Protein AF-A0ABD1W149-F1 (afdb_monomer)

Solvent-accessible surface area (backbone atoms only — not comparable to full-atom values): 20584 Å² total; per-residue (Å²): 137,85,84,83,83,85,82,85,87,79,89,82,89,81,89,80,88,86,81,89,80,86,78,52,54,67,55,51,51,50,52,57,47,63,75,65,53,74,55,58,73,36,35,80,49,79,45,78,56,88,96,35,47,39,40,39,40,28,32,43,38,94,82,26,41,36,40,40,38,36,30,55,62,90,52,72,43,33,40,42,33,14,33,7,72,48,94,78,34,68,34,43,60,54,81,88,36,56,48,92,85,45,47,83,50,93,42,24,32,37,37,69,46,43,67,70,84,63,96,63,92,84,51,87,41,33,33,41,72,36,50,40,69,64,83,71,44,44,25,43,21,31,36,37,37,38,82,91,40,82,47,54,56,93,85,37,72,38,72,47,57,59,52,60,63,83,78,60,77,75,81,62,87,64,68,98,40,81,97,56,40,49,73,59,47,53,50,50,60,68,44,41,78,57,25,23,27,27,62,33,44,33,29,42,53,51,41,70,44,45,63,60,19,57,76,60,36,72,51,19,47,48,46,53,31,54,52,42,45,34,45,63,69,67,74,44,64,58,61,50,98,56,78,48,48,51,55,53,34,23,52,20,38,40,55,30,49,52,52,47,51,51,46,39,70,77,37,68,92,46,36,69,61,43,52,57,36,51,70,45,71,56,90,50,53,73,74,58,49,67,56,49,53,54,49,51,52,51,51,52,30,62,78,64,70,54,74,49,69,73,57,38,55,52,53,59,43,48,59,34,61,66,51,80,63,55,59,51,53,50,50,16,53,52,49,14,60,76,49,81,63,34,65,68,51,25,55,46,48,29,46,78,70,73,48,51,92,92,58,78,128

Sequence (361 aa):
MQLLNKFSSTPIEESISTESRKLSSIELFARAKEDEVDGPILNKKKYKLSDKELLVLVAKSSNKTKVYLATDLPEPVILHWALSKSPGQWEAPPPSALPLGSVSLDKAAETDFSTSSSDNPTYKVQSLEIVVEDDNFVGITFVLLSGGNWVKDRGSDFYVEFGSQSKQVQKKDSGDGKGTAKALLDKIAEKESEAQKSFMHRFNIAADLMEEATKTGELGLAGILVWMRFMATRQLIWNKNYNVKPREISKAQERLTDLLQNVYRSHPQYREILRMIMSTVGRGGEGDVGQRIRDEILVIQRNNECKGGMMEEWHQKLHNNTSPDDVVICQALIDYIKNDFDVGVYWKTLKDNGITKERPS

Secondary structure (DSSP, 8-state):
-------PPPPPP---PPPPPPPPHHHHHHHHHHHH--S-EEEEEEEEETTEEEEEEEEEETTEEEEEEEE--SS-EEEEEEEESSTT--BPPPGGGPPTT-EE-SS-EEEEPEE---S-TT---EEEEEEE--TT--EEEEEEEETTEEE-BTTB-EEEE-S--TT--------S-TTSSHHHHHHHHHHHHHHTT-HHHHHHHHHHHHHHHHHH-HHHHHHHHHHHHHHHTT-S-S-SS----HHHHHHHHHHHHHHHHHHHHH-GGGHHHHHHHHHHH-----TTHHHHHHHHHHHHHHHTT--SHHHHHHHHHHHHH--THHHHHHHHHHHHHHTTT-HHHHHHHHHHTT--TT---

pLDDT: mean 81.19, std 18.08, range [28.55, 97.88]

Foldseek 3Di:
DDDDDPDDDDDDDDDDDDDDDDDALVRVVVVVVVVVDDADWQDWDWADQPPKIKIWIWGDDPLKIKIKIKIPAPFWKKKWKAFALDWQAQAWDDPQFDDPPWATDRRTIIDTFQFDPPPPPRHGMTMDMTIGNDPSTQWMWIWMQGPNDTHDRVPHIDIDTNGRPPDPPPPPPPPPQPLALVVLLVVLVVCLVVQLAALLRVLQVLLVQLVVLVVSPPRSLVSLLVSLVCVLVVVGHHHDPFWDFLQSSLVSLVSSLVSLVVCVVVPVVCVVSSVSNDVSSDDGDPDCVLVVVLVVLVVVCVVVVVDDDPSPVLSVCSGTGDDPLSVLLVVLVVQCVVVVNPVVSSQVSCVVVPHDPVDDD

Nearest PDB structures (foldseek):
  8iq0-assembly2_D  TM=4.768E-01  e=1.067E-01  Bos taurus
  8iq0-assembly6_K  TM=4.784E-01  e=2.264E-01  Bos taurus
  1sda-assembly2_G  TM=4.835E-01  e=2.521E-01  Bos taurus
  8iq1-assembly4_G  TM=4.376E-01  e=3.479E-01  Bos taurus
  1e9q-assembly1_A  TM=4.490E-01  e=4.551E-01  Bos taurus

Organism: NCBI:txid126358

Radius of gyration: 27.42 Å; Cα contacts (8 Å, |Δi|>4): 521; chains: 1; bounding box: 65×52×80 Å

Mean predicted aligned error: 17.88 Å

InterPro domains:
  IPR056301 Alpha-glucan water dikinase-like, N-terminal Ig-like domain [PF23166] (43-162)

Structure (mmCIF, N/CA/C/O backbone):
data_AF-A0ABD1W149-F1
#
_entry.id   AF-A0ABD1W149-F1
#
loop_
_atom_site.group_PDB
_atom_site.id
_atom_site.type_symbol
_atom_site.label_atom_id
_atom_site.label_alt_id
_atom_site.label_comp_id
_atom_site.label_asym_id
_atom_site.label_entity_id
_atom_site.label_seq_id
_atom_site.pdbx_PDB_ins_code
_atom_site.Cartn_x
_atom_site.Cartn_y
_atom_site.Cartn_z
_atom_site.occupancy
_atom_site.B_iso_or_equiv
_atom_site.auth_seq_id
_atom_site.auth_comp_id
_atom_site.auth_asym_id
_atom_site.auth_atom_id
_atom_site.pdbx_PDB_model_num
ATOM 1 N N . MET A 1 1 ? -34.158 -4.271 -26.686 1.00 38.03 1 MET A N 1
ATOM 2 C CA . MET A 1 1 ? -33.759 -5.395 -25.813 1.00 38.03 1 MET A CA 1
ATOM 3 C C . MET A 1 1 ? -34.207 -5.082 -24.395 1.00 38.03 1 MET A C 1
ATOM 5 O O . MET A 1 1 ? -33.703 -4.130 -23.818 1.00 38.03 1 MET A O 1
ATOM 9 N N . GLN A 1 2 ? -35.201 -5.808 -23.878 1.00 30.72 2 GLN A N 1
ATOM 10 C CA . GLN A 1 2 ? -35.642 -5.723 -22.481 1.00 30.72 2 GLN A CA 1
ATOM 11 C C . GLN A 1 2 ? -34.747 -6.623 -21.622 1.00 30.72 2 GLN A C 1
ATOM 13 O O . GLN A 1 2 ? -34.652 -7.820 -21.885 1.00 30.72 2 GLN A O 1
ATOM 18 N N . LEU A 1 3 ? -34.099 -6.054 -20.607 1.00 35.06 3 LEU A N 1
ATOM 19 C CA . LEU A 1 3 ? -33.416 -6.816 -19.563 1.00 35.06 3 LEU A CA 1
ATOM 20 C C . LEU A 1 3 ? -34.458 -7.244 -18.519 1.00 35.06 3 LEU A C 1
ATOM 22 O O . LEU A 1 3 ? -35.060 -6.410 -17.847 1.00 35.06 3 LEU A O 1
ATOM 26 N N . LEU A 1 4 ? -34.698 -8.552 -18.421 1.00 33.66 4 LEU A N 1
ATOM 27 C CA . LEU A 1 4 ? -35.563 -9.173 -17.419 1.00 33.66 4 LEU A CA 1
ATOM 28 C C . LEU A 1 4 ? -34.817 -9.270 -16.079 1.00 33.66 4 LEU A C 1
ATOM 30 O O . LEU A 1 4 ? -34.034 -10.194 -15.878 1.00 33.66 4 LEU A O 1
ATOM 34 N N . ASN A 1 5 ? -35.098 -8.358 -15.146 1.00 33.56 5 ASN A N 1
ATOM 35 C CA . ASN A 1 5 ? -34.788 -8.549 -13.727 1.00 33.56 5 ASN A CA 1
ATOM 36 C C . ASN A 1 5 ? -35.927 -9.356 -13.083 1.00 33.56 5 ASN A C 1
ATOM 38 O O . ASN A 1 5 ? -36.971 -8.810 -12.733 1.00 33.56 5 ASN A O 1
ATOM 42 N N . LYS A 1 6 ? -35.747 -10.671 -12.942 1.00 41.12 6 LYS A N 1
ATOM 43 C CA . LYS A 1 6 ? -36.554 -11.501 -12.037 1.00 41.12 6 LYS A CA 1
ATOM 44 C C . LYS A 1 6 ? -35.739 -11.674 -10.768 1.00 41.12 6 LYS A C 1
ATOM 46 O O . LYS A 1 6 ? -34.805 -12.442 -10.854 1.00 41.12 6 LYS A O 1
ATOM 51 N N . PHE A 1 7 ? -36.050 -10.955 -9.689 1.00 37.62 7 PHE A N 1
ATOM 52 C CA . PHE A 1 7 ? -35.998 -11.364 -8.268 1.00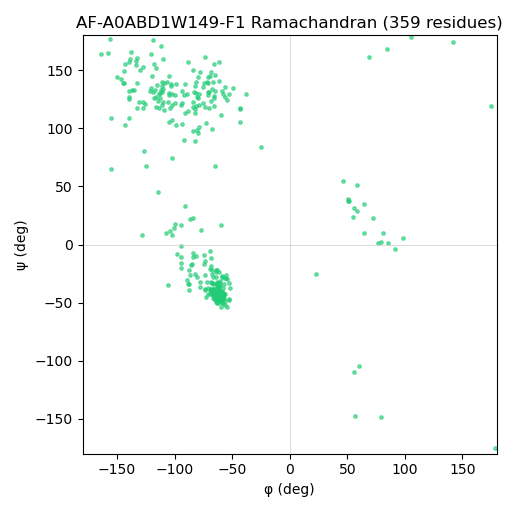 37.62 7 PHE A CA 1
ATOM 53 C C . PHE A 1 7 ? -36.340 -10.124 -7.417 1.00 37.62 7 PHE A C 1
ATOM 55 O O . PHE A 1 7 ? -35.669 -9.100 -7.514 1.00 37.62 7 PHE A O 1
ATOM 62 N N . SER A 1 8 ? -37.417 -10.192 -6.630 1.00 35.28 8 SER A N 1
ATOM 63 C CA . SER A 1 8 ? -37.853 -9.124 -5.719 1.00 35.28 8 SER A CA 1
ATOM 64 C C . SER A 1 8 ? -37.195 -9.286 -4.347 1.00 35.28 8 SER A C 1
ATOM 66 O O . SER A 1 8 ? -37.274 -10.367 -3.765 1.00 35.28 8 SER A O 1
ATOM 68 N N . SER A 1 9 ? -36.586 -8.227 -3.816 1.00 32.66 9 SER A N 1
ATOM 69 C CA . SER A 1 9 ? -36.040 -8.176 -2.457 1.00 32.66 9 SER A CA 1
ATOM 70 C C . SER A 1 9 ? -37.141 -7.903 -1.424 1.00 32.66 9 SER A C 1
ATOM 72 O O . SER A 1 9 ? -37.879 -6.927 -1.539 1.00 32.66 9 SER A O 1
ATOM 74 N N . THR A 1 10 ? -37.236 -8.742 -0.393 1.00 30.62 10 THR A N 1
ATOM 75 C CA . THR A 1 10 ? -38.025 -8.477 0.825 1.00 30.62 10 THR A CA 1
ATOM 76 C C . THR A 1 10 ? -37.113 -7.969 1.947 1.00 30.62 10 THR A C 1
ATOM 78 O O . THR A 1 10 ? -36.022 -8.519 2.112 1.00 30.62 10 THR A O 1
ATOM 81 N N . PRO A 1 11 ? -37.524 -6.950 2.725 1.00 31.86 11 PRO A N 1
ATOM 82 C CA . PRO A 1 11 ? -36.728 -6.415 3.825 1.00 31.86 11 PRO A CA 1
ATOM 83 C C . PRO A 1 11 ? -36.886 -7.270 5.092 1.00 31.86 11 PRO A C 1
ATOM 85 O O . PRO A 1 11 ? -37.984 -7.722 5.410 1.00 31.86 11 PRO A O 1
ATOM 88 N N . ILE A 1 12 ? -35.782 -7.481 5.810 1.00 31.08 12 ILE A N 1
ATOM 89 C CA . ILE A 1 12 ? -35.745 -8.110 7.136 1.00 31.08 12 ILE A CA 1
ATOM 90 C C . ILE A 1 12 ? -35.574 -6.982 8.161 1.00 31.08 12 ILE A C 1
ATOM 92 O O . ILE A 1 12 ? -34.599 -6.236 8.091 1.00 31.08 12 ILE A O 1
ATOM 96 N N . GLU A 1 13 ? -36.523 -6.843 9.087 1.00 31.53 13 GLU A N 1
ATOM 97 C CA . GLU A 1 13 ? -36.400 -5.977 10.265 1.00 31.53 13 GLU A CA 1
ATOM 98 C C . GLU A 1 13 ? -35.601 -6.708 11.355 1.00 31.53 13 GLU A C 1
ATOM 100 O O . GLU A 1 13 ? -36.028 -7.751 11.847 1.00 31.53 13 GLU A O 1
ATOM 105 N N . GLU A 1 14 ? -34.453 -6.160 11.758 1.00 29.19 14 GLU A N 1
ATOM 106 C CA . GLU A 1 14 ? -33.733 -6.586 12.965 1.00 29.19 14 GLU A CA 1
ATOM 107 C C . GLU A 1 14 ? -33.825 -5.498 14.041 1.00 29.19 14 GLU A C 1
ATOM 109 O O . GLU A 1 14 ? -33.299 -4.393 13.893 1.00 29.19 14 GLU A O 1
ATOM 114 N N . SER A 1 15 ? -34.479 -5.827 15.156 1.00 28.84 15 SER A N 1
ATOM 115 C CA . SER A 1 15 ? -34.492 -5.038 16.389 1.00 28.84 15 SER A CA 1
ATOM 116 C C . SER A 1 15 ? -33.201 -5.260 17.181 1.00 28.84 15 SER A C 1
ATOM 118 O O . SER A 1 15 ? -32.859 -6.407 17.471 1.00 28.84 15 SER A O 1
ATOM 120 N N . ILE A 1 16 ? -32.511 -4.193 17.597 1.00 28.55 16 ILE A N 1
ATOM 121 C CA . ILE A 1 16 ? -31.305 -4.294 18.435 1.00 28.55 16 ILE A CA 1
ATOM 122 C C . ILE A 1 16 ? -31.467 -3.437 19.686 1.00 28.55 16 ILE A C 1
ATOM 124 O O . ILE A 1 16 ? -31.651 -2.225 19.603 1.00 28.55 16 ILE A O 1
ATOM 128 N N . SER A 1 17 ? -31.371 -4.089 20.845 1.00 29.81 17 SER A N 1
ATOM 129 C CA . SER A 1 17 ? -31.313 -3.485 22.174 1.00 29.81 17 SER A CA 1
ATOM 130 C C . SER A 1 17 ? -29.896 -3.002 22.505 1.00 29.81 17 SER A C 1
ATOM 132 O O . SER A 1 17 ? -28.933 -3.758 22.379 1.00 29.81 17 SER A O 1
ATOM 134 N N . THR A 1 18 ? -29.771 -1.761 22.968 1.00 30.62 18 THR A N 1
ATOM 135 C CA . THR A 1 18 ? -28.531 -1.122 23.431 1.00 30.62 18 THR A CA 1
ATOM 136 C C . THR A 1 18 ? -28.368 -1.259 24.949 1.00 30.62 18 THR A C 1
ATOM 138 O O . THR A 1 18 ? -29.168 -0.718 25.705 1.00 30.62 18 THR A O 1
ATOM 141 N N . GLU A 1 19 ? -27.293 -1.904 25.411 1.00 31.48 19 GLU A N 1
ATOM 142 C CA . GLU A 1 19 ? -26.819 -1.794 26.801 1.00 31.48 19 GLU A CA 1
ATOM 143 C C . GLU A 1 19 ? -25.583 -0.876 26.889 1.00 31.48 19 GLU A C 1
ATOM 145 O O . GLU A 1 19 ? -24.692 -0.900 26.038 1.00 31.48 19 GLU A O 1
ATOM 150 N N . SER A 1 20 ? -25.557 -0.029 27.922 1.00 36.72 20 SER A N 1
ATOM 151 C CA . SER A 1 20 ? -24.582 1.044 28.170 1.00 36.72 20 SER A CA 1
ATOM 152 C C . SER A 1 20 ? -23.266 0.520 28.772 1.00 36.72 20 SER A C 1
ATOM 154 O O . SER A 1 20 ? -23.273 -0.142 29.809 1.00 36.72 20 SER A O 1
ATOM 156 N N . ARG A 1 21 ? -22.116 0.837 28.153 1.00 40.69 21 ARG A N 1
ATOM 157 C CA . ARG A 1 21 ? -20.764 0.447 28.611 1.00 40.69 21 ARG A CA 1
ATOM 158 C C . ARG A 1 21 ? -20.130 1.538 29.492 1.00 40.69 21 ARG A C 1
ATOM 160 O O . ARG A 1 21 ? -20.102 2.704 29.110 1.00 40.69 21 ARG A O 1
ATOM 167 N N . LYS A 1 22 ? -19.566 1.152 30.646 1.00 59.91 22 LYS A N 1
ATOM 168 C CA . LYS A 1 22 ? -18.818 2.029 31.577 1.00 59.91 22 LYS A CA 1
ATOM 169 C C . LYS A 1 22 ? -17.466 2.452 30.965 1.00 59.91 22 LYS A C 1
ATOM 171 O O . LYS A 1 22 ? -16.743 1.591 30.471 1.00 59.91 22 LYS A O 1
ATOM 176 N N . LEU A 1 23 ? -17.149 3.751 30.993 1.00 67.81 23 LEU A N 1
ATOM 177 C CA . LEU A 1 23 ? -15.948 4.349 30.376 1.00 67.81 23 LEU A CA 1
ATOM 178 C C . LEU A 1 23 ? -14.671 4.116 31.209 1.00 67.81 23 LEU A C 1
ATOM 180 O O . LEU A 1 23 ? -14.747 4.071 32.439 1.00 67.81 23 LEU A O 1
ATOM 184 N N . SER A 1 24 ? -13.510 3.995 30.552 1.00 79.50 24 SER A N 1
ATOM 185 C CA . SER A 1 24 ? -12.189 3.887 31.205 1.00 79.50 24 SER A CA 1
ATOM 186 C C . SER A 1 24 ? -11.708 5.228 31.791 1.00 79.50 24 SER A C 1
ATOM 188 O O . SER A 1 24 ? -12.169 6.299 31.391 1.00 79.50 24 SER A O 1
ATOM 190 N N . SER A 1 25 ? -10.746 5.204 32.724 1.00 81.12 25 SER A N 1
ATOM 191 C CA . SER A 1 25 ? -10.150 6.427 33.302 1.00 81.12 25 SER A CA 1
ATOM 192 C C . SER A 1 25 ? -9.526 7.335 32.235 1.00 81.12 25 SER A C 1
ATOM 194 O O . SER A 1 25 ? -9.647 8.556 32.304 1.00 81.12 25 SER A O 1
ATOM 196 N N . ILE A 1 26 ? -8.908 6.735 31.214 1.00 84.75 26 ILE A N 1
ATOM 197 C CA . ILE A 1 26 ? -8.321 7.445 30.073 1.00 84.75 26 ILE A CA 1
ATOM 198 C C . ILE A 1 26 ? -9.402 8.021 29.153 1.00 84.75 26 ILE A C 1
ATOM 200 O O . ILE A 1 26 ? -9.216 9.090 28.577 1.00 84.75 26 ILE A O 1
ATOM 204 N N . GLU A 1 27 ? -10.558 7.366 29.030 1.00 81.94 27 GLU A N 1
ATOM 205 C CA . GLU A 1 27 ? -11.712 7.910 28.304 1.00 81.94 27 GLU A CA 1
ATOM 206 C C . GLU A 1 27 ? -12.335 9.119 28.998 1.00 81.94 27 GLU A C 1
ATOM 208 O O . GLU A 1 27 ? -12.722 10.070 28.318 1.00 81.94 27 GLU A O 1
ATOM 213 N N . LEU A 1 28 ? -12.403 9.099 30.330 1.00 80.75 28 LEU A N 1
ATOM 214 C CA . LEU A 1 28 ? -12.867 10.239 31.119 1.00 80.75 28 LEU A CA 1
ATOM 215 C C . LEU A 1 28 ? -11.895 11.418 31.016 1.00 80.75 28 LEU A C 1
ATOM 217 O O . LEU A 1 28 ? -12.334 12.530 30.733 1.00 80.75 28 LEU A O 1
ATOM 221 N N . PHE A 1 29 ? -10.586 11.168 31.152 1.00 83.12 29 PHE A N 1
ATOM 222 C CA . PHE A 1 29 ? -9.563 12.200 30.960 1.00 83.12 29 PHE A CA 1
ATOM 223 C C . PHE A 1 29 ? -9.600 12.782 29.544 1.00 83.12 29 PHE A C 1
ATOM 225 O O . PHE A 1 29 ? -9.530 13.997 29.383 1.00 83.12 29 PHE A O 1
ATOM 232 N N . ALA A 1 30 ? -9.750 11.928 28.523 1.00 84.19 30 ALA A N 1
ATOM 233 C CA . ALA A 1 30 ? -9.863 12.378 27.142 1.00 84.19 30 ALA A CA 1
ATOM 234 C C . ALA A 1 30 ? -11.023 13.364 26.987 1.00 84.19 30 ALA A C 1
ATOM 236 O O . ALA A 1 30 ? -10.796 14.461 26.506 1.00 84.19 30 ALA A O 1
ATOM 237 N N . ARG A 1 31 ? -12.232 13.008 27.444 1.00 83.00 31 ARG A N 1
ATOM 238 C CA . ARG A 1 31 ? -13.404 13.893 27.336 1.00 83.00 31 ARG A CA 1
ATOM 239 C C . ARG A 1 31 ? -13.199 15.214 28.072 1.00 83.00 31 ARG A C 1
ATOM 241 O O . ARG A 1 31 ? -13.401 16.261 27.478 1.00 83.00 31 ARG A O 1
ATOM 248 N N . ALA A 1 32 ? -12.725 15.159 29.317 1.00 83.69 32 ALA A N 1
ATOM 249 C CA . ALA A 1 32 ? -12.465 16.361 30.104 1.00 83.69 32 ALA A CA 1
ATOM 250 C C . ALA A 1 32 ? -11.460 17.296 29.411 1.00 83.69 32 ALA A C 1
ATOM 252 O O . ALA A 1 32 ? -11.675 18.501 29.359 1.00 83.69 32 ALA A O 1
ATOM 253 N N . LYS A 1 33 ? -10.385 16.750 28.823 1.00 83.56 33 LYS A N 1
ATOM 254 C CA . LYS A 1 33 ? -9.416 17.562 28.079 1.00 83.56 33 LYS A CA 1
ATOM 255 C C . LYS A 1 33 ? -9.956 18.081 26.758 1.00 83.56 33 LYS A C 1
ATOM 257 O O . LYS A 1 33 ? -9.651 19.209 26.404 1.00 83.56 33 LYS A O 1
ATOM 262 N N . GLU A 1 34 ? -10.749 17.299 26.039 1.00 83.44 34 GLU A N 1
ATOM 263 C CA . GLU A 1 34 ? -11.393 17.755 24.803 1.00 83.44 34 GLU A CA 1
ATOM 264 C C . GLU A 1 34 ? -12.345 18.932 25.049 1.00 83.44 34 GLU A C 1
ATOM 266 O O . GLU A 1 34 ? -12.388 19.839 24.223 1.00 83.44 34 GLU A O 1
ATOM 271 N N . ASP A 1 35 ? -13.028 18.956 26.197 1.00 79.94 35 ASP A N 1
ATOM 272 C CA . ASP A 1 35 ? -13.885 20.073 26.613 1.00 79.94 35 ASP A CA 1
ATOM 273 C C . ASP A 1 35 ? -13.076 21.311 27.073 1.00 79.94 35 ASP A C 1
ATOM 275 O O . ASP A 1 35 ? -13.563 22.437 26.980 1.00 79.94 35 ASP A O 1
ATOM 279 N N . GLU A 1 36 ? -11.842 21.125 27.564 1.00 81.31 36 GLU A N 1
ATOM 280 C CA . GLU A 1 36 ? -10.947 22.205 28.023 1.00 81.31 36 GLU A CA 1
ATOM 281 C C . GLU A 1 36 ? -10.084 22.828 26.909 1.00 81.31 36 GLU A C 1
ATOM 283 O O . GLU A 1 36 ? -9.628 23.966 27.046 1.00 81.31 36 GLU A O 1
ATOM 288 N N . VAL A 1 37 ? -9.786 22.087 25.836 1.00 83.50 37 VAL A N 1
ATOM 289 C CA . VAL A 1 37 ? -8.882 22.548 24.773 1.00 83.50 37 VAL A CA 1
ATOM 290 C C . VAL A 1 37 ? -9.524 23.673 23.959 1.00 83.50 37 VAL A C 1
ATOM 292 O O . VAL A 1 37 ? -10.494 23.478 23.231 1.00 83.50 37 VAL A O 1
ATOM 295 N N . ASP A 1 38 ? -8.897 24.846 24.003 1.00 72.69 38 ASP A N 1
ATOM 296 C CA . ASP A 1 38 ? -9.233 25.979 23.143 1.00 72.69 38 ASP A CA 1
ATOM 297 C C . ASP A 1 38 ? -8.558 25.837 21.763 1.00 72.69 38 ASP A C 1
ATOM 299 O O . ASP A 1 38 ? -7.411 26.256 21.556 1.00 72.69 38 ASP A O 1
ATOM 303 N N . GLY A 1 39 ? -9.248 25.168 20.832 1.00 77.38 39 GLY A N 1
ATOM 304 C CA . GLY A 1 39 ? -8.834 25.015 19.432 1.00 77.38 39 GLY A CA 1
ATOM 305 C C . GLY A 1 39 ? -9.138 23.639 18.818 1.00 77.38 39 GLY A C 1
ATOM 306 O O . GLY A 1 39 ? -9.596 22.727 19.505 1.00 77.38 39 GLY A O 1
ATOM 307 N N . PRO A 1 40 ? -8.907 23.448 17.503 1.00 82.94 40 PRO A N 1
ATOM 308 C CA . PRO A 1 40 ? -9.130 22.160 16.857 1.00 82.94 40 PRO A CA 1
ATOM 309 C C . PRO A 1 40 ? -8.140 21.098 17.348 1.00 82.94 40 PRO A C 1
ATOM 311 O O . PRO A 1 40 ? -6.922 21.305 17.357 1.00 82.94 40 PRO A O 1
ATOM 314 N N . ILE A 1 41 ? -8.668 19.917 17.662 1.00 85.81 41 ILE A N 1
ATOM 315 C CA . ILE A 1 41 ? -7.874 18.705 17.864 1.00 85.81 41 ILE A CA 1
ATOM 316 C C . ILE A 1 41 ? -7.402 18.223 16.492 1.00 85.81 41 ILE A C 1
ATOM 318 O O . ILE A 1 41 ? -8.205 17.906 15.614 1.00 85.81 41 ILE A O 1
ATOM 322 N N . LEU A 1 42 ? -6.088 18.183 16.303 1.00 85.38 42 LEU A N 1
ATOM 323 C CA . LEU A 1 42 ? -5.441 17.744 15.071 1.00 85.38 42 LEU A CA 1
ATOM 324 C C . LEU A 1 42 ? -5.219 16.232 15.043 1.00 85.38 42 LEU A C 1
ATOM 326 O O . LEU A 1 42 ? -5.302 15.624 13.977 1.00 85.38 42 LEU A O 1
ATOM 330 N N . ASN A 1 43 ? -4.950 15.625 16.203 1.00 84.31 43 ASN A N 1
ATOM 331 C CA . ASN A 1 43 ? -4.685 14.194 16.314 1.00 84.31 43 ASN A CA 1
ATOM 332 C C . ASN A 1 43 ? -5.134 13.640 17.672 1.00 84.31 43 ASN A C 1
ATOM 334 O O . ASN A 1 43 ? -4.980 14.296 18.700 1.00 84.31 43 ASN A O 1
ATOM 338 N N . LYS A 1 44 ? -5.645 12.409 17.680 1.00 89.50 44 LYS A N 1
ATOM 339 C CA . LYS A 1 44 ? -5.982 11.651 18.889 1.00 89.50 44 LYS A CA 1
ATOM 340 C C . LYS A 1 44 ? -5.563 10.206 18.688 1.00 89.50 44 LYS A C 1
ATOM 342 O O . LYS A 1 44 ? -6.198 9.472 17.932 1.00 89.50 44 LYS A O 1
ATOM 347 N N . LYS A 1 45 ? -4.517 9.781 19.394 1.00 88.31 45 LYS A N 1
ATOM 348 C CA . LYS A 1 45 ? -4.058 8.390 19.384 1.00 88.31 45 LYS A CA 1
ATOM 349 C C . LYS A 1 45 ? -4.217 7.760 20.754 1.00 88.31 45 LYS A C 1
ATOM 351 O O . LYS A 1 45 ? -3.899 8.367 21.771 1.00 88.31 45 LYS A O 1
ATOM 356 N N . LYS A 1 46 ? -4.701 6.522 20.756 1.00 90.94 46 LYS A N 1
ATOM 357 C CA . LYS A 1 46 ? -4.720 5.649 21.927 1.00 90.94 46 LYS A CA 1
ATOM 358 C C . LYS A 1 46 ? -3.861 4.430 21.636 1.00 90.94 46 LYS A C 1
ATOM 360 O O . LYS A 1 46 ? -4.093 3.742 20.643 1.00 90.94 46 LYS A O 1
ATOM 365 N N . TYR A 1 47 ? -2.906 4.160 22.509 1.00 87.75 47 TYR A N 1
ATOM 366 C CA . TYR A 1 47 ? -2.032 3.001 22.446 1.00 87.75 47 TYR A CA 1
ATOM 367 C C . TYR A 1 47 ? -2.366 2.051 23.589 1.00 87.75 47 TYR A C 1
ATOM 369 O O . TYR A 1 47 ? -2.556 2.479 24.727 1.00 87.75 47 TYR A O 1
ATOM 377 N N . LYS A 1 48 ? -2.428 0.754 23.286 1.00 89.06 48 LYS A N 1
ATOM 378 C CA . LYS A 1 48 ? -2.652 -0.289 24.287 1.00 89.06 48 LYS A CA 1
ATOM 379 C C . LYS A 1 48 ? -1.308 -0.745 24.857 1.00 89.06 48 LYS A C 1
ATOM 381 O O . LYS A 1 48 ? -0.505 -1.331 24.135 1.00 89.06 48 LYS A O 1
ATOM 386 N N . LEU A 1 49 ? -1.093 -0.497 26.144 1.00 85.88 49 LEU A N 1
ATOM 387 C CA . LEU A 1 49 ? 0.086 -0.883 26.915 1.00 85.88 49 LEU A CA 1
ATOM 388 C C . LEU A 1 49 ? -0.253 -2.118 27.765 1.00 85.88 49 LEU A C 1
ATOM 390 O O . LEU A 1 49 ? -0.481 -2.017 28.964 1.00 85.88 49 LEU A O 1
ATOM 394 N N . SER A 1 50 ? -0.352 -3.292 27.137 1.00 81.19 50 SER A N 1
ATOM 395 C CA . SER A 1 50 ? -0.846 -4.524 27.784 1.00 81.19 50 SER A CA 1
ATOM 396 C C . SER A 1 50 ? -2.286 -4.385 28.313 1.00 81.19 50 SER A C 1
ATOM 398 O O . SER A 1 50 ? -3.225 -4.431 27.514 1.00 81.19 50 SER A O 1
ATOM 400 N N . ASP A 1 51 ? -2.483 -4.241 29.625 1.00 83.00 51 ASP A N 1
ATOM 401 C CA . ASP A 1 51 ? -3.769 -3.995 30.294 1.00 83.00 51 ASP A CA 1
ATOM 402 C C . ASP A 1 51 ? -4.047 -2.500 30.549 1.00 83.00 51 ASP A C 1
ATOM 404 O O . ASP A 1 51 ? -5.108 -2.157 31.069 1.00 83.00 51 ASP A O 1
ATOM 408 N N . LYS A 1 52 ? -3.107 -1.630 30.164 1.00 89.44 52 LYS A N 1
ATOM 409 C CA . LYS A 1 52 ? -3.118 -0.173 30.339 1.00 89.44 52 LYS A CA 1
ATOM 410 C C . LYS A 1 52 ? -3.248 0.559 29.009 1.00 89.44 52 LYS A C 1
ATOM 412 O O . LYS A 1 52 ? -3.162 -0.036 27.930 1.00 89.44 52 LYS A O 1
ATOM 417 N N . GLU A 1 53 ? -3.455 1.864 29.074 1.00 91.62 53 GLU A N 1
ATOM 418 C CA . GLU A 1 53 ? -3.680 2.728 27.923 1.00 91.62 53 GLU A CA 1
ATOM 419 C C . GLU A 1 53 ? -2.816 3.992 28.009 1.00 91.62 53 GLU A C 1
ATOM 421 O O . GLU A 1 53 ? -2.699 4.623 29.055 1.00 91.62 53 GLU A O 1
ATOM 426 N N . LEU A 1 54 ? -2.253 4.395 26.871 1.00 93.62 54 LEU A N 1
ATOM 427 C CA . LEU A 1 54 ? -1.644 5.707 26.671 1.00 93.62 54 LEU A CA 1
ATOM 428 C C . LEU A 1 54 ? -2.487 6.493 25.669 1.00 93.62 54 LEU A C 1
ATOM 430 O O . LEU A 1 54 ? -2.716 6.044 24.548 1.00 93.62 54 LEU A O 1
ATOM 434 N N . LEU A 1 55 ? -2.901 7.692 26.052 1.00 94.00 55 LEU A N 1
ATOM 435 C CA . LEU A 1 55 ? -3.552 8.672 25.199 1.00 94.00 55 LEU A CA 1
ATOM 436 C C . LEU A 1 55 ? -2.555 9.762 24.810 1.00 94.00 55 LEU A C 1
ATOM 438 O O . LEU A 1 55 ? -1.842 10.281 25.664 1.00 94.00 55 LEU A O 1
ATOM 442 N N . VAL A 1 56 ? -2.573 10.150 23.537 1.00 94.75 56 VAL A N 1
ATOM 443 C CA . VAL A 1 56 ? -1.929 11.370 23.049 1.00 94.75 56 VAL A CA 1
ATOM 444 C C . VAL A 1 56 ? -2.942 12.193 22.261 1.00 94.75 56 VAL A C 1
ATOM 446 O O . VAL A 1 56 ? -3.517 11.702 21.286 1.00 94.75 56 VAL A O 1
ATOM 449 N N . LEU A 1 57 ? -3.158 13.437 22.680 1.00 92.25 57 LEU A N 1
ATOM 450 C CA . LEU A 1 57 ? -3.975 14.432 21.990 1.00 92.25 57 LEU A CA 1
ATOM 451 C C . LEU A 1 57 ? -3.070 15.540 21.467 1.00 92.25 57 LEU A C 1
ATOM 453 O O . LEU A 1 57 ? -2.236 16.055 22.204 1.00 92.25 57 LEU A O 1
ATOM 457 N N . VAL A 1 58 ? -3.258 15.930 20.214 1.00 92.81 58 VAL A N 1
ATOM 458 C CA . VAL A 1 58 ? -2.592 17.086 19.617 1.00 92.81 58 VAL A CA 1
ATOM 459 C C . VAL A 1 58 ? -3.651 18.107 19.260 1.00 92.81 58 VAL A C 1
ATOM 461 O O . VAL A 1 58 ? -4.595 17.781 18.544 1.00 92.81 58 VAL A O 1
ATOM 464 N N . ALA A 1 59 ? -3.487 19.334 19.728 1.00 90.75 59 ALA A N 1
ATOM 465 C CA . ALA A 1 59 ? -4.382 20.446 19.454 1.00 90.75 59 ALA A CA 1
ATOM 466 C C . ALA A 1 59 ? -3.608 21.650 18.926 1.00 90.75 59 ALA A C 1
ATOM 468 O O . ALA A 1 59 ? -2.435 21.832 19.255 1.00 90.75 59 ALA A O 1
ATOM 469 N N . LYS A 1 60 ? -4.268 22.494 18.130 1.00 86.69 60 LYS A N 1
ATOM 470 C CA . LYS A 1 60 ? -3.695 23.768 17.680 1.00 86.69 60 LYS A CA 1
ATOM 471 C C . LYS A 1 60 ? -4.414 24.924 18.351 1.00 86.69 60 LYS A C 1
ATOM 473 O O . LYS A 1 60 ? -5.620 25.059 18.198 1.00 86.69 60 LYS A O 1
ATOM 478 N N . SER A 1 61 ? -3.667 25.770 19.051 1.00 80.62 61 SER A N 1
ATOM 479 C CA . SER A 1 61 ? -4.184 26.968 19.712 1.00 80.62 61 SER A CA 1
ATOM 480 C C . SER A 1 61 ? -3.280 28.148 19.380 1.00 80.62 61 SER A C 1
ATOM 482 O O . SER A 1 61 ? -2.095 28.120 19.697 1.00 80.62 61 SER A O 1
ATOM 484 N N . SER A 1 62 ? -3.816 29.172 18.707 1.00 73.19 62 SER A N 1
ATOM 485 C CA . SER A 1 62 ? -3.115 30.441 18.433 1.00 73.19 62 SER A CA 1
ATOM 486 C C . SER A 1 62 ? -1.668 30.281 17.919 1.00 73.19 62 SER A C 1
ATOM 488 O O . SER A 1 62 ? -0.732 30.820 18.504 1.00 73.19 62 SER A O 1
ATOM 490 N N . ASN A 1 63 ? -1.483 29.510 16.838 1.00 75.31 63 ASN A N 1
ATOM 491 C CA . ASN A 1 63 ? -0.185 29.145 16.230 1.00 75.31 63 ASN A CA 1
ATOM 492 C C . ASN A 1 63 ? 0.762 28.293 17.091 1.00 75.31 63 ASN A C 1
ATOM 494 O O . ASN A 1 63 ? 1.898 28.061 16.696 1.00 75.31 63 ASN A O 1
ATOM 498 N N . LYS A 1 64 ? 0.301 27.766 18.223 1.00 87.81 64 LYS A N 1
ATOM 499 C CA . LYS A 1 64 ? 1.036 26.780 19.015 1.00 87.81 64 LYS A CA 1
ATOM 500 C C . LYS A 1 64 ? 0.394 25.412 18.862 1.00 87.81 64 LYS A C 1
ATOM 502 O O . LYS A 1 64 ? -0.833 25.282 18.871 1.00 87.81 64 LYS A O 1
ATOM 507 N N . THR A 1 65 ? 1.227 24.390 18.752 1.00 91.81 65 THR A N 1
ATOM 508 C CA . THR A 1 65 ? 0.799 22.997 18.818 1.00 91.81 65 THR A CA 1
ATOM 509 C C . THR A 1 65 ? 0.940 22.520 20.254 1.00 91.81 65 THR A C 1
ATOM 511 O O . THR A 1 65 ? 2.026 22.566 20.825 1.00 91.81 65 THR A O 1
ATOM 514 N N . LYS A 1 66 ? -0.158 22.072 20.853 1.00 93.19 66 LYS A N 1
ATOM 515 C CA . LYS A 1 66 ? -0.181 21.502 22.197 1.00 93.19 66 LYS A CA 1
ATOM 516 C C . LYS A 1 66 ? -0.320 19.995 22.113 1.00 93.19 66 LYS A C 1
ATOM 518 O O . LYS A 1 66 ? -1.227 19.501 21.446 1.00 93.19 66 LYS A O 1
ATOM 523 N N . VAL A 1 67 ? 0.560 19.275 22.794 1.00 94.38 67 VAL A N 1
ATOM 524 C CA . VAL A 1 67 ? 0.539 17.817 22.889 1.00 94.38 67 VAL A CA 1
ATOM 525 C C . VAL A 1 67 ? 0.233 17.440 24.330 1.00 94.38 67 VAL A C 1
ATOM 527 O O . VAL A 1 67 ? 1.006 17.751 25.232 1.00 94.38 67 VAL A O 1
ATOM 530 N N . TYR A 1 68 ? -0.885 16.759 24.540 1.00 93.81 68 TYR A N 1
ATOM 531 C CA . TYR A 1 68 ? -1.294 16.232 25.834 1.00 93.81 68 TYR A CA 1
ATOM 532 C C . TYR A 1 68 ? -1.098 14.725 25.842 1.00 93.81 68 TYR A C 1
ATOM 534 O O . TYR A 1 68 ? -1.679 14.021 25.014 1.00 93.81 68 TYR A O 1
ATOM 542 N N . LEU A 1 69 ? -0.308 14.224 26.783 1.00 95.00 69 LEU A N 1
ATOM 543 C CA . LEU A 1 69 ? -0.110 12.799 27.003 1.00 95.00 69 LEU A CA 1
ATOM 544 C C . LEU A 1 69 ? -0.757 12.400 28.326 1.00 95.00 69 LEU A C 1
ATOM 546 O O . LEU A 1 69 ? -0.647 13.132 29.307 1.00 95.00 69 LEU A O 1
ATOM 550 N N . ALA A 1 70 ? -1.412 11.242 28.367 1.00 93.94 70 ALA A N 1
ATOM 551 C CA . ALA A 1 70 ? -1.944 10.680 29.604 1.00 93.94 70 ALA A CA 1
ATOM 552 C C . ALA A 1 70 ? -1.899 9.156 29.611 1.00 93.94 70 ALA A C 1
ATOM 554 O O . ALA A 1 70 ? -2.158 8.522 28.592 1.00 93.94 70 ALA A O 1
ATOM 555 N N . THR A 1 71 ? -1.597 8.567 30.763 1.00 93.19 71 THR A N 1
ATOM 556 C CA . THR A 1 71 ? -1.505 7.114 30.934 1.00 93.19 71 THR A CA 1
ATOM 557 C C . THR A 1 71 ? -2.015 6.678 32.304 1.00 93.19 71 THR A C 1
ATOM 559 O O . THR A 1 71 ? -1.921 7.422 33.282 1.00 93.19 71 THR A O 1
ATOM 562 N N . ASP A 1 72 ? -2.576 5.471 32.369 1.00 91.38 72 ASP A N 1
ATOM 563 C CA . ASP A 1 72 ? -3.017 4.811 33.603 1.00 91.38 72 ASP A CA 1
ATOM 564 C C . ASP A 1 72 ? -1.998 3.775 34.121 1.00 91.38 72 ASP A C 1
ATOM 566 O O . ASP A 1 72 ? -2.328 2.917 34.950 1.00 91.38 72 ASP A O 1
ATOM 570 N N . LEU A 1 73 ? -0.746 3.864 33.651 1.00 90.19 73 LEU A N 1
ATOM 571 C CA . LEU A 1 73 ? 0.379 3.136 34.233 1.00 90.19 73 LEU A CA 1
ATOM 572 C C . LEU A 1 73 ? 0.510 3.464 35.735 1.00 90.19 73 LEU A C 1
ATOM 574 O O . LEU A 1 73 ? 0.413 4.633 36.118 1.00 90.19 73 LEU A O 1
ATOM 578 N N . PRO A 1 74 ? 0.720 2.448 36.593 1.00 86.75 74 PRO A N 1
ATOM 579 C CA . PRO A 1 74 ? 0.753 2.637 38.042 1.00 86.75 74 PRO A CA 1
ATOM 580 C C . PRO A 1 74 ? 2.079 3.224 38.542 1.00 86.75 74 PRO A C 1
ATOM 582 O O . PRO A 1 74 ? 2.083 3.962 39.523 1.00 86.75 74 PRO A O 1
ATOM 585 N N . GLU A 1 75 ? 3.184 2.900 37.871 1.00 90.69 75 GLU A N 1
ATOM 586 C CA . GLU A 1 75 ? 4.522 3.379 38.218 1.00 90.69 75 GLU A CA 1
ATOM 587 C C . GLU A 1 75 ? 4.783 4.761 37.608 1.00 90.69 75 GLU A C 1
ATOM 589 O O . GLU A 1 75 ? 4.270 5.027 36.514 1.00 90.69 75 GLU A O 1
ATOM 594 N N . PRO A 1 76 ? 5.607 5.618 38.242 1.00 92.44 76 PRO A N 1
ATOM 595 C CA . PRO A 1 76 ? 6.024 6.895 37.668 1.00 92.44 76 PRO A CA 1
ATOM 596 C C . PRO A 1 76 ? 6.535 6.741 36.233 1.00 92.44 76 PRO A C 1
ATOM 598 O O . PRO A 1 76 ? 7.290 5.810 35.928 1.00 92.44 76 PRO A O 1
ATOM 601 N N . VAL A 1 77 ? 6.093 7.639 35.354 1.00 94.81 77 VAL A N 1
ATOM 602 C CA . VAL A 1 77 ? 6.414 7.594 33.924 1.00 94.81 77 VAL A CA 1
ATOM 603 C C . VAL A 1 77 ? 7.284 8.780 33.537 1.00 94.81 77 VAL A C 1
ATOM 605 O O . VAL A 1 77 ? 6.917 9.928 33.776 1.00 94.81 77 VAL A O 1
ATOM 608 N N . ILE A 1 78 ? 8.392 8.487 32.861 1.00 96.56 78 ILE A N 1
ATOM 609 C CA . ILE A 1 78 ? 9.232 9.481 32.191 1.00 96.56 78 ILE A CA 1
ATOM 610 C C . ILE A 1 78 ? 8.979 9.379 30.690 1.00 96.56 78 ILE A C 1
ATOM 612 O O . ILE A 1 78 ? 9.013 8.289 30.109 1.00 96.56 78 ILE A O 1
ATOM 616 N N . LEU A 1 79 ? 8.716 10.514 30.054 1.00 97.62 79 LEU A N 1
ATOM 617 C CA . LEU A 1 79 ? 8.684 10.634 28.606 1.00 97.62 79 LEU A CA 1
ATOM 618 C C . LEU A 1 79 ? 10.111 10.852 28.098 1.00 97.62 79 LEU A C 1
ATOM 620 O O . LEU A 1 79 ? 10.694 11.881 28.411 1.00 97.62 79 LEU A O 1
ATOM 624 N N . HIS A 1 80 ? 10.646 9.949 27.278 1.00 97.06 80 HIS A N 1
ATOM 625 C CA . HIS A 1 80 ? 11.880 10.182 26.521 1.00 97.06 80 HIS A CA 1
ATOM 626 C C . HIS A 1 80 ? 11.496 10.500 25.074 1.00 97.06 80 HIS A C 1
ATOM 628 O O . HIS A 1 80 ? 11.020 9.622 24.350 1.00 97.06 80 HIS A O 1
ATOM 634 N N . TRP A 1 81 ? 11.626 11.762 24.667 1.00 97.88 81 TRP A N 1
ATOM 635 C CA . TRP A 1 81 ? 10.995 12.282 23.454 1.00 97.88 81 TRP A CA 1
ATOM 636 C C . TRP A 1 81 ? 11.883 13.209 22.643 1.00 97.88 81 TRP A C 1
ATOM 638 O O . TRP A 1 81 ? 12.826 13.818 23.136 1.00 97.88 81 TRP A O 1
ATOM 648 N N . ALA A 1 82 ? 11.527 13.341 21.376 1.00 96.69 82 ALA A N 1
ATOM 649 C CA . ALA A 1 82 ? 12.150 14.226 20.421 1.00 96.69 82 ALA A CA 1
ATOM 650 C C . ALA A 1 82 ? 11.097 14.809 19.480 1.00 96.69 82 ALA A C 1
ATOM 652 O O . ALA A 1 82 ? 10.035 14.220 19.253 1.00 96.69 82 ALA A O 1
ATOM 653 N N . LEU A 1 83 ? 11.407 15.966 18.908 1.00 96.06 83 LEU A N 1
ATOM 654 C CA . LEU A 1 83 ? 10.615 16.527 17.825 1.00 96.06 83 LEU A CA 1
ATOM 655 C C . LEU A 1 83 ? 11.119 15.997 16.484 1.00 96.06 83 LEU A C 1
ATOM 657 O O . LEU A 1 83 ? 12.257 15.556 16.342 1.00 96.06 83 LEU A O 1
ATOM 661 N N . SER A 1 84 ? 10.243 16.020 15.489 1.00 92.56 84 SER A N 1
ATOM 662 C CA . SER A 1 84 ? 10.500 15.428 14.182 1.00 92.56 84 SER A CA 1
ATOM 663 C C . SER A 1 84 ? 10.228 16.451 13.085 1.00 92.56 84 SER A C 1
ATOM 665 O O . SER A 1 84 ? 9.083 16.864 12.924 1.00 92.56 84 SER A O 1
ATOM 667 N N . LYS A 1 85 ? 11.242 16.839 12.299 1.00 89.00 85 LYS A N 1
ATOM 668 C CA . LYS A 1 85 ? 11.055 17.570 11.022 1.00 89.00 85 LYS A CA 1
ATOM 669 C C . LYS A 1 85 ? 10.683 16.636 9.869 1.00 89.00 85 LYS A C 1
ATOM 671 O O . LYS A 1 85 ? 9.974 17.029 8.950 1.00 89.00 85 LYS A O 1
ATOM 676 N N . SER A 1 86 ? 11.121 15.381 9.953 1.00 85.06 86 SER A N 1
ATOM 677 C CA . SER A 1 86 ? 10.662 14.263 9.122 1.00 85.06 86 SER A CA 1
ATOM 678 C C . SER A 1 86 ? 10.060 13.166 10.009 1.00 85.06 86 SER A C 1
ATOM 680 O O . SER A 1 86 ? 10.574 12.964 11.109 1.00 85.06 86 SER A O 1
ATOM 682 N N . PRO A 1 87 ? 9.010 12.437 9.582 1.00 85.56 87 PRO A N 1
ATOM 683 C CA . PRO A 1 87 ? 8.339 11.449 10.432 1.00 85.56 87 PRO A CA 1
ATOM 684 C C . PRO A 1 87 ? 9.291 10.420 11.060 1.00 85.56 87 PRO A C 1
ATOM 686 O O . PRO A 1 87 ? 10.092 9.809 10.355 1.00 85.56 87 PRO A O 1
ATOM 689 N N . GLY A 1 88 ? 9.194 10.228 12.381 1.00 81.44 88 GLY A N 1
ATOM 690 C CA . GLY A 1 88 ? 10.023 9.282 13.144 1.00 81.44 88 GLY A CA 1
ATOM 691 C C . GLY A 1 88 ? 11.462 9.738 13.427 1.00 81.44 88 GLY A C 1
ATOM 692 O O . GLY A 1 88 ? 12.236 8.988 14.020 1.00 81.44 88 GLY A O 1
ATOM 693 N N . GLN A 1 89 ? 11.855 10.939 12.995 1.00 90.06 89 GLN A N 1
ATOM 694 C CA . GLN A 1 89 ? 13.184 11.479 13.269 1.00 90.06 89 GLN A CA 1
ATOM 695 C C . GLN A 1 89 ? 13.304 11.934 14.728 1.00 90.06 89 GLN A C 1
ATOM 697 O O . GLN A 1 89 ? 12.406 12.591 15.252 1.00 90.06 89 GLN A O 1
ATOM 702 N N . TRP A 1 90 ? 14.452 11.646 15.339 1.00 94.69 90 TRP A N 1
ATOM 703 C CA . TRP A 1 90 ? 14.827 12.144 16.658 1.00 94.69 90 TRP A CA 1
ATOM 704 C C . TRP A 1 90 ? 15.655 13.429 16.529 1.00 94.69 90 TRP A C 1
ATOM 706 O O . TRP A 1 90 ? 16.830 13.379 16.157 1.00 94.69 90 TRP A O 1
ATOM 716 N N . GLU A 1 91 ? 15.034 14.577 16.800 1.00 94.00 91 GLU A N 1
ATOM 717 C CA . GLU A 1 91 ? 15.690 15.879 16.936 1.00 94.00 91 GLU A CA 1
ATOM 718 C C . GLU A 1 91 ? 15.412 16.467 18.328 1.00 94.00 91 GLU A C 1
ATOM 720 O O . GLU A 1 91 ? 14.269 16.480 18.796 1.00 94.00 91 GLU A O 1
ATOM 725 N N . ALA A 1 92 ? 16.465 16.942 19.000 1.00 94.56 92 ALA A N 1
ATOM 726 C CA . ALA A 1 92 ? 16.351 17.489 20.346 1.00 94.56 92 ALA A CA 1
ATOM 727 C C . ALA A 1 92 ? 15.354 18.666 20.369 1.00 94.56 92 ALA A C 1
ATOM 729 O O . ALA A 1 92 ? 15.477 19.581 19.546 1.00 94.56 92 ALA A O 1
ATOM 730 N N . PRO A 1 93 ? 14.371 18.669 21.289 1.00 94.69 93 PRO A N 1
ATOM 731 C CA . PRO A 1 93 ? 13.426 19.772 21.392 1.00 94.69 93 PRO A CA 1
ATOM 732 C C . PRO A 1 93 ? 14.144 21.092 21.721 1.00 94.69 93 PRO A C 1
ATOM 734 O O . PRO A 1 93 ? 15.067 21.100 22.542 1.00 94.69 93 PRO A O 1
ATOM 737 N N . PRO A 1 94 ? 13.731 22.225 21.124 1.00 93.06 94 PRO A N 1
ATOM 738 C CA . PRO A 1 94 ? 14.289 23.520 21.480 1.00 93.06 94 PRO A CA 1
ATOM 739 C C . PRO A 1 94 ? 13.913 23.884 22.926 1.00 93.06 94 PRO A C 1
ATOM 741 O O . PRO A 1 94 ? 12.865 23.450 23.410 1.00 93.06 94 PRO A O 1
ATOM 744 N N . PRO A 1 95 ? 14.691 24.747 23.609 1.00 91.50 95 PRO A N 1
ATOM 745 C CA . PRO A 1 95 ? 14.400 25.152 24.986 1.00 91.50 95 PRO A CA 1
ATOM 746 C C . PRO A 1 95 ? 12.997 25.736 25.194 1.00 91.50 95 PRO A C 1
ATOM 748 O O . PRO A 1 95 ? 12.434 25.595 26.273 1.00 91.50 95 PRO A O 1
ATOM 751 N N . SER A 1 96 ? 12.414 26.355 24.161 1.00 91.19 96 SER A N 1
ATOM 752 C CA . SER A 1 96 ? 11.046 26.888 24.189 1.00 91.19 96 SER A CA 1
ATOM 753 C C . SER A 1 96 ? 9.960 25.814 24.285 1.00 91.19 96 SER A C 1
ATOM 755 O O . SER A 1 96 ? 8.853 26.124 24.714 1.00 91.19 96 SER A O 1
ATOM 757 N N . ALA A 1 97 ? 10.260 24.573 23.893 1.00 92.19 97 ALA A N 1
ATOM 758 C CA . ALA A 1 97 ? 9.316 23.461 23.911 1.00 92.19 97 ALA A CA 1
ATOM 759 C C . ALA A 1 97 ? 9.446 22.566 25.150 1.00 92.19 97 ALA A C 1
ATOM 761 O O . ALA A 1 97 ? 8.622 21.673 25.331 1.00 92.19 97 ALA A O 1
ATOM 762 N N . LEU A 1 98 ? 10.473 22.764 25.984 1.00 92.94 98 LEU A N 1
ATOM 763 C CA . LEU A 1 98 ? 10.742 21.921 27.147 1.00 92.94 98 LEU A CA 1
ATOM 764 C C . LEU A 1 98 ? 9.816 22.283 28.317 1.00 92.94 98 LEU A C 1
ATOM 766 O O . LEU A 1 98 ? 9.883 23.409 28.818 1.00 92.94 98 LEU A O 1
ATOM 770 N N . PRO A 1 99 ? 8.994 21.341 28.814 1.00 93.94 99 PRO A N 1
ATOM 771 C CA . PRO A 1 99 ? 8.262 21.547 30.057 1.00 93.94 99 PRO A CA 1
ATOM 772 C C . PRO A 1 99 ? 9.204 21.759 31.248 1.00 93.94 99 PRO A C 1
ATOM 774 O O . PRO A 1 99 ? 10.361 21.321 31.242 1.00 93.94 99 PRO A O 1
ATOM 777 N N . LEU A 1 100 ? 8.699 22.400 32.301 1.00 89.50 100 LEU A N 1
ATOM 778 C CA . LEU A 1 100 ? 9.468 22.641 33.521 1.00 89.50 100 LEU A CA 1
ATOM 779 C C . LEU A 1 100 ? 9.951 21.316 34.133 1.00 89.50 100 LEU A C 1
ATOM 781 O O . LEU A 1 100 ? 9.168 20.385 34.288 1.00 89.50 100 LEU A O 1
ATOM 785 N N . GLY A 1 101 ? 11.235 21.247 34.493 1.00 88.31 101 GLY A N 1
ATOM 786 C CA . GLY A 1 101 ? 11.852 20.034 35.043 1.00 88.31 101 GLY A CA 1
ATOM 787 C C . GLY A 1 101 ? 12.368 19.045 33.994 1.00 88.31 101 GLY A C 1
ATOM 788 O O . GLY A 1 101 ? 12.908 18.012 34.371 1.00 88.31 101 GLY A O 1
ATOM 789 N N . SER A 1 102 ? 12.255 19.357 32.698 1.00 93.62 102 SER A N 1
ATOM 790 C CA . SER A 1 102 ? 12.809 18.499 31.645 1.00 93.62 102 SER A CA 1
ATOM 791 C C . SER A 1 102 ? 14.337 18.507 31.626 1.00 93.62 102 SER A C 1
ATOM 793 O O . SER A 1 102 ? 14.971 19.545 31.830 1.00 93.62 102 SER A O 1
ATOM 795 N N . VAL A 1 103 ? 14.925 17.360 31.292 1.00 95.31 103 VAL A N 1
ATOM 796 C CA . VAL A 1 103 ? 16.365 17.181 31.087 1.00 95.31 103 VAL A CA 1
ATOM 797 C C . VAL A 1 103 ? 16.650 17.098 29.590 1.00 95.31 103 VAL A C 1
ATOM 799 O O . VAL A 1 103 ? 16.185 16.183 28.913 1.00 95.31 103 VAL A O 1
ATOM 802 N N . SER A 1 104 ? 17.420 18.045 29.056 1.00 93.69 104 SER A N 1
ATOM 803 C CA . SER A 1 104 ? 17.852 18.015 27.654 1.00 93.69 104 SER A CA 1
ATOM 804 C C . SER A 1 104 ? 18.964 16.988 27.431 1.00 93.69 104 SER A C 1
ATOM 806 O O . SER A 1 104 ? 19.941 16.948 28.179 1.00 93.69 104 SER A O 1
ATOM 808 N N . LEU A 1 105 ? 18.850 16.212 26.356 1.00 92.62 105 LEU A N 1
ATOM 809 C CA . LEU A 1 105 ? 19.855 15.267 25.865 1.00 92.62 105 LEU A CA 1
ATOM 810 C C . LEU A 1 105 ? 20.299 15.668 24.445 1.00 92.62 105 LEU A C 1
ATOM 812 O O . LEU A 1 105 ? 19.748 16.587 23.846 1.00 92.62 105 LEU A O 1
ATOM 816 N N . ASP A 1 106 ? 21.282 14.960 23.880 1.00 88.06 106 ASP A N 1
ATOM 817 C CA . ASP A 1 106 ? 21.850 15.275 22.553 1.00 88.06 106 ASP A CA 1
ATOM 818 C C . ASP A 1 106 ? 20.806 15.242 21.416 1.00 88.06 106 ASP A C 1
ATOM 820 O O . ASP A 1 106 ? 20.800 16.098 20.536 1.00 88.06 106 ASP A O 1
ATOM 824 N N . LYS A 1 107 ? 19.883 14.269 21.438 1.00 91.88 107 LYS A N 1
ATOM 825 C CA . LYS A 1 107 ? 18.857 14.079 20.387 1.00 91.88 107 LYS A CA 1
ATOM 826 C C . LYS A 1 107 ? 17.428 13.979 20.911 1.00 91.88 107 LYS A C 1
ATOM 828 O O . LYS A 1 107 ? 16.526 13.630 20.155 1.00 91.88 107 LYS A O 1
ATOM 833 N N . ALA A 1 108 ? 17.232 14.234 22.198 1.00 95.62 108 ALA A N 1
ATOM 834 C CA . ALA A 1 108 ? 15.975 14.009 22.894 1.00 95.62 108 ALA A CA 1
ATOM 835 C C . ALA A 1 108 ? 15.884 14.905 24.134 1.00 95.62 108 ALA A C 1
ATOM 837 O O . ALA A 1 108 ? 16.829 15.613 24.478 1.00 95.62 108 ALA A O 1
ATOM 838 N N . ALA A 1 109 ? 14.760 14.838 24.827 1.00 96.75 109 ALA A N 1
ATOM 839 C CA . ALA A 1 109 ? 14.591 15.326 26.180 1.00 96.75 109 ALA A CA 1
ATOM 840 C C . ALA A 1 109 ? 13.861 14.274 27.016 1.00 96.75 109 ALA A C 1
ATOM 842 O O . ALA A 1 109 ? 13.110 13.450 26.488 1.00 96.75 109 ALA A O 1
ATOM 843 N N . GLU A 1 110 ? 14.084 14.320 28.322 1.00 97.44 110 GLU A N 1
ATOM 844 C CA . GLU A 1 110 ? 13.345 13.532 29.300 1.00 97.44 110 GLU A CA 1
ATOM 845 C C . GLU A 1 110 ? 12.463 14.443 30.142 1.00 97.44 110 GLU A C 1
ATOM 847 O O . GLU A 1 110 ? 12.921 15.474 30.635 1.00 97.44 110 GLU A O 1
ATOM 852 N N . THR A 1 111 ? 11.191 14.079 30.283 1.00 96.69 111 THR A N 1
ATOM 853 C CA . THR A 1 111 ? 10.207 14.865 31.030 1.00 96.69 111 THR A CA 1
ATOM 854 C C . THR A 1 111 ? 9.312 13.948 31.848 1.00 96.69 111 THR A C 1
ATOM 856 O O . THR A 1 111 ? 8.692 13.033 31.304 1.00 96.69 111 THR A O 1
ATOM 859 N N . ASP A 1 112 ? 9.208 14.213 33.146 1.00 95.44 112 ASP A N 1
ATOM 860 C CA . ASP A 1 112 ? 8.346 13.446 34.041 1.00 95.44 112 ASP A CA 1
ATOM 861 C C . ASP A 1 112 ? 6.865 13.736 33.783 1.00 95.44 112 ASP A C 1
ATOM 863 O O . ASP A 1 112 ? 6.445 14.884 33.601 1.00 95.44 112 ASP A O 1
ATOM 867 N N . PHE A 1 113 ? 6.041 12.689 33.816 1.00 93.19 113 PHE A N 1
ATOM 868 C CA . PHE A 1 113 ? 4.601 12.876 33.897 1.00 93.19 113 PHE A CA 1
ATOM 869 C C . PHE A 1 113 ? 4.223 13.372 35.293 1.00 93.19 113 PHE A C 1
ATOM 871 O O . PHE A 1 113 ? 4.710 12.888 36.314 1.00 93.19 113 PHE A O 1
ATOM 878 N N . SER A 1 114 ? 3.282 14.308 35.340 1.00 87.50 114 SER A N 1
ATOM 879 C CA . SER A 1 114 ? 2.700 14.774 36.592 1.00 87.50 114 SER A CA 1
ATOM 880 C C . SER A 1 114 ? 1.460 13.954 36.928 1.00 87.50 114 SER A C 1
ATOM 882 O O . SER A 1 114 ? 0.536 13.822 36.118 1.00 87.50 114 SER A O 1
ATOM 884 N N . THR A 1 115 ? 1.399 13.426 38.145 1.00 74.38 115 THR A N 1
ATOM 885 C CA . THR A 1 115 ? 0.164 12.860 38.690 1.00 74.38 115 THR A CA 1
ATOM 886 C C . THR A 1 115 ? -0.811 14.008 38.928 1.00 74.38 115 THR A C 1
ATOM 888 O O . THR A 1 115 ? -0.476 14.959 39.634 1.00 74.38 115 THR A O 1
ATOM 891 N N . SER A 1 116 ? -2.007 13.962 38.338 1.00 57.94 116 SER A N 1
ATOM 892 C CA . SER A 1 116 ? -2.993 15.033 38.512 1.00 57.94 116 SER A CA 1
ATOM 893 C C . SER A 1 116 ? -3.349 15.194 39.996 1.00 57.94 116 SER A C 1
ATOM 895 O O . SER A 1 116 ? -3.999 14.322 40.571 1.00 57.94 116 SER A O 1
ATOM 897 N N . SER A 1 117 ? -2.949 16.309 40.614 1.00 45.34 117 SER A N 1
ATOM 898 C CA . SER A 1 117 ? -3.313 16.679 41.989 1.00 45.34 117 SER A CA 1
ATOM 899 C C . SER A 1 117 ? -4.648 17.429 42.062 1.00 45.34 117 SER A C 1
ATOM 901 O O . SER A 1 117 ? -4.867 18.203 42.989 1.00 45.34 117 SER A O 1
ATOM 903 N N . SER A 1 118 ? -5.524 17.289 41.061 1.00 43.84 118 SER A N 1
ATOM 904 C CA . SER A 1 118 ? -6.853 17.892 41.137 1.00 43.84 118 SER A CA 1
ATOM 905 C C . SER A 1 118 ? -7.677 17.122 42.164 1.00 43.84 118 SER A C 1
ATOM 907 O O . SER A 1 118 ? -7.797 15.903 42.035 1.00 43.84 118 SER A O 1
ATOM 909 N N . ASP A 1 119 ? -8.295 17.825 43.112 1.00 43.34 119 ASP A N 1
ATOM 910 C CA . ASP A 1 119 ? -9.197 17.317 44.165 1.00 43.34 119 ASP A CA 1
ATOM 911 C C . ASP A 1 119 ? -10.464 16.587 43.646 1.00 43.34 119 ASP A C 1
ATOM 913 O O . ASP A 1 119 ? -11.433 16.395 44.379 1.00 43.34 119 ASP A O 1
ATOM 917 N N . ASN A 1 120 ? -10.486 16.164 42.379 1.00 46.91 120 ASN A N 1
ATOM 918 C CA . ASN A 1 120 ? -11.580 15.442 41.749 1.00 46.91 120 ASN A CA 1
ATOM 919 C C . ASN A 1 120 ? -11.206 13.946 41.591 1.00 46.91 120 ASN A C 1
ATOM 921 O O . ASN A 1 120 ? -10.392 13.598 40.733 1.00 46.91 120 ASN A O 1
ATOM 925 N N . PRO A 1 121 ? -11.765 13.031 42.408 1.00 48.16 121 PRO A N 1
ATOM 926 C CA . PRO A 1 121 ? -11.278 11.654 42.585 1.00 48.16 121 PRO A CA 1
ATOM 927 C C . PRO A 1 121 ? -11.637 10.670 41.453 1.00 48.16 121 PRO A C 1
ATOM 929 O O . PRO A 1 121 ? -11.510 9.457 41.624 1.00 48.16 121 PRO A O 1
ATOM 932 N N . THR A 1 122 ? -12.115 11.142 40.301 1.00 55.09 122 THR A N 1
ATOM 933 C CA . THR A 1 122 ? -12.798 10.286 39.314 1.00 55.09 122 THR A CA 1
ATOM 934 C C . THR A 1 122 ? -11.891 9.539 38.330 1.00 55.09 122 THR A C 1
ATOM 936 O O . THR A 1 122 ? -12.353 8.574 37.725 1.00 55.09 122 THR A O 1
ATOM 939 N N . TYR A 1 123 ? -10.617 9.916 38.168 1.00 61.69 123 TYR A N 1
ATOM 940 C CA . TYR A 1 123 ? -9.674 9.221 37.276 1.00 61.69 123 TYR A CA 1
ATOM 941 C C . TYR A 1 123 ? -8.219 9.445 37.721 1.00 61.69 123 TYR A C 1
ATOM 943 O O . TYR A 1 123 ? -7.675 10.534 37.585 1.00 61.69 123 TYR A O 1
ATOM 951 N N . LYS A 1 124 ? -7.561 8.405 38.255 1.00 71.69 124 LYS A N 1
ATOM 952 C CA . LYS A 1 124 ? -6.117 8.437 38.551 1.00 71.69 124 LYS A CA 1
ATOM 953 C C . LYS A 1 124 ? -5.338 8.178 37.263 1.00 71.69 124 LYS A C 1
ATOM 955 O O . LYS A 1 124 ? -5.203 7.025 36.862 1.00 71.69 124 LYS A O 1
ATOM 960 N N . VAL A 1 125 ? -4.862 9.237 36.619 1.00 86.12 125 VAL A N 1
ATOM 961 C CA . VAL A 1 125 ? -3.961 9.155 35.461 1.00 86.12 125 VAL A CA 1
ATOM 962 C C . VAL A 1 125 ? -2.760 10.068 35.682 1.00 86.12 125 VAL A C 1
ATOM 964 O O . VAL A 1 125 ? -2.850 11.087 36.370 1.00 86.12 125 VAL A O 1
ATOM 967 N N . GLN A 1 126 ? -1.626 9.691 35.109 1.00 91.62 126 GLN A N 1
ATOM 968 C CA . GLN A 1 126 ? -0.458 10.557 35.002 1.00 91.62 126 GLN A CA 1
ATOM 969 C C . GLN A 1 126 ? -0.559 11.308 33.674 1.00 91.62 126 GLN A C 1
ATOM 971 O O . GLN A 1 126 ? -0.940 10.703 32.670 1.00 91.62 126 GLN A O 1
ATOM 976 N N . SER A 1 127 ? -0.245 12.605 33.646 1.00 92.19 127 SER A N 1
ATOM 977 C CA . SER A 1 127 ? -0.380 13.433 32.440 1.00 92.19 127 SER A CA 1
ATOM 978 C C . SER A 1 127 ? 0.772 14.416 32.233 1.00 92.19 127 SER A C 1
ATOM 980 O O . SER A 1 127 ? 1.458 14.786 33.184 1.00 92.19 127 SER A O 1
ATOM 982 N N . LEU A 1 128 ? 0.964 14.844 30.987 1.00 93.56 128 LEU A N 1
ATOM 983 C CA . LEU A 1 128 ? 1.975 15.815 30.580 1.00 93.56 128 LEU A CA 1
ATOM 984 C C . LEU A 1 128 ? 1.436 16.701 29.446 1.00 93.56 128 LEU A C 1
ATOM 986 O O . LEU A 1 128 ? 0.782 16.200 28.531 1.00 93.56 128 LEU A O 1
ATOM 990 N N . GLU A 1 129 ? 1.728 18.002 29.496 1.00 94.00 129 GLU A N 1
ATOM 991 C CA . GLU A 1 129 ? 1.477 18.962 28.412 1.00 94.00 129 GLU A CA 1
ATOM 992 C C . GLU A 1 129 ? 2.813 19.454 27.845 1.00 94.00 129 GLU A C 1
ATOM 994 O O . GLU A 1 129 ? 3.693 19.886 28.589 1.00 94.00 129 GLU A O 1
ATOM 999 N N . ILE A 1 130 ? 2.945 19.410 26.520 1.00 94.56 130 ILE A N 1
ATOM 1000 C CA . ILE A 1 130 ? 4.074 19.962 25.767 1.00 94.56 130 ILE A CA 1
ATOM 1001 C C . ILE A 1 130 ? 3.527 21.014 24.808 1.00 94.56 130 ILE A C 1
ATOM 1003 O O . ILE A 1 130 ? 2.535 20.778 24.117 1.00 94.56 130 ILE A O 1
ATOM 1007 N N . VAL A 1 131 ? 4.189 22.167 24.739 1.00 94.31 131 VAL A N 1
ATOM 1008 C CA . VAL A 1 131 ? 3.821 23.260 23.834 1.00 94.31 131 VAL A CA 1
ATOM 1009 C C . VAL A 1 131 ? 4.936 23.449 22.816 1.00 94.31 131 VAL A C 1
ATOM 1011 O O . VAL A 1 131 ? 6.080 23.684 23.180 1.00 94.31 131 VAL A O 1
ATOM 1014 N N . VAL A 1 132 ? 4.600 23.359 21.533 1.00 92.75 132 VAL A N 1
ATOM 1015 C CA . VAL A 1 132 ? 5.527 23.534 20.414 1.00 92.75 132 VAL A CA 1
ATOM 1016 C C . VAL A 1 132 ? 5.100 24.759 19.616 1.00 92.75 132 VAL A C 1
ATOM 1018 O O . VAL A 1 132 ? 3.990 24.811 19.088 1.00 92.75 132 VAL A O 1
ATOM 1021 N N . GLU A 1 133 ? 5.977 25.755 19.543 1.00 88.62 133 GLU A N 1
ATOM 1022 C CA . GLU A 1 133 ? 5.716 27.022 18.839 1.00 88.62 133 GLU A CA 1
ATOM 1023 C C . GLU A 1 133 ? 6.238 27.029 17.394 1.00 88.62 133 GLU A C 1
ATOM 1025 O O . GLU A 1 133 ? 5.846 27.879 16.603 1.00 88.62 133 GLU A O 1
ATOM 1030 N N . ASP A 1 134 ? 7.123 26.093 17.044 1.00 80.75 134 ASP A N 1
ATOM 1031 C CA . ASP A 1 134 ? 7.729 26.005 15.717 1.00 80.75 134 ASP A CA 1
ATOM 1032 C C . ASP A 1 134 ? 6.896 25.100 14.791 1.00 80.75 134 ASP A C 1
ATOM 1034 O O . ASP A 1 134 ? 6.820 23.884 14.985 1.00 80.75 134 ASP A O 1
ATOM 1038 N N . ASP A 1 135 ? 6.290 25.704 13.764 1.00 80.81 135 ASP A N 1
ATOM 1039 C CA . ASP A 1 135 ? 5.495 25.018 12.737 1.00 80.81 135 ASP A CA 1
ATOM 1040 C C . ASP A 1 135 ? 6.350 24.137 11.789 1.00 80.81 135 ASP A C 1
ATOM 1042 O O . ASP A 1 135 ? 5.793 23.412 10.963 1.00 80.81 135 ASP A O 1
ATOM 1046 N N . ASN A 1 136 ? 7.689 24.158 11.884 1.00 85.81 136 ASN A N 1
ATOM 1047 C CA . ASN A 1 136 ? 8.566 23.294 11.077 1.00 85.81 136 ASN A CA 1
ATOM 1048 C C . ASN A 1 136 ? 8.574 21.829 11.537 1.00 85.81 136 ASN A C 1
ATOM 1050 O O . ASN A 1 136 ? 9.036 20.954 10.799 1.00 85.81 136 ASN A O 1
ATOM 1054 N N . PHE A 1 137 ? 8.110 21.545 12.755 1.00 90.00 137 PHE A N 1
ATOM 1055 C CA . PHE A 1 137 ? 8.012 20.175 13.239 1.00 90.00 137 PHE A CA 1
ATOM 1056 C C . PHE A 1 137 ? 6.723 19.523 12.745 1.00 90.00 137 PHE A C 1
ATOM 1058 O O . PHE A 1 137 ? 5.625 20.057 12.879 1.00 90.00 137 PHE A O 1
ATOM 1065 N N . VAL A 1 138 ? 6.857 18.319 12.198 1.00 91.12 138 VAL A N 1
ATOM 1066 C CA . VAL A 1 138 ? 5.743 17.524 11.674 1.00 91.12 138 VAL A CA 1
ATOM 1067 C C . VAL A 1 138 ? 5.201 16.527 12.697 1.00 91.12 138 VAL A C 1
ATOM 1069 O O . VAL A 1 138 ? 4.149 15.939 12.461 1.00 91.12 138 VAL A O 1
ATOM 1072 N N . GLY A 1 139 ? 5.884 16.313 13.827 1.00 93.88 139 GLY A N 1
ATOM 1073 C CA . GLY A 1 139 ? 5.415 15.431 14.896 1.00 93.88 139 GLY A CA 1
ATOM 1074 C C . GLY A 1 139 ? 6.370 15.289 16.081 1.00 93.88 139 GLY A C 1
ATOM 1075 O O . GLY A 1 139 ? 7.427 15.919 16.129 1.00 93.88 139 GLY A O 1
ATOM 1076 N N . ILE A 1 140 ? 5.987 14.411 17.007 1.00 95.44 140 ILE A N 1
ATOM 1077 C CA . ILE A 1 140 ? 6.753 13.988 18.182 1.00 95.44 140 ILE A CA 1
ATOM 1078 C C . ILE A 1 140 ? 7.024 12.481 18.102 1.00 95.44 140 ILE A C 1
ATOM 1080 O O . ILE A 1 140 ? 6.106 11.691 17.857 1.00 95.44 140 ILE A O 1
ATOM 1084 N N . THR A 1 141 ? 8.280 12.090 18.312 1.00 96.19 141 THR A N 1
ATOM 1085 C CA . THR A 1 141 ? 8.714 10.690 18.451 1.00 96.19 141 THR A CA 1
ATOM 1086 C C . THR A 1 141 ? 9.127 10.455 19.894 1.00 96.19 141 THR A C 1
ATOM 1088 O O . THR A 1 141 ? 9.811 11.297 20.471 1.00 96.19 141 THR A O 1
ATOM 1091 N N . PHE A 1 142 ? 8.694 9.357 20.511 1.00 97.25 142 PHE A N 1
ATOM 1092 C CA . PHE A 1 142 ? 8.976 9.123 21.925 1.00 97.25 142 PHE A CA 1
ATOM 1093 C C . PHE A 1 142 ? 8.906 7.651 22.334 1.00 97.25 142 PHE A C 1
ATOM 1095 O O . PHE A 1 142 ? 8.331 6.806 21.652 1.00 97.25 142 PHE A O 1
ATOM 1102 N N . VAL A 1 143 ? 9.454 7.361 23.507 1.00 96.56 143 VAL A N 1
ATOM 1103 C CA . VAL A 1 143 ? 9.254 6.125 24.270 1.00 96.56 143 VAL A CA 1
ATOM 1104 C C . VAL A 1 143 ? 8.956 6.492 25.722 1.00 96.56 143 VAL A C 1
ATOM 1106 O O . VAL A 1 143 ? 9.238 7.613 26.151 1.00 96.56 143 VAL A O 1
ATOM 1109 N N . LEU A 1 144 ? 8.358 5.574 26.481 1.00 96.62 144 LEU A N 1
ATOM 1110 C CA . LEU A 1 144 ? 8.149 5.789 27.915 1.00 96.62 144 LEU A CA 1
ATOM 1111 C C . LEU A 1 144 ? 9.149 4.959 28.712 1.00 96.62 144 LEU A C 1
ATOM 1113 O O . LEU A 1 144 ? 9.454 3.829 28.332 1.00 96.62 144 LEU A O 1
ATOM 1117 N N . LEU A 1 145 ? 9.600 5.486 29.840 1.00 94.56 145 LEU A N 1
ATOM 1118 C CA . LEU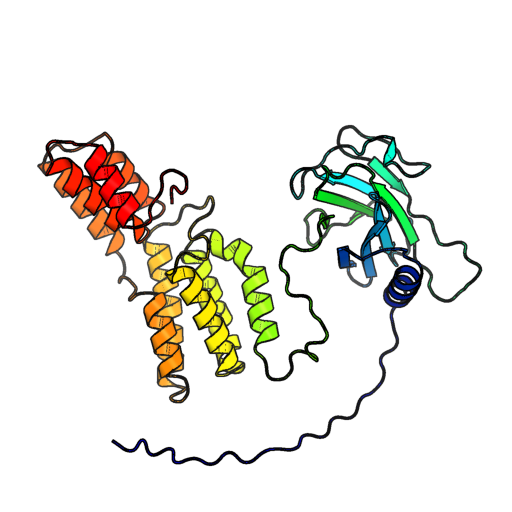 A 1 145 ? 10.319 4.736 30.858 1.00 94.56 145 LEU A CA 1
ATOM 1119 C C . LEU A 1 145 ? 9.416 4.629 32.089 1.00 94.56 145 LEU A C 1
ATOM 1121 O O . LEU A 1 145 ? 8.990 5.641 32.638 1.00 94.56 145 LEU A O 1
ATOM 1125 N N . SER A 1 146 ? 9.087 3.403 32.497 1.00 93.38 146 SER A N 1
ATOM 1126 C CA . SER A 1 146 ? 8.205 3.139 33.639 1.00 93.38 146 SER A CA 1
ATOM 1127 C C . SER A 1 146 ? 8.739 1.956 34.442 1.00 93.38 146 SER A C 1
ATOM 1129 O O . SER A 1 146 ? 9.037 0.900 33.879 1.00 93.38 146 SER A O 1
ATOM 1131 N N . GLY A 1 147 ? 8.949 2.149 35.748 1.00 87.00 147 GLY A N 1
ATOM 1132 C CA . GLY A 1 147 ? 9.542 1.125 36.620 1.00 87.00 147 GLY A CA 1
ATOM 1133 C C . GLY A 1 147 ? 10.915 0.619 36.145 1.00 87.00 147 GLY A C 1
ATOM 1134 O O . GLY A 1 147 ? 11.226 -0.558 36.306 1.00 87.00 147 GLY A O 1
ATOM 1135 N N . GLY A 1 148 ? 11.705 1.475 35.484 1.00 87.00 148 GLY A N 1
ATOM 1136 C CA . GLY A 1 148 ? 13.010 1.123 34.906 1.00 87.00 148 GLY A CA 1
ATOM 1137 C C . GLY A 1 148 ? 12.962 0.385 33.560 1.00 87.00 148 GLY A C 1
ATOM 1138 O O . GLY A 1 148 ? 14.017 0.050 33.026 1.00 87.00 148 GLY A O 1
ATOM 1139 N N . ASN A 1 149 ? 11.775 0.152 32.988 1.00 91.12 149 ASN A N 1
ATOM 1140 C CA . ASN A 1 149 ? 11.609 -0.536 31.706 1.00 91.12 149 ASN A CA 1
ATOM 1141 C C . ASN A 1 149 ? 11.162 0.413 30.591 1.00 91.12 149 ASN A C 1
ATOM 1143 O O . ASN A 1 149 ? 10.273 1.246 30.782 1.00 91.12 149 ASN A O 1
ATOM 1147 N N . TRP A 1 150 ? 11.738 0.230 29.402 1.00 93.56 150 TRP A N 1
ATOM 1148 C CA . TRP A 1 150 ? 11.322 0.935 28.194 1.00 93.56 150 TRP A CA 1
ATOM 1149 C C . TRP A 1 150 ? 10.013 0.362 27.652 1.00 93.56 150 TRP A C 1
ATOM 1151 O O . TRP A 1 150 ? 9.931 -0.812 27.288 1.00 93.56 150 TRP A O 1
ATOM 1161 N N . VAL A 1 151 ? 9.002 1.214 27.541 1.00 93.00 151 VAL A N 1
ATOM 1162 C CA . VAL A 1 151 ? 7.717 0.911 26.919 1.00 93.00 151 VAL A CA 1
ATOM 1163 C C . VAL A 1 151 ? 7.720 1.475 25.502 1.00 93.00 151 VAL A C 1
ATOM 1165 O O . VAL A 1 151 ? 8.030 2.648 25.283 1.00 93.00 151 VAL A O 1
ATOM 1168 N N . LYS A 1 152 ? 7.368 0.621 24.540 1.00 91.00 152 LYS A N 1
ATOM 1169 C CA . LYS A 1 152 ? 7.391 0.881 23.095 1.00 91.00 152 LYS A CA 1
ATOM 1170 C C . LYS A 1 152 ? 6.088 0.423 22.439 1.00 91.00 152 LYS A C 1
ATOM 1172 O O . LYS A 1 152 ? 5.419 -0.474 22.956 1.00 91.00 152 LYS A O 1
ATOM 1177 N N . ASP A 1 153 ? 5.760 0.968 21.271 1.00 86.50 153 ASP A N 1
ATOM 1178 C CA . ASP A 1 153 ? 4.637 0.504 20.454 1.00 86.50 153 ASP A CA 1
ATOM 1179 C C . ASP A 1 153 ? 5.040 -0.747 19.670 1.00 86.50 153 ASP A C 1
ATOM 1181 O O . ASP A 1 153 ? 5.681 -0.671 18.621 1.00 86.50 153 ASP A O 1
ATOM 1185 N N . ARG A 1 154 ? 4.719 -1.930 20.205 1.00 83.00 154 ARG A N 1
ATOM 1186 C CA . ARG A 1 154 ? 4.994 -3.228 19.551 1.00 83.00 154 ARG A CA 1
ATOM 1187 C C . ARG A 1 154 ? 6.451 -3.378 19.076 1.00 83.00 154 ARG A C 1
ATOM 1189 O O . ARG A 1 154 ? 6.717 -3.955 18.025 1.00 83.00 154 ARG A O 1
ATOM 1196 N N . GLY A 1 155 ? 7.394 -2.856 19.861 1.00 81.25 155 GLY A N 1
ATOM 1197 C CA . GLY A 1 155 ? 8.833 -2.898 19.578 1.00 81.25 155 GLY A CA 1
ATOM 1198 C C . GLY A 1 155 ? 9.384 -1.698 18.800 1.00 81.25 155 GLY A C 1
ATOM 1199 O O . GLY A 1 155 ? 10.597 -1.615 18.625 1.00 81.25 155 GLY A O 1
ATOM 1200 N N . SER A 1 156 ? 8.533 -0.759 18.381 1.00 85.56 156 SER A N 1
ATOM 1201 C CA . SER A 1 156 ? 8.918 0.500 17.728 1.00 85.56 156 SER A CA 1
ATOM 1202 C C . SER A 1 156 ? 8.665 1.711 18.631 1.00 85.56 156 SER A C 1
ATOM 1204 O O . SER A 1 156 ? 7.895 1.638 19.587 1.00 85.56 156 SER A O 1
ATOM 1206 N N . ASP A 1 157 ? 9.330 2.827 18.352 1.00 91.44 157 ASP A N 1
ATOM 1207 C CA . ASP A 1 157 ? 9.089 4.077 19.077 1.00 91.44 157 ASP A CA 1
ATOM 1208 C C . ASP A 1 157 ? 7.687 4.614 18.736 1.00 91.44 157 ASP A C 1
ATOM 1210 O O . ASP A 1 157 ? 7.182 4.416 17.626 1.00 91.44 157 ASP A O 1
ATOM 1214 N N . PHE A 1 158 ? 7.040 5.288 19.684 1.00 94.19 158 PHE A N 1
ATOM 1215 C CA . PHE A 1 158 ? 5.763 5.945 19.426 1.00 94.19 158 PHE A CA 1
ATOM 1216 C C . PHE A 1 158 ? 5.981 7.166 18.535 1.00 94.19 158 PHE A C 1
ATOM 1218 O O . PHE A 1 158 ? 6.961 7.892 18.689 1.00 94.19 158 PHE A O 1
ATOM 1225 N N . TYR A 1 159 ? 5.026 7.437 17.645 1.00 93.81 159 TYR A N 1
ATOM 1226 C CA . TYR A 1 159 ? 5.052 8.629 16.802 1.00 93.81 159 TYR A CA 1
ATOM 1227 C C . TYR A 1 159 ? 3.665 9.256 16.655 1.00 93.81 159 TYR A C 1
ATOM 1229 O O . TYR A 1 159 ? 2.678 8.577 16.336 1.00 93.81 159 TYR A O 1
ATOM 1237 N N . VAL A 1 160 ? 3.578 10.572 16.852 1.00 93.62 160 VAL A N 1
ATOM 1238 C CA . VAL A 1 160 ? 2.343 11.348 16.684 1.00 93.62 160 VAL A CA 1
ATOM 1239 C C . VAL A 1 160 ? 2.631 12.574 15.826 1.00 93.62 160 VAL A C 1
ATOM 1241 O O . VAL A 1 160 ? 3.492 13.381 16.152 1.00 93.62 160 VAL A O 1
ATOM 1244 N N . GLU A 1 161 ? 1.907 12.705 14.718 1.00 92.19 161 GLU A N 1
ATOM 1245 C CA . GLU A 1 161 ? 2.026 13.837 13.794 1.00 92.19 161 GLU A CA 1
ATOM 1246 C C . GLU A 1 161 ? 1.272 15.075 14.308 1.00 92.19 161 GLU A C 1
ATOM 1248 O O . GLU A 1 161 ? 0.203 14.950 14.915 1.00 92.19 161 GLU A O 1
ATOM 1253 N N . PHE A 1 162 ? 1.833 16.259 14.045 1.00 89.31 162 PHE A N 1
ATOM 1254 C CA . PHE A 1 162 ? 1.256 17.566 14.379 1.00 89.31 162 PHE A CA 1
ATOM 1255 C C . PHE A 1 162 ? 0.328 18.103 13.297 1.00 89.31 162 PHE A C 1
ATOM 1257 O O . PHE A 1 162 ? -0.516 18.942 13.585 1.00 89.31 162 PHE A O 1
ATOM 1264 N N . GLY A 1 163 ? 0.465 17.637 12.054 1.00 71.44 163 GLY A N 1
ATOM 1265 C CA . GLY A 1 163 ? -0.442 18.022 10.980 1.00 71.44 163 GLY A CA 1
ATOM 1266 C C . GLY A 1 163 ? -1.864 17.530 11.245 1.00 71.44 163 GLY A C 1
ATOM 1267 O O . GLY A 1 163 ? -2.067 16.436 11.768 1.00 71.44 163 GLY A O 1
ATOM 1268 N N . SER A 1 164 ? -2.864 18.310 10.819 1.00 51.31 164 SER A N 1
ATOM 1269 C CA . SER A 1 164 ? -4.183 17.731 10.550 1.00 51.31 164 SER A CA 1
ATOM 1270 C C . SER A 1 164 ? -3.966 16.624 9.530 1.00 51.31 164 SER A C 1
ATOM 1272 O O . SER A 1 164 ? -3.332 16.884 8.504 1.00 51.31 164 SER A O 1
ATOM 1274 N N . GLN A 1 165 ? -4.442 15.412 9.818 1.00 41.75 165 GLN A N 1
ATOM 1275 C CA . GLN A 1 165 ? -4.405 14.299 8.876 1.00 41.75 165 GLN A CA 1
ATOM 1276 C C . GLN A 1 165 ? -4.811 14.803 7.490 1.00 41.75 165 GLN A C 1
ATOM 1278 O O . GLN A 1 165 ? -5.982 15.087 7.226 1.00 41.75 165 GLN A O 1
ATOM 1283 N N . SER A 1 166 ? -3.837 14.953 6.593 1.00 32.44 166 SER A N 1
ATOM 1284 C CA . SER A 1 166 ? -4.122 15.311 5.215 1.00 32.44 166 SER A CA 1
ATOM 1285 C C . SER A 1 166 ? -4.851 14.115 4.603 1.00 32.44 166 SER A C 1
ATOM 1287 O O . SER A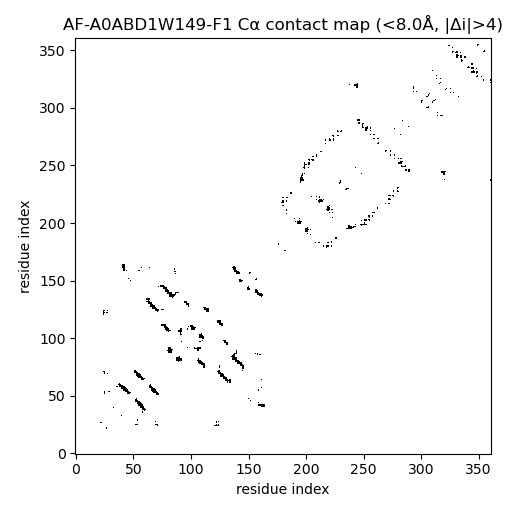 1 166 ? -4.267 13.092 4.270 1.00 32.44 166 SER A O 1
ATOM 1289 N N . LYS A 1 167 ? -6.182 14.227 4.542 1.00 32.97 167 LYS A N 1
ATOM 1290 C CA . LYS A 1 167 ? -7.104 13.244 3.961 1.00 32.97 167 LYS A CA 1
ATOM 1291 C C . LYS A 1 167 ? -7.043 11.836 4.580 1.00 32.97 167 LYS A C 1
ATOM 1293 O O . LYS A 1 167 ? -7.085 10.849 3.852 1.00 32.97 167 LYS A O 1
ATOM 1298 N N . GLN A 1 168 ? -7.127 11.718 5.904 1.00 33.28 168 GLN A N 1
ATOM 1299 C CA . GLN A 1 168 ? -8.098 10.742 6.405 1.00 33.28 168 GLN A CA 1
ATOM 1300 C C . GLN A 1 168 ? -9.443 11.454 6.379 1.00 33.28 168 GLN A C 1
ATOM 1302 O O . GLN A 1 168 ? -9.622 12.502 6.995 1.00 33.28 168 GLN A O 1
ATOM 1307 N N . VAL A 1 169 ? -10.359 10.939 5.563 1.00 34.94 169 VAL A N 1
ATOM 1308 C CA . VAL A 1 169 ? -11.767 11.328 5.585 1.00 34.94 169 VAL A CA 1
ATOM 1309 C C . VAL A 1 169 ? -12.182 11.415 7.046 1.00 34.94 169 VAL A C 1
ATOM 1311 O O . VAL A 1 169 ? -12.107 10.419 7.766 1.00 34.94 169 VAL A O 1
ATOM 1314 N N . GLN A 1 170 ? -12.565 12.616 7.484 1.00 33.12 170 GLN A N 1
ATOM 1315 C CA . GLN A 1 170 ? -13.238 12.807 8.755 1.00 33.12 170 GLN A CA 1
ATOM 1316 C C . GLN A 1 170 ? -14.286 11.698 8.874 1.00 33.12 170 GLN A C 1
ATOM 1318 O O . GLN A 1 170 ? -15.238 11.670 8.091 1.00 33.12 170 GLN A O 1
ATOM 1323 N N . LYS A 1 171 ? -14.139 10.809 9.862 1.00 40.06 171 LYS A N 1
ATOM 1324 C CA . LYS A 1 171 ? -15.282 10.105 10.446 1.00 40.06 171 LYS A CA 1
ATOM 1325 C C . LYS A 1 171 ? -16.140 11.176 11.139 1.00 40.06 171 LYS A C 1
ATOM 1327 O O . LYS A 1 171 ? -16.230 11.212 12.356 1.00 40.06 171 LYS A O 1
ATOM 1332 N N . LYS A 1 172 ? -16.759 12.071 10.355 1.00 35.38 172 LYS A N 1
ATOM 1333 C CA . LYS A 1 172 ? -18.111 12.530 10.668 1.00 35.38 172 LYS A CA 1
ATOM 1334 C C . LYS A 1 172 ? -18.911 11.254 10.776 1.00 35.38 172 LYS A C 1
ATOM 1336 O O . LYS A 1 172 ? -18.825 10.467 9.834 1.00 35.38 172 LYS A O 1
ATOM 1341 N N . ASP A 1 173 ? -19.573 11.051 11.908 1.00 38.19 173 ASP A N 1
ATOM 1342 C CA . ASP A 1 173 ? -20.439 9.916 12.229 1.00 38.19 173 ASP A CA 1
ATOM 1343 C C . ASP A 1 173 ? -21.024 9.239 10.985 1.00 38.19 173 ASP A C 1
ATOM 1345 O O . ASP A 1 173 ? -22.125 9.518 10.521 1.00 38.19 173 ASP A O 1
ATOM 1349 N N . SER A 1 174 ? -20.235 8.336 10.413 1.00 44.53 174 SER A N 1
ATOM 1350 C CA . SER A 1 174 ? -20.693 7.360 9.451 1.00 44.53 174 SER A CA 1
ATOM 1351 C C . SER A 1 174 ? -21.008 6.218 10.387 1.00 44.53 174 SER A C 1
ATOM 1353 O O . SER A 1 174 ? -20.069 5.529 10.809 1.00 44.53 174 SER A O 1
ATOM 1355 N N . GLY A 1 175 ? -22.259 6.185 10.869 1.00 50.69 175 GLY A N 1
ATOM 1356 C CA . GLY A 1 175 ? -22.710 5.293 11.943 1.00 50.69 175 GLY A CA 1
ATOM 1357 C C . GLY A 1 175 ? -22.055 3.930 11.805 1.00 50.69 175 GLY A C 1
ATOM 1358 O O . GLY A 1 175 ? -22.015 3.477 10.674 1.00 50.69 175 GLY A O 1
ATOM 1359 N N . ASP A 1 176 ? -21.457 3.423 12.897 1.00 60.59 176 ASP A N 1
ATOM 1360 C CA . ASP A 1 176 ? -20.644 2.201 13.148 1.00 60.59 176 ASP A CA 1
ATOM 1361 C C . ASP A 1 176 ? -19.885 1.479 11.994 1.00 60.59 176 ASP A C 1
ATOM 1363 O O . ASP A 1 176 ? -18.819 0.908 12.221 1.00 60.59 176 ASP A O 1
ATOM 1367 N N . GLY A 1 177 ? -20.310 1.585 10.743 1.00 59.72 177 GLY A N 1
ATOM 1368 C CA . GLY A 1 177 ? -19.831 0.914 9.546 1.00 59.72 177 GLY A CA 1
ATOM 1369 C C . GLY A 1 177 ? -20.705 -0.284 9.200 1.00 59.72 177 GLY A C 1
ATOM 1370 O O . GLY A 1 177 ? -20.347 -1.039 8.293 1.00 59.72 177 GLY A O 1
ATOM 1371 N N . LYS A 1 178 ? -21.812 -0.499 9.920 1.00 59.50 178 LYS A N 1
ATOM 1372 C CA . LYS A 1 178 ? -22.648 -1.683 9.777 1.00 59.50 178 LYS A CA 1
ATOM 1373 C C . LYS A 1 178 ? -23.299 -1.712 8.399 1.00 59.50 178 LYS A C 1
ATOM 1375 O O . LYS A 1 178 ? -23.874 -0.732 7.937 1.00 59.50 178 LYS A O 1
ATOM 1380 N N . GLY A 1 179 ? -23.131 -2.839 7.712 1.00 70.19 179 GLY A N 1
ATOM 1381 C CA . GLY A 1 179 ? -23.529 -2.988 6.312 1.00 70.19 179 GLY A CA 1
ATOM 1382 C C . GLY A 1 179 ? -22.530 -2.429 5.290 1.00 70.19 179 GLY A C 1
ATOM 1383 O O . GLY A 1 179 ? -22.864 -2.375 4.114 1.00 70.19 179 GLY A O 1
ATOM 1384 N N . THR A 1 180 ? -21.313 -2.036 5.692 1.00 83.62 180 THR A N 1
ATOM 1385 C CA . THR A 1 180 ? -20.235 -1.609 4.774 1.00 83.62 180 THR A CA 1
ATOM 1386 C C . THR A 1 180 ? -18.985 -2.485 4.908 1.00 83.62 180 THR A C 1
ATOM 1388 O O . THR A 1 180 ? -18.796 -3.164 5.914 1.00 83.62 180 THR A O 1
ATOM 1391 N N . ALA A 1 181 ? -18.070 -2.424 3.934 1.00 88.00 181 ALA A N 1
ATOM 1392 C CA . ALA A 1 181 ? -16.775 -3.118 3.989 1.00 88.00 181 ALA A CA 1
ATOM 1393 C C . ALA A 1 181 ? -15.683 -2.346 4.762 1.00 88.00 181 ALA A C 1
ATOM 1395 O O . ALA A 1 181 ? -14.493 -2.558 4.536 1.00 88.00 181 ALA A O 1
ATOM 1396 N N . LYS A 1 182 ? -16.066 -1.438 5.670 1.00 87.31 182 LYS A N 1
ATOM 1397 C CA . LYS A 1 182 ? -15.151 -0.530 6.384 1.00 87.31 182 LYS A CA 1
ATOM 1398 C C . LYS A 1 182 ? -13.996 -1.252 7.078 1.00 87.31 182 LYS A C 1
ATOM 1400 O O . LYS A 1 182 ? -12.856 -0.855 6.895 1.00 87.31 182 LYS A O 1
ATOM 1405 N N . ALA A 1 183 ? -14.270 -2.334 7.808 1.00 88.38 183 ALA A N 1
ATOM 1406 C CA . ALA A 1 183 ? -13.226 -3.088 8.508 1.00 88.38 183 ALA A CA 1
ATOM 1407 C C . ALA A 1 183 ? -12.179 -3.685 7.548 1.00 88.38 183 ALA A C 1
ATOM 1409 O O . ALA A 1 183 ? -10.985 -3.658 7.838 1.00 88.38 183 ALA A O 1
ATOM 1410 N N . LEU A 1 184 ? -12.618 -4.180 6.386 1.00 92.56 184 LEU A N 1
ATOM 1411 C CA . LEU A 1 184 ? -11.723 -4.694 5.350 1.00 92.56 184 LEU A CA 1
ATOM 1412 C C . LEU A 1 184 ? -10.911 -3.562 4.705 1.00 92.56 184 LEU A C 1
ATOM 1414 O O . LEU A 1 184 ? -9.714 -3.715 4.483 1.00 92.56 184 LEU A O 1
ATOM 1418 N N . LEU A 1 185 ? -11.545 -2.423 4.416 1.00 93.25 185 LEU A N 1
ATOM 1419 C CA . LEU A 1 185 ? -10.877 -1.256 3.835 1.00 93.25 185 LEU A CA 1
ATOM 1420 C C . LEU A 1 185 ? -9.839 -0.649 4.788 1.00 93.25 185 LEU A C 1
ATOM 1422 O O . LEU A 1 185 ? -8.746 -0.308 4.342 1.00 93.25 185 LEU A O 1
ATOM 1426 N N . ASP A 1 186 ? -10.148 -0.576 6.084 1.00 90.38 186 ASP A N 1
ATOM 1427 C CA . ASP A 1 186 ? -9.213 -0.128 7.119 1.00 90.38 186 ASP A CA 1
ATOM 1428 C C . ASP A 1 186 ? -7.982 -1.062 7.151 1.00 90.38 186 ASP A C 1
ATOM 1430 O O . ASP A 1 186 ? -6.847 -0.591 7.088 1.00 90.38 186 ASP A O 1
ATOM 1434 N N . LYS A 1 187 ? -8.182 -2.390 7.095 1.00 91.69 187 LYS A N 1
ATOM 1435 C CA . LYS A 1 187 ? -7.079 -3.369 6.987 1.00 91.69 187 LYS A CA 1
ATOM 1436 C C . LYS A 1 187 ? -6.247 -3.204 5.715 1.00 91.69 187 LYS A C 1
ATOM 1438 O O . LYS A 1 187 ? -5.022 -3.303 5.773 1.00 91.69 187 LYS A O 1
ATOM 1443 N N . ILE A 1 188 ? -6.887 -2.973 4.566 1.00 94.25 188 ILE A N 1
ATOM 1444 C CA . ILE A 1 188 ? -6.184 -2.712 3.301 1.00 94.25 188 ILE A CA 1
ATOM 1445 C C . ILE A 1 188 ? -5.295 -1.472 3.446 1.00 94.25 188 ILE A C 1
ATOM 1447 O O . ILE A 1 188 ? -4.116 -1.521 3.094 1.00 94.25 188 ILE A O 1
ATOM 1451 N N . ALA A 1 189 ? -5.834 -0.387 4.006 1.00 93.25 189 ALA A N 1
ATOM 1452 C CA . ALA A 1 189 ? -5.096 0.855 4.211 1.00 93.25 189 ALA A CA 1
ATOM 1453 C C . ALA A 1 189 ? -3.898 0.668 5.158 1.00 93.25 189 ALA A C 1
ATOM 1455 O O . ALA A 1 189 ? -2.800 1.133 4.856 1.00 93.25 189 ALA A O 1
ATOM 1456 N N . GLU A 1 190 ? -4.071 -0.067 6.260 1.00 92.62 190 GLU A N 1
ATOM 1457 C CA . GLU A 1 190 ? -2.985 -0.398 7.195 1.00 92.62 190 GLU A CA 1
ATOM 1458 C C . GLU A 1 190 ? -1.860 -1.201 6.519 1.00 92.62 190 GLU A C 1
ATOM 1460 O O . GLU A 1 190 ? -0.671 -0.957 6.751 1.00 92.62 190 GLU A O 1
ATOM 1465 N N . LYS A 1 191 ? -2.224 -2.148 5.646 1.00 92.44 191 LYS A N 1
ATOM 1466 C CA . LYS A 1 191 ? -1.278 -3.024 4.941 1.00 92.44 191 LYS A CA 1
ATOM 1467 C C . LYS A 1 191 ? -0.634 -2.382 3.713 1.00 92.44 191 LYS A C 1
ATOM 1469 O O . LYS A 1 191 ? 0.331 -2.941 3.193 1.00 92.44 191 LYS A O 1
ATOM 1474 N N . GLU A 1 192 ? -1.100 -1.219 3.260 1.00 93.88 192 GLU A N 1
ATOM 1475 C CA . GLU A 1 192 ? -0.574 -0.559 2.058 1.00 93.88 192 GLU A CA 1
ATOM 1476 C C . GLU A 1 192 ? 0.920 -0.219 2.183 1.00 93.88 192 GLU A C 1
ATOM 1478 O O . GLU A 1 192 ? 1.671 -0.322 1.212 1.00 93.88 192 GLU A O 1
ATOM 1483 N N . SER A 1 193 ? 1.377 0.103 3.397 1.00 89.06 193 SER A N 1
ATOM 1484 C CA . SER A 1 193 ? 2.789 0.379 3.694 1.00 89.06 193 SER A CA 1
ATOM 1485 C C . SER A 1 193 ? 3.723 -0.805 3.405 1.00 89.06 193 SER A C 1
ATOM 1487 O O . SER A 1 193 ? 4.867 -0.592 2.996 1.00 89.06 193 SER A O 1
ATOM 1489 N N . GLU A 1 194 ? 3.217 -2.030 3.557 1.00 88.81 194 GLU A N 1
ATOM 1490 C CA . GLU A 1 194 ? 3.893 -3.281 3.211 1.00 88.81 194 GLU A CA 1
ATOM 1491 C C . GLU A 1 194 ? 3.648 -3.661 1.745 1.00 88.81 194 GLU A C 1
ATOM 1493 O O . GLU A 1 194 ? 4.567 -4.086 1.047 1.00 88.81 194 GLU A O 1
ATOM 1498 N N . ALA A 1 195 ? 2.427 -3.453 1.244 1.00 91.69 195 ALA A N 1
ATOM 1499 C CA . ALA A 1 195 ? 2.049 -3.773 -0.131 1.00 91.69 195 ALA A CA 1
ATOM 1500 C C . ALA A 1 195 ? 2.840 -2.972 -1.177 1.00 91.69 195 ALA A C 1
ATOM 1502 O O . ALA A 1 195 ? 3.142 -3.495 -2.248 1.00 91.69 195 ALA A O 1
ATOM 1503 N N . GLN A 1 196 ? 3.214 -1.726 -0.871 1.00 92.50 196 GLN A N 1
ATOM 1504 C CA . GLN A 1 196 ? 4.018 -0.887 -1.767 1.00 92.50 196 GLN A CA 1
ATOM 1505 C C . GLN A 1 196 ? 5.464 -1.377 -1.957 1.00 92.50 196 GLN A C 1
ATOM 1507 O O . GLN A 1 196 ? 6.147 -0.859 -2.835 1.00 92.50 196 GLN A O 1
ATOM 1512 N N . LYS A 1 197 ? 5.956 -2.339 -1.153 1.00 87.00 197 LYS A N 1
ATOM 1513 C CA . LYS A 1 197 ? 7.322 -2.874 -1.303 1.00 87.00 197 LYS A CA 1
ATOM 1514 C C . LYS A 1 197 ? 7.509 -3.517 -2.673 1.00 87.00 197 LYS A C 1
ATOM 1516 O O . LYS A 1 197 ? 8.491 -3.223 -3.342 1.00 87.00 197 LYS A O 1
ATOM 1521 N N . SER A 1 198 ? 6.572 -4.367 -3.094 1.00 89.38 198 SER A N 1
ATOM 1522 C CA . SER A 1 198 ? 6.555 -4.959 -4.436 1.00 89.38 198 SER A CA 1
ATOM 1523 C C . SER A 1 198 ? 5.193 -5.574 -4.778 1.00 89.38 198 SER A C 1
ATOM 1525 O O . SER A 1 198 ? 4.405 -5.898 -3.885 1.00 89.38 198 SER A O 1
ATOM 1527 N N . PHE A 1 199 ? 4.944 -5.847 -6.065 1.00 89.56 199 PHE A N 1
ATOM 1528 C CA . PHE A 1 199 ? 3.759 -6.594 -6.514 1.00 89.56 199 PHE A CA 1
ATOM 1529 C C . PHE A 1 199 ? 3.570 -7.931 -5.791 1.00 89.56 199 PHE A C 1
ATOM 1531 O O . PHE A 1 199 ? 2.444 -8.286 -5.453 1.00 89.56 199 PHE A O 1
ATOM 1538 N N . MET A 1 200 ? 4.661 -8.645 -5.499 1.00 90.75 200 MET A N 1
ATOM 1539 C CA . MET A 1 200 ? 4.615 -9.900 -4.744 1.00 90.75 200 MET A CA 1
ATOM 1540 C C . MET A 1 200 ? 3.959 -9.708 -3.370 1.00 90.75 200 MET A C 1
ATOM 1542 O O . MET A 1 200 ? 3.069 -10.479 -3.008 1.00 90.75 200 MET A O 1
ATOM 1546 N N . HIS A 1 201 ? 4.342 -8.664 -2.626 1.00 92.69 201 HIS A N 1
ATOM 1547 C CA . HIS A 1 201 ? 3.738 -8.368 -1.325 1.00 92.69 201 HIS A CA 1
ATOM 1548 C C . HIS A 1 201 ? 2.262 -8.018 -1.479 1.00 92.69 201 HIS A C 1
ATOM 1550 O O . HIS A 1 201 ? 1.419 -8.581 -0.785 1.00 92.69 201 HIS A O 1
ATOM 1556 N N . ARG A 1 202 ? 1.936 -7.131 -2.425 1.00 94.75 202 ARG A N 1
ATOM 1557 C CA . ARG A 1 202 ? 0.556 -6.704 -2.669 1.00 94.75 202 ARG A CA 1
ATOM 1558 C C . ARG A 1 202 ? -0.359 -7.875 -3.023 1.00 94.75 202 ARG A C 1
ATOM 1560 O O . ARG A 1 202 ? -1.440 -7.983 -2.452 1.00 94.75 202 ARG A O 1
ATOM 1567 N N . PHE A 1 203 ? 0.067 -8.763 -3.920 1.00 94.69 203 PHE A N 1
ATOM 1568 C CA . PHE A 1 203 ? -0.728 -9.928 -4.310 1.00 94.69 203 PHE A CA 1
ATOM 1569 C C . PHE A 1 203 ? -0.869 -10.943 -3.179 1.00 94.69 203 PHE A C 1
ATOM 1571 O O . PHE A 1 203 ? -1.959 -11.478 -2.994 1.00 94.69 203 PHE A O 1
ATOM 1578 N N . ASN A 1 204 ? 0.175 -11.163 -2.374 1.00 95.00 204 ASN A N 1
ATOM 1579 C CA . ASN A 1 204 ? 0.066 -12.024 -1.197 1.00 95.00 204 ASN A CA 1
ATOM 1580 C C . ASN A 1 204 ? -0.894 -11.456 -0.148 1.00 95.00 204 ASN A C 1
ATOM 1582 O O . ASN A 1 204 ? -1.742 -12.192 0.342 1.00 95.00 204 ASN A O 1
ATOM 1586 N N . ILE A 1 205 ? -0.826 -10.153 0.137 1.00 97.50 205 ILE A N 1
ATOM 1587 C CA . ILE A 1 205 ? -1.758 -9.500 1.065 1.00 97.50 205 ILE A CA 1
ATOM 1588 C C . ILE A 1 205 ? -3.189 -9.576 0.520 1.00 97.50 205 ILE A C 1
ATOM 1590 O O . ILE A 1 205 ? -4.113 -9.902 1.259 1.00 97.50 205 ILE A O 1
ATOM 1594 N N . ALA A 1 206 ? -3.393 -9.315 -0.774 1.00 97.25 206 ALA A N 1
ATOM 1595 C CA . ALA A 1 206 ? -4.706 -9.455 -1.397 1.00 97.25 206 ALA A CA 1
ATOM 1596 C C . ALA A 1 206 ? -5.235 -10.891 -1.288 1.00 97.25 206 ALA A C 1
ATOM 1598 O O . ALA A 1 206 ? -6.399 -11.080 -0.945 1.00 97.25 206 ALA A O 1
ATOM 1599 N N . ALA A 1 207 ? -4.378 -11.892 -1.514 1.00 96.06 207 ALA A N 1
ATOM 1600 C CA . ALA A 1 207 ? -4.714 -13.302 -1.352 1.00 96.06 207 ALA A CA 1
ATOM 1601 C C . ALA A 1 207 ? -5.109 -13.630 0.097 1.00 96.06 207 ALA A C 1
ATOM 1603 O O . ALA A 1 207 ? -6.116 -14.302 0.311 1.00 96.06 207 ALA A O 1
ATOM 1604 N N . ASP A 1 208 ? -4.375 -13.113 1.085 1.00 95.62 208 ASP A N 1
ATOM 1605 C CA . ASP A 1 208 ? -4.685 -13.295 2.509 1.00 95.62 208 ASP A CA 1
ATOM 1606 C C . ASP A 1 208 ? -6.040 -12.668 2.891 1.00 95.62 208 ASP A C 1
ATOM 1608 O O . ASP A 1 208 ? -6.757 -13.191 3.742 1.00 95.62 208 ASP A O 1
ATOM 1612 N N . LEU A 1 209 ? -6.426 -11.571 2.232 1.00 97.12 209 LEU A N 1
ATOM 1613 C CA . LEU A 1 209 ? -7.692 -10.872 2.470 1.00 97.12 209 LEU A CA 1
ATOM 1614 C C . LEU A 1 209 ? -8.891 -11.471 1.713 1.00 97.12 209 LEU A C 1
ATOM 1616 O O . LEU A 1 209 ? -10.031 -11.105 2.006 1.00 97.12 209 LEU A O 1
ATOM 1620 N N . MET A 1 210 ? -8.682 -12.394 0.764 1.00 96.12 210 MET A N 1
ATOM 1621 C CA . MET A 1 210 ? -9.764 -12.927 -0.080 1.00 96.12 210 MET A CA 1
ATOM 1622 C C . MET A 1 210 ? -10.844 -13.671 0.708 1.00 96.12 210 MET A C 1
ATOM 1624 O O . MET A 1 210 ? -12.024 -13.574 0.363 1.00 96.12 210 MET A O 1
ATOM 1628 N N . GLU A 1 211 ? -10.473 -14.408 1.759 1.00 92.88 211 GLU A N 1
ATOM 1629 C CA . GLU A 1 211 ? -11.448 -15.135 2.580 1.00 92.88 211 GLU A CA 1
ATOM 1630 C C . GLU A 1 211 ? -12.394 -14.160 3.297 1.00 92.88 211 GLU A C 1
ATOM 1632 O O . GLU A 1 211 ? -13.616 -14.306 3.238 1.00 92.88 211 GLU A O 1
ATOM 1637 N N . GLU A 1 212 ? -11.835 -13.125 3.925 1.00 93.25 212 GLU A N 1
ATOM 1638 C CA . GLU A 1 212 ? -12.599 -12.082 4.611 1.00 93.25 212 GLU A CA 1
ATOM 1639 C C . GLU A 1 212 ? -13.441 -11.253 3.634 1.00 93.25 212 GLU A C 1
ATOM 1641 O O . GLU A 1 212 ? -14.618 -10.991 3.896 1.00 93.25 212 GLU A O 1
ATOM 1646 N N . ALA A 1 213 ? -12.877 -10.894 2.478 1.00 95.50 213 ALA A N 1
ATOM 1647 C CA . ALA A 1 213 ? -13.593 -10.187 1.421 1.00 95.50 213 ALA A CA 1
ATOM 1648 C C . ALA A 1 213 ? -14.803 -10.988 0.925 1.00 95.50 213 ALA A C 1
ATOM 1650 O O . ALA A 1 213 ? -15.885 -10.428 0.768 1.00 95.50 213 ALA A O 1
ATOM 1651 N N . THR A 1 214 ? -14.643 -12.303 0.754 1.00 94.00 214 THR A N 1
ATOM 1652 C CA . THR A 1 214 ? -15.731 -13.194 0.329 1.00 94.00 214 THR A CA 1
ATOM 1653 C C . THR A 1 214 ? -16.808 -13.318 1.408 1.00 94.00 214 THR A C 1
ATOM 1655 O O . THR A 1 214 ? -17.990 -13.226 1.088 1.00 94.00 214 THR A O 1
ATOM 1658 N N . LYS A 1 215 ? -16.426 -13.451 2.690 1.00 91.38 215 LYS A N 1
ATOM 1659 C CA . LYS A 1 215 ? -17.373 -13.484 3.827 1.00 91.38 215 LYS A CA 1
ATOM 1660 C C . LYS A 1 215 ? -18.159 -12.180 3.980 1.00 91.38 215 LYS A C 1
ATOM 1662 O O . LYS A 1 215 ? -19.324 -12.211 4.357 1.00 91.38 215 LYS A O 1
ATOM 1667 N N . THR A 1 216 ? -17.533 -11.048 3.662 1.00 90.62 216 THR A N 1
ATOM 1668 C CA . THR A 1 216 ? -18.167 -9.716 3.674 1.00 90.62 216 THR A CA 1
ATOM 1669 C C . THR A 1 216 ? -19.131 -9.524 2.490 1.00 90.62 216 THR A C 1
ATOM 1671 O O . THR A 1 216 ? -19.949 -8.606 2.487 1.00 90.62 216 THR A O 1
ATOM 1674 N N . GLY A 1 217 ? -19.063 -10.396 1.483 1.00 92.25 217 GLY A N 1
ATOM 1675 C CA . GLY A 1 217 ? -19.925 -10.375 0.310 1.00 92.25 217 GLY A CA 1
ATOM 1676 C C . GLY A 1 217 ? -19.511 -9.331 -0.728 1.00 92.25 217 GLY A C 1
ATOM 1677 O O . GLY A 1 217 ? -18.330 -9.024 -0.899 1.00 92.25 217 GLY A O 1
ATOM 1678 N N . GLU A 1 218 ? -20.491 -8.778 -1.445 1.00 94.19 218 GLU A N 1
ATOM 1679 C CA . GLU A 1 218 ? -20.256 -7.903 -2.604 1.00 94.19 218 GLU A CA 1
ATOM 1680 C C . GLU A 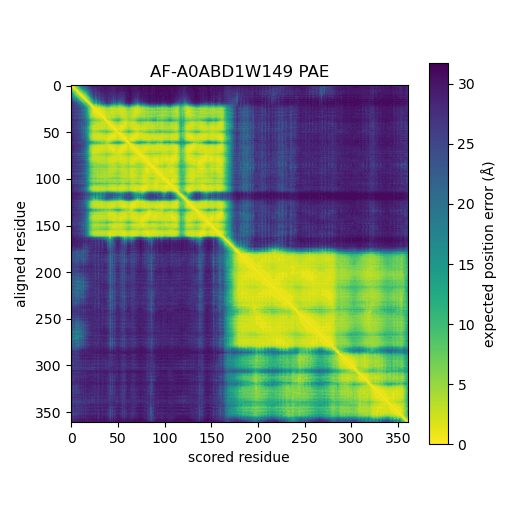1 218 ? -19.389 -6.685 -2.262 1.00 94.19 218 GLU A C 1
ATOM 1682 O O . GLU A 1 218 ? -18.450 -6.368 -2.990 1.00 94.19 218 GLU A O 1
ATOM 1687 N N . LEU A 1 219 ? -19.641 -6.046 -1.117 1.00 94.06 219 LEU A N 1
ATOM 1688 C CA . LEU A 1 219 ? -18.884 -4.872 -0.683 1.00 94.06 219 LEU A CA 1
ATOM 1689 C C . LEU A 1 219 ? -17.430 -5.209 -0.327 1.00 94.06 219 LEU A C 1
ATOM 1691 O O . LEU A 1 219 ? -16.539 -4.394 -0.563 1.00 94.06 219 LEU A O 1
ATOM 1695 N N . GLY A 1 220 ? -17.171 -6.405 0.210 1.00 95.00 220 GLY A N 1
ATOM 1696 C CA . GLY A 1 220 ? -15.809 -6.857 0.497 1.00 95.00 220 GLY A CA 1
ATOM 1697 C C . GLY A 1 220 ? -15.002 -7.045 -0.783 1.00 95.00 220 GLY A C 1
ATOM 1698 O O . GLY A 1 220 ? -13.898 -6.517 -0.923 1.00 95.00 220 GLY A O 1
ATOM 1699 N N . LEU A 1 221 ? -15.599 -7.722 -1.766 1.00 97.19 221 LEU A N 1
ATOM 1700 C CA . LEU A 1 221 ? -15.005 -7.888 -3.092 1.00 97.19 221 LEU A CA 1
ATOM 1701 C C . LEU A 1 221 ? -14.856 -6.549 -3.829 1.00 97.19 221 LEU A C 1
ATOM 1703 O O . LEU A 1 221 ? -13.864 -6.348 -4.528 1.00 97.19 221 LEU A O 1
ATOM 1707 N N . ALA A 1 222 ? -15.774 -5.600 -3.627 1.00 96.50 222 ALA A N 1
ATOM 1708 C CA . ALA A 1 222 ? -15.642 -4.243 -4.154 1.00 96.50 222 ALA A CA 1
ATOM 1709 C C . ALA A 1 222 ? -14.437 -3.510 -3.557 1.00 96.50 222 ALA A C 1
ATOM 1711 O O . ALA A 1 222 ? -13.732 -2.814 -4.286 1.00 96.50 222 ALA A O 1
ATOM 1712 N N . GLY A 1 223 ? -14.143 -3.719 -2.271 1.00 96.25 223 GLY A N 1
ATOM 1713 C CA . GLY A 1 223 ? -12.929 -3.201 -1.641 1.00 96.25 223 GLY A CA 1
ATOM 1714 C C . GLY A 1 223 ? -11.653 -3.725 -2.307 1.00 96.25 223 GLY A C 1
ATOM 1715 O O . GLY A 1 223 ? -10.780 -2.934 -2.669 1.00 96.25 223 GLY A O 1
ATOM 1716 N N . ILE A 1 224 ? -11.580 -5.038 -2.560 1.00 97.62 224 ILE A N 1
ATOM 1717 C CA . ILE A 1 224 ? -10.459 -5.646 -3.297 1.00 97.62 224 ILE A CA 1
ATOM 1718 C C . ILE A 1 224 ? -10.368 -5.086 -4.721 1.00 97.62 224 ILE A C 1
ATOM 1720 O O . ILE A 1 224 ? -9.280 -4.728 -5.169 1.00 97.62 224 ILE A O 1
ATOM 1724 N N . LEU A 1 225 ? -11.498 -4.953 -5.425 1.00 97.19 225 LEU A N 1
ATOM 1725 C CA . LEU A 1 225 ? -11.536 -4.384 -6.773 1.00 97.19 225 LEU A CA 1
ATOM 1726 C C . LEU A 1 225 ? -10.999 -2.956 -6.814 1.00 97.19 225 LEU A C 1
ATOM 1728 O O . LEU A 1 225 ? -10.157 -2.651 -7.655 1.00 97.19 225 LEU A O 1
ATOM 1732 N N . VAL A 1 226 ? -11.479 -2.079 -5.932 1.00 96.25 226 VAL A N 1
ATOM 1733 C CA . VAL A 1 226 ? -11.024 -0.684 -5.878 1.00 96.25 226 VAL A CA 1
ATOM 1734 C C . VAL A 1 226 ? -9.519 -0.640 -5.640 1.00 96.25 226 VAL A C 1
ATOM 1736 O O . VAL A 1 226 ? -8.807 0.067 -6.355 1.00 96.25 226 VAL A O 1
ATOM 1739 N N . TRP A 1 227 ? -9.027 -1.450 -4.703 1.00 96.62 227 TRP A N 1
ATOM 1740 C CA . TRP A 1 227 ? -7.612 -1.499 -4.372 1.00 96.62 227 TRP A CA 1
ATOM 1741 C C . TRP A 1 227 ? -6.742 -1.983 -5.540 1.00 96.62 227 TRP A C 1
ATOM 1743 O O . TRP A 1 227 ? -5.783 -1.309 -5.926 1.00 96.62 227 TRP A O 1
ATOM 1753 N N . MET A 1 228 ? -7.110 -3.101 -6.173 1.00 95.81 228 MET A N 1
ATOM 1754 C CA . MET A 1 228 ? -6.371 -3.622 -7.327 1.00 95.81 228 MET A CA 1
ATOM 1755 C C . MET A 1 228 ? -6.477 -2.698 -8.546 1.00 95.81 228 MET A C 1
ATOM 1757 O O . MET A 1 228 ? -5.508 -2.526 -9.281 1.00 95.81 228 MET A O 1
ATOM 1761 N N . ARG A 1 229 ? -7.614 -2.020 -8.740 1.00 94.69 229 ARG A N 1
ATOM 1762 C CA . ARG A 1 229 ? -7.777 -1.026 -9.808 1.00 94.69 229 ARG A CA 1
ATOM 1763 C C . ARG A 1 229 ? -6.894 0.197 -9.585 1.00 94.69 229 ARG A C 1
ATOM 1765 O O . ARG A 1 229 ? -6.326 0.708 -10.547 1.00 94.69 229 ARG A O 1
ATOM 1772 N N . PHE A 1 230 ? -6.752 0.667 -8.348 1.00 94.56 230 PHE A N 1
ATOM 1773 C CA . PHE A 1 230 ? -5.841 1.769 -8.020 1.00 94.56 230 PHE A CA 1
ATOM 1774 C C . PHE A 1 230 ? -4.384 1.386 -8.284 1.00 94.56 230 PHE A C 1
ATOM 1776 O O . PHE A 1 230 ? -3.634 2.187 -8.842 1.00 94.56 230 PHE A O 1
ATOM 1783 N N . MET A 1 231 ? -4.003 0.143 -7.982 1.00 91.44 231 MET A N 1
ATOM 1784 C CA . MET A 1 231 ? -2.714 -0.399 -8.409 1.00 91.44 231 MET A CA 1
ATOM 1785 C C . MET A 1 231 ? -2.588 -0.389 -9.941 1.00 91.44 231 MET A C 1
ATOM 1787 O O . MET A 1 231 ? -1.655 0.220 -10.460 1.00 91.44 231 MET A O 1
ATOM 1791 N N . ALA A 1 232 ? -3.544 -0.968 -10.672 1.00 89.00 232 ALA A N 1
ATOM 1792 C CA . ALA A 1 232 ? -3.465 -1.096 -12.130 1.00 89.00 232 ALA A CA 1
ATOM 1793 C C . ALA A 1 232 ? -3.465 0.259 -12.863 1.00 89.00 232 ALA A C 1
ATOM 1795 O O . ALA A 1 232 ? -2.886 0.392 -13.935 1.00 89.00 232 ALA A O 1
ATOM 1796 N N . THR A 1 233 ? -4.081 1.286 -12.270 1.00 88.62 233 THR A N 1
ATOM 1797 C CA . THR A 1 233 ? -4.148 2.657 -12.810 1.00 88.62 233 THR A CA 1
ATOM 1798 C C . THR A 1 233 ? -3.053 3.585 -12.273 1.00 88.62 233 THR A C 1
ATOM 1800 O O . THR A 1 233 ? -3.168 4.807 -12.394 1.00 88.62 233 THR A O 1
ATOM 1803 N N . ARG A 1 234 ? -1.986 3.022 -11.684 1.00 83.88 234 ARG A N 1
ATOM 1804 C CA . ARG A 1 234 ? -0.810 3.754 -11.174 1.00 83.88 234 ARG A CA 1
ATOM 1805 C C . ARG A 1 234 ? -1.135 4.813 -10.106 1.00 83.88 234 ARG A C 1
ATOM 1807 O O . ARG A 1 234 ? -0.427 5.808 -9.982 1.00 83.88 234 ARG A O 1
ATOM 1814 N N . GLN A 1 235 ? -2.203 4.612 -9.333 1.00 89.12 235 GLN A N 1
ATOM 1815 C CA . GLN A 1 235 ? -2.539 5.465 -8.183 1.00 89.12 235 GLN A CA 1
ATOM 1816 C C . GLN A 1 235 ? -1.818 5.022 -6.902 1.00 89.12 235 GLN A C 1
ATOM 1818 O O . GLN A 1 235 ? -1.730 5.791 -5.950 1.00 89.12 235 GLN A O 1
ATOM 1823 N N . LEU A 1 236 ? -1.303 3.789 -6.882 1.00 90.50 236 LEU A N 1
ATOM 1824 C CA . LEU A 1 236 ? -0.527 3.224 -5.778 1.00 90.50 236 LEU A CA 1
ATOM 1825 C C . LEU A 1 236 ? 0.898 2.923 -6.227 1.00 90.50 236 LEU A C 1
ATOM 1827 O O . LEU A 1 236 ? 1.146 2.625 -7.396 1.00 90.50 236 LEU A O 1
ATOM 1831 N N . ILE A 1 237 ? 1.823 2.965 -5.273 1.00 86.44 237 ILE A N 1
ATOM 1832 C CA . ILE A 1 237 ? 3.236 2.668 -5.503 1.00 86.44 237 ILE A CA 1
ATOM 1833 C C . ILE A 1 237 ? 3.403 1.163 -5.760 1.00 86.44 237 ILE A C 1
ATOM 1835 O O . ILE A 1 237 ? 2.869 0.324 -5.028 1.00 86.44 237 ILE A O 1
ATOM 1839 N N . TRP A 1 238 ? 4.133 0.818 -6.821 1.00 85.62 238 TRP A N 1
ATOM 1840 C CA . TRP A 1 238 ? 4.378 -0.572 -7.223 1.00 85.62 238 TRP A CA 1
ATOM 1841 C C . TRP A 1 238 ? 5.611 -1.186 -6.564 1.00 85.62 238 TRP A C 1
ATOM 1843 O O . TRP A 1 238 ? 5.608 -2.385 -6.282 1.00 85.62 238 TRP A O 1
ATOM 1853 N N . ASN A 1 239 ? 6.644 -0.377 -6.323 1.00 82.38 239 ASN A N 1
ATOM 1854 C CA . ASN A 1 239 ? 7.882 -0.800 -5.686 1.00 82.38 239 ASN A CA 1
ATOM 1855 C C . ASN A 1 239 ? 8.441 0.310 -4.793 1.00 82.38 239 ASN A C 1
ATOM 1857 O O . ASN A 1 239 ? 8.428 1.485 -5.165 1.00 82.38 239 ASN A O 1
ATOM 1861 N N . LYS A 1 240 ? 8.947 -0.073 -3.619 1.00 81.31 240 LYS A N 1
ATOM 1862 C CA . LYS A 1 240 ? 9.656 0.819 -2.708 1.00 81.31 240 LYS A CA 1
ATOM 1863 C C . LYS A 1 240 ? 10.799 0.070 -2.034 1.00 81.31 240 LYS A C 1
ATOM 1865 O O . LYS A 1 240 ? 10.577 -0.660 -1.069 1.00 81.31 240 LYS A O 1
ATOM 1870 N N . ASN A 1 241 ? 12.021 0.316 -2.507 1.00 76.88 241 ASN A N 1
ATOM 1871 C CA . ASN A 1 241 ? 13.271 -0.182 -1.921 1.00 76.88 241 ASN A CA 1
ATOM 1872 C C . ASN A 1 241 ? 13.284 -1.704 -1.677 1.00 76.88 241 ASN A C 1
ATOM 1874 O O . ASN A 1 241 ? 13.818 -2.161 -0.665 1.00 76.88 241 ASN A O 1
ATOM 1878 N N . TYR A 1 242 ? 12.689 -2.495 -2.576 1.00 78.62 242 TYR A N 1
ATOM 1879 C CA . TYR A 1 242 ? 12.666 -3.950 -2.450 1.00 78.62 242 TYR A CA 1
ATOM 1880 C C . TYR A 1 242 ? 12.947 -4.617 -3.794 1.00 78.62 242 TYR A C 1
ATOM 1882 O O . TYR A 1 242 ? 12.343 -4.271 -4.806 1.00 78.62 242 TYR A O 1
ATOM 1890 N N . ASN A 1 243 ? 13.842 -5.602 -3.793 1.00 79.88 243 ASN A N 1
ATOM 1891 C CA . ASN A 1 243 ? 14.143 -6.410 -4.971 1.00 79.88 243 ASN A CA 1
ATOM 1892 C C . ASN A 1 243 ? 13.441 -7.755 -4.843 1.00 79.88 243 ASN A C 1
ATOM 1894 O O . ASN A 1 243 ? 13.575 -8.431 -3.823 1.00 79.88 243 ASN A O 1
ATOM 1898 N N . VAL A 1 244 ? 12.707 -8.153 -5.877 1.00 80.12 244 VAL A N 1
ATOM 1899 C CA . VAL A 1 244 ? 11.950 -9.402 -5.891 1.00 80.12 244 VAL A CA 1
ATOM 1900 C C . VAL A 1 244 ? 12.148 -10.137 -7.211 1.00 80.12 244 VAL A C 1
ATOM 1902 O O . VAL A 1 244 ? 12.030 -9.583 -8.301 1.00 80.12 244 VAL A O 1
ATOM 1905 N N . LYS A 1 245 ? 12.423 -11.438 -7.138 1.00 79.81 245 LYS A N 1
ATOM 1906 C CA . LYS A 1 245 ? 12.616 -12.229 -8.357 1.00 79.81 245 LYS A CA 1
ATOM 1907 C C . LYS A 1 245 ? 11.291 -12.326 -9.130 1.00 79.81 245 LYS A C 1
ATOM 1909 O O . LYS A 1 245 ? 10.263 -12.605 -8.510 1.00 79.81 245 LYS A O 1
ATOM 1914 N N . PRO A 1 246 ? 11.287 -12.235 -10.474 1.00 77.69 246 PRO A N 1
ATOM 1915 C CA . PRO A 1 246 ? 10.061 -12.354 -11.276 1.00 77.69 246 PRO A CA 1
ATOM 1916 C C . PRO A 1 246 ? 9.228 -13.618 -10.992 1.00 77.69 246 PRO A C 1
ATOM 1918 O O . PRO A 1 246 ? 7.996 -13.577 -11.006 1.00 77.69 246 PRO A O 1
ATOM 1921 N N . ARG A 1 247 ? 9.887 -14.740 -10.661 1.00 78.50 247 ARG A N 1
ATOM 1922 C CA . ARG A 1 247 ? 9.216 -15.991 -10.262 1.00 78.50 247 ARG A CA 1
ATOM 1923 C C . ARG A 1 247 ? 8.380 -15.841 -8.985 1.00 78.50 247 ARG A C 1
ATOM 1925 O O . ARG A 1 247 ? 7.331 -16.463 -8.867 1.00 78.50 247 ARG A O 1
ATOM 1932 N N . GLU A 1 248 ? 8.822 -15.025 -8.031 1.00 84.06 248 GLU A N 1
ATOM 1933 C CA . GLU A 1 248 ? 8.100 -1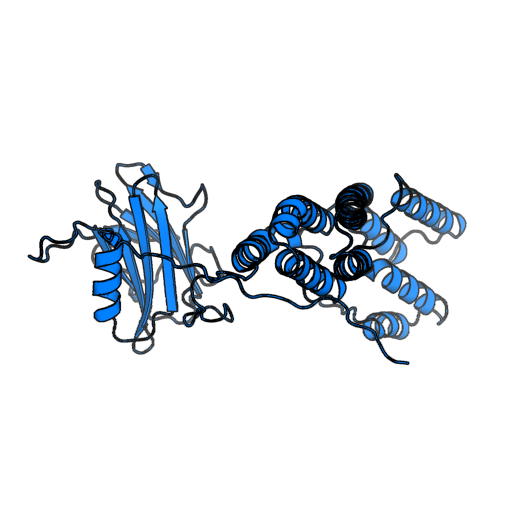4.797 -6.772 1.00 84.06 248 GLU A CA 1
ATOM 1934 C C . GLU A 1 248 ? 6.857 -13.932 -6.990 1.00 84.06 248 GLU A C 1
ATOM 1936 O O . GLU A 1 248 ? 5.806 -14.227 -6.422 1.00 84.06 248 GLU A O 1
ATOM 1941 N N . ILE A 1 249 ? 6.945 -12.919 -7.864 1.00 84.56 249 ILE A N 1
ATOM 1942 C CA . ILE A 1 249 ? 5.768 -12.155 -8.307 1.00 84.56 249 ILE A CA 1
ATOM 1943 C C . ILE A 1 249 ? 4.772 -13.097 -8.988 1.00 84.56 249 ILE A C 1
ATOM 1945 O O . ILE A 1 249 ? 3.597 -13.097 -8.627 1.00 84.56 249 ILE A O 1
ATOM 1949 N N . SER A 1 250 ? 5.249 -13.936 -9.914 1.00 83.81 250 SER A N 1
ATOM 1950 C CA . SER A 1 250 ? 4.405 -14.878 -10.662 1.00 83.81 250 SER A CA 1
ATOM 1951 C C . SER A 1 250 ? 3.669 -15.837 -9.725 1.00 83.81 250 SER A C 1
ATOM 1953 O O . SER A 1 250 ? 2.458 -15.990 -9.837 1.00 83.81 250 SER A O 1
ATOM 1955 N N . LYS A 1 251 ? 4.367 -16.392 -8.72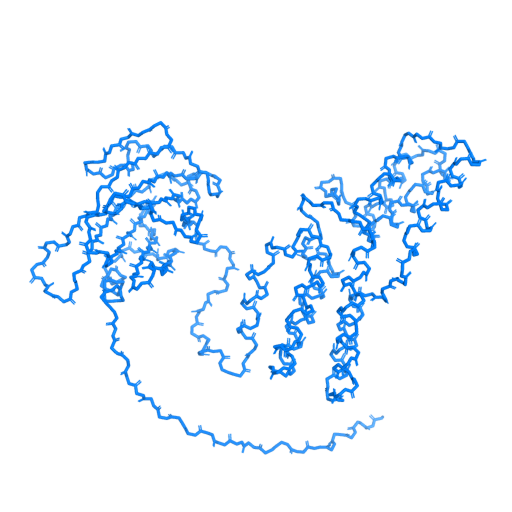5 1.00 86.00 251 LYS A N 1
ATOM 1956 C CA . LYS A 1 251 ? 3.773 -17.279 -7.714 1.00 86.00 251 LYS A CA 1
ATOM 1957 C C . LYS A 1 251 ? 2.719 -16.578 -6.848 1.00 86.00 251 LYS A C 1
ATOM 1959 O O . LYS A 1 251 ? 1.687 -17.166 -6.534 1.00 86.00 251 LYS A O 1
ATOM 1964 N N . ALA A 1 252 ? 2.963 -15.331 -6.440 1.00 90.25 252 ALA A N 1
ATOM 1965 C CA . ALA A 1 252 ? 1.989 -14.559 -5.663 1.00 90.25 252 ALA A CA 1
ATOM 1966 C C . ALA A 1 252 ? 0.746 -14.201 -6.496 1.00 90.25 252 ALA A C 1
ATOM 1968 O O . ALA A 1 252 ? -0.380 -14.259 -6.002 1.00 90.25 252 ALA A O 1
ATOM 1969 N N . GLN A 1 253 ? 0.953 -13.869 -7.770 1.00 89.50 253 GLN A N 1
ATOM 1970 C CA . GLN A 1 253 ? -0.108 -13.590 -8.730 1.00 89.50 253 GLN A CA 1
ATOM 1971 C C . GLN A 1 253 ? -0.966 -14.830 -9.018 1.00 89.50 253 GLN A C 1
ATOM 1973 O O . GLN A 1 253 ? -2.193 -14.734 -9.011 1.00 89.50 253 GLN A O 1
ATOM 1978 N N . GLU A 1 254 ? -0.337 -15.989 -9.229 1.00 88.88 254 GLU A N 1
ATOM 1979 C CA . GLU A 1 254 ? -1.000 -17.287 -9.407 1.00 88.88 254 GLU A CA 1
ATOM 1980 C C . GLU A 1 254 ? -1.863 -17.620 -8.186 1.00 88.88 254 GLU A C 1
ATOM 1982 O O . GLU A 1 254 ? -3.070 -17.803 -8.322 1.00 88.88 254 GLU A O 1
ATOM 1987 N N . ARG A 1 255 ? -1.291 -17.526 -6.976 1.00 91.12 255 ARG A N 1
ATOM 1988 C CA . ARG A 1 255 ? -2.017 -17.729 -5.712 1.00 91.12 255 ARG A CA 1
ATOM 1989 C C . ARG A 1 255 ? -3.280 -16.868 -5.613 1.00 91.12 255 ARG A C 1
ATOM 1991 O O . ARG A 1 255 ? -4.341 -17.368 -5.240 1.00 91.12 255 ARG A O 1
ATOM 1998 N N . LEU A 1 256 ? -3.180 -15.572 -5.917 1.00 94.44 256 LEU A N 1
ATOM 1999 C CA . LEU A 1 256 ? -4.335 -14.670 -5.896 1.00 94.44 256 LEU A CA 1
ATOM 2000 C C . LEU A 1 256 ? -5.365 -15.053 -6.968 1.00 94.44 256 LEU A C 1
ATOM 2002 O O . LEU A 1 256 ? -6.566 -15.071 -6.700 1.00 94.44 256 LEU A O 1
ATOM 2006 N N . THR A 1 257 ? -4.900 -15.376 -8.173 1.00 92.44 257 THR A N 1
ATOM 2007 C CA . THR A 1 257 ? -5.762 -15.739 -9.304 1.00 92.44 257 THR A CA 1
ATOM 2008 C C . THR A 1 257 ? -6.518 -17.036 -9.031 1.00 92.44 257 THR A C 1
ATOM 2010 O O . THR A 1 257 ? -7.713 -17.108 -9.305 1.00 92.44 257 THR A O 1
ATOM 2013 N N . ASP A 1 258 ? -5.883 -18.035 -8.421 1.00 92.56 258 ASP A N 1
ATOM 2014 C CA . ASP A 1 258 ? -6.528 -19.287 -8.014 1.00 92.56 258 ASP A CA 1
ATOM 2015 C C . ASP A 1 258 ? -7.627 -19.059 -6.978 1.00 92.56 258 ASP A C 1
ATOM 2017 O O . ASP A 1 258 ? -8.727 -19.605 -7.095 1.00 92.56 258 ASP A O 1
ATOM 2021 N N . LEU A 1 259 ? -7.381 -18.197 -5.988 1.00 95.31 259 LEU A N 1
ATOM 2022 C CA . LEU A 1 259 ? -8.409 -17.817 -5.019 1.00 95.31 259 LEU A CA 1
ATOM 2023 C C . LEU A 1 259 ? -9.589 -17.120 -5.706 1.00 95.31 259 LEU A C 1
ATOM 2025 O O . LEU A 1 259 ? -10.739 -17.481 -5.455 1.00 95.31 259 LEU A O 1
ATOM 2029 N N . LEU A 1 260 ? -9.331 -16.182 -6.621 1.00 95.50 260 LEU A N 1
ATOM 2030 C CA . LEU A 1 260 ? -10.381 -15.505 -7.390 1.00 95.50 260 LEU A CA 1
ATOM 2031 C C . LEU A 1 260 ? -11.188 -16.487 -8.253 1.00 95.50 260 LEU A C 1
ATOM 2033 O O . LEU A 1 260 ? -12.418 -16.406 -8.278 1.00 95.50 260 LEU A O 1
ATOM 2037 N N . GLN A 1 261 ? -10.524 -17.440 -8.912 1.00 94.56 261 GLN A N 1
ATOM 2038 C CA . GLN A 1 261 ? -11.168 -18.497 -9.699 1.00 94.56 261 GLN A CA 1
ATOM 2039 C C . GLN A 1 261 ? -12.051 -19.400 -8.828 1.00 94.56 261 GLN A C 1
ATOM 2041 O O . GLN A 1 261 ? -13.185 -19.715 -9.203 1.00 94.56 261 GLN A O 1
ATOM 2046 N N . ASN A 1 262 ? -11.569 -19.773 -7.641 1.00 95.12 262 ASN A N 1
ATOM 2047 C CA . ASN A 1 262 ? -12.329 -20.579 -6.690 1.00 95.12 262 ASN A CA 1
ATOM 2048 C C . ASN A 1 262 ? -13.587 -19.845 -6.214 1.00 95.12 262 ASN A C 1
ATOM 2050 O O . ASN A 1 262 ? -14.677 -20.420 -6.228 1.00 95.12 262 ASN A O 1
ATOM 2054 N N . VAL A 1 263 ? -13.480 -18.556 -5.869 1.00 96.31 263 VAL A N 1
ATOM 2055 C CA . VAL A 1 263 ? -14.655 -17.749 -5.503 1.00 96.31 263 VAL A CA 1
ATOM 2056 C C . VAL A 1 263 ? -15.600 -17.601 -6.701 1.00 96.31 263 VAL A C 1
ATOM 2058 O O . VAL A 1 263 ? -16.809 -17.734 -6.530 1.00 96.31 263 VAL A O 1
ATOM 2061 N N . TYR A 1 264 ? -15.078 -17.426 -7.919 1.00 96.06 264 TYR A N 1
ATOM 2062 C CA . TYR A 1 264 ? -15.874 -17.292 -9.148 1.00 96.06 264 TYR A CA 1
ATOM 2063 C C . TYR A 1 264 ? -16.708 -18.544 -9.452 1.00 96.06 264 TYR A C 1
ATOM 2065 O O . TYR A 1 264 ? -17.851 -18.451 -9.923 1.00 96.06 264 TYR A O 1
ATOM 2073 N N . ARG A 1 265 ? -16.141 -19.725 -9.177 1.00 96.62 265 ARG A N 1
ATOM 2074 C CA . ARG A 1 265 ? -16.822 -21.013 -9.332 1.00 96.62 265 ARG A CA 1
ATOM 2075 C C . ARG A 1 265 ? -17.882 -21.223 -8.252 1.00 96.62 265 ARG A C 1
ATOM 2077 O O . ARG A 1 265 ? -18.990 -21.638 -8.587 1.00 96.62 265 ARG A O 1
ATOM 2084 N N . SER A 1 266 ? -17.548 -20.921 -6.999 1.00 95.50 266 SER A N 1
ATOM 2085 C CA . SER A 1 266 ? -18.388 -21.218 -5.832 1.00 95.50 266 SER A CA 1
ATOM 2086 C C . SER A 1 266 ? -19.490 -20.186 -5.570 1.00 95.50 266 SER A C 1
ATOM 2088 O O . SER A 1 266 ? -20.516 -20.541 -5.000 1.00 95.50 266 SER A O 1
ATOM 2090 N N . HIS A 1 267 ? -19.321 -18.934 -6.009 1.00 93.62 267 HIS A N 1
ATOM 2091 C CA . HIS A 1 267 ? -20.260 -17.833 -5.757 1.00 93.62 267 HIS A CA 1
ATOM 2092 C C . HIS A 1 267 ? -20.676 -17.140 -7.069 1.00 93.62 267 HIS A C 1
ATOM 2094 O O . HIS A 1 267 ? -20.138 -16.082 -7.420 1.00 93.62 267 HIS A O 1
ATOM 2100 N N . PRO A 1 268 ? -21.640 -17.707 -7.826 1.00 94.38 268 PRO A N 1
ATOM 2101 C CA . PRO A 1 268 ? -22.081 -17.163 -9.111 1.00 94.38 268 PRO A CA 1
ATOM 2102 C C . PRO A 1 268 ? -22.531 -15.697 -9.072 1.00 94.38 268 PRO A C 1
ATOM 2104 O O . PRO A 1 268 ? -22.360 -14.984 -10.061 1.00 94.38 268 PRO A O 1
ATOM 2107 N N . GLN A 1 269 ? -23.065 -15.241 -7.937 1.00 93.81 269 GLN A N 1
ATOM 2108 C CA . GLN A 1 269 ? -23.512 -13.866 -7.719 1.00 93.81 269 GLN A CA 1
ATOM 2109 C C . GLN A 1 269 ? -22.376 -12.831 -7.787 1.00 93.81 269 GLN A C 1
ATOM 2111 O O . GLN A 1 269 ? -22.630 -11.669 -8.078 1.00 93.81 269 GLN A O 1
ATOM 2116 N N . TYR A 1 270 ? -21.119 -13.238 -7.578 1.00 96.12 270 TYR A N 1
ATOM 2117 C CA . TYR A 1 270 ? -19.960 -12.335 -7.572 1.00 96.12 270 TYR A CA 1
ATOM 2118 C C . TYR A 1 270 ? -19.133 -12.389 -8.863 1.00 96.12 270 TYR A C 1
ATOM 2120 O O . TYR A 1 270 ? -18.051 -11.810 -8.949 1.00 96.12 270 TYR A O 1
ATOM 2128 N N . ARG A 1 271 ? -19.605 -13.083 -9.902 1.00 95.94 271 ARG A N 1
ATOM 2129 C CA . ARG A 1 271 ? -18.809 -13.324 -11.117 1.00 95.94 271 ARG A CA 1
ATOM 2130 C C . ARG A 1 271 ? -18.338 -12.052 -11.810 1.00 95.94 271 ARG A C 1
ATOM 2132 O O . ARG A 1 271 ? -17.184 -11.994 -12.224 1.00 95.94 271 ARG A O 1
ATOM 2139 N N . GLU A 1 272 ? -19.201 -11.049 -11.927 1.00 96.38 272 GLU A N 1
ATOM 2140 C CA . GLU A 1 272 ? -18.855 -9.801 -12.616 1.00 96.38 272 GLU A CA 1
ATOM 2141 C C . GLU A 1 272 ? -17.750 -9.043 -11.875 1.00 96.38 272 GLU A C 1
ATOM 2143 O O . GLU A 1 272 ? -16.748 -8.657 -12.480 1.00 96.38 272 GLU A O 1
ATOM 2148 N N . ILE A 1 273 ? -17.868 -8.912 -10.550 1.00 96.88 273 ILE A N 1
ATOM 2149 C CA . ILE A 1 273 ? -16.861 -8.219 -9.743 1.00 96.88 273 ILE A CA 1
ATOM 2150 C C . ILE A 1 273 ? -15.524 -8.961 -9.739 1.00 96.88 273 ILE A C 1
ATOM 2152 O O . ILE A 1 273 ? -14.472 -8.344 -9.890 1.00 96.88 273 ILE A O 1
ATOM 2156 N N . LEU A 1 274 ? -15.557 -10.293 -9.696 1.00 96.50 274 LEU A N 1
ATOM 2157 C CA . LEU A 1 274 ? -14.358 -11.125 -9.773 1.00 96.50 274 LEU A CA 1
ATOM 2158 C C . LEU A 1 274 ? -13.675 -11.030 -11.141 1.00 96.50 274 LEU A C 1
ATOM 2160 O O . LEU A 1 274 ? -12.449 -10.963 -11.190 1.00 96.50 274 LEU A O 1
ATOM 2164 N N . ARG A 1 275 ? -14.429 -10.960 -12.252 1.00 95.19 275 ARG A N 1
ATOM 2165 C CA . ARG A 1 275 ? -13.842 -10.699 -13.583 1.00 95.19 275 ARG A CA 1
ATOM 2166 C C . ARG A 1 275 ? -13.153 -9.343 -13.637 1.00 95.19 275 ARG A C 1
ATOM 2168 O O . ARG A 1 275 ? -12.056 -9.251 -14.184 1.00 95.19 275 ARG A O 1
ATOM 2175 N N . MET A 1 276 ? -13.757 -8.316 -13.040 1.00 95.94 276 MET A N 1
ATOM 2176 C CA . MET A 1 276 ? -13.126 -7.001 -12.953 1.00 95.94 276 MET A CA 1
ATOM 2177 C C . MET A 1 276 ? -11.830 -7.056 -12.133 1.00 95.94 276 MET A C 1
ATOM 2179 O O . MET A 1 276 ? -10.822 -6.518 -12.584 1.00 95.94 276 MET A O 1
ATOM 2183 N N . ILE A 1 277 ? -11.799 -7.767 -10.999 1.00 95.81 277 ILE A N 1
ATOM 2184 C CA . ILE A 1 277 ? -10.565 -7.937 -10.210 1.00 95.81 277 ILE A CA 1
ATOM 2185 C C . ILE A 1 277 ? -9.503 -8.677 -11.034 1.00 95.81 277 ILE A C 1
ATOM 2187 O O . ILE A 1 277 ? -8.389 -8.181 -11.186 1.00 95.81 277 ILE A O 1
ATOM 2191 N N . MET A 1 278 ? -9.846 -9.819 -11.637 1.00 92.56 278 MET A N 1
ATOM 2192 C CA . MET A 1 278 ? -8.909 -10.608 -12.449 1.00 92.56 278 MET A CA 1
ATOM 2193 C C . MET A 1 278 ? -8.306 -9.797 -13.608 1.00 92.56 278 MET A C 1
ATOM 2195 O O . MET A 1 278 ? -7.126 -9.954 -13.919 1.00 92.56 278 MET A O 1
ATOM 2199 N N . SER A 1 279 ? -9.071 -8.868 -14.198 1.00 91.06 279 SER A N 1
ATOM 2200 C CA . SER A 1 279 ? -8.573 -7.977 -15.258 1.00 91.06 279 SER A CA 1
ATOM 2201 C C . SER A 1 279 ? -7.441 -7.040 -14.812 1.00 91.06 279 SER A C 1
ATOM 2203 O O . SER A 1 279 ? -6.664 -6.590 -15.647 1.00 91.06 279 SER A O 1
ATOM 2205 N N . THR A 1 280 ? -7.318 -6.776 -13.506 1.00 90.00 280 THR A N 1
ATOM 2206 C CA . THR A 1 280 ? -6.290 -5.888 -12.929 1.00 90.00 280 THR A CA 1
ATOM 2207 C C . THR A 1 280 ? -5.037 -6.621 -12.452 1.00 90.00 280 THR A C 1
ATOM 2209 O O . THR A 1 280 ? -3.990 -6.001 -12.304 1.00 90.00 280 THR A O 1
ATOM 2212 N N . VAL A 1 281 ? -5.130 -7.932 -12.214 1.00 81.75 281 VAL A N 1
ATOM 2213 C CA . VAL A 1 281 ? -4.035 -8.751 -11.671 1.00 81.75 281 VAL A CA 1
ATOM 2214 C C . VAL A 1 281 ? -3.158 -9.317 -12.794 1.00 81.75 281 VAL A C 1
ATOM 2216 O O . VAL A 1 281 ? -1.955 -9.459 -12.613 1.00 81.75 281 VAL A O 1
ATOM 2219 N N . GLY A 1 282 ? -3.733 -9.582 -13.974 1.00 74.38 282 GLY A N 1
ATOM 2220 C CA . GLY A 1 282 ? -3.053 -10.230 -15.102 1.00 74.38 282 GLY A CA 1
ATOM 2221 C C . GLY A 1 282 ? -3.075 -11.761 -14.997 1.00 74.38 282 GLY A C 1
ATOM 2222 O O . GLY A 1 282 ? -3.415 -12.310 -13.955 1.00 74.38 282 GLY A O 1
ATOM 2223 N N . ARG A 1 283 ? -2.702 -12.467 -16.072 1.00 66.69 283 ARG A N 1
ATOM 2224 C CA . ARG A 1 283 ? -2.902 -13.928 -16.203 1.00 66.69 283 ARG A CA 1
ATOM 2225 C C . ARG A 1 283 ? -1.962 -14.814 -15.368 1.00 66.69 283 ARG A C 1
ATOM 2227 O O . ARG A 1 283 ? -2.190 -16.015 -15.316 1.00 66.69 283 ARG A O 1
ATOM 2234 N N . GLY A 1 284 ? -0.932 -14.248 -14.741 1.00 62.16 284 GLY A N 1
ATOM 2235 C CA . GLY A 1 284 ? 0.200 -15.006 -14.208 1.00 62.16 284 GLY A CA 1
ATOM 2236 C C . GLY A 1 284 ? 1.043 -15.608 -15.337 1.00 62.16 284 GLY A C 1
ATOM 2237 O O . GLY A 1 284 ? 0.605 -15.693 -16.485 1.00 62.16 284 GLY A O 1
ATOM 2238 N N . GLY A 1 285 ? 2.282 -15.983 -15.031 1.00 61.38 285 GLY A N 1
ATOM 2239 C CA . GLY A 1 285 ? 3.123 -16.781 -15.922 1.00 61.38 285 GLY A CA 1
ATOM 2240 C C . GLY A 1 285 ? 3.426 -18.115 -15.256 1.00 61.38 285 GLY A C 1
ATOM 2241 O O . GLY A 1 285 ? 3.806 -18.129 -14.088 1.00 61.38 285 GLY A O 1
ATOM 2242 N N . GLU A 1 286 ? 3.272 -19.224 -15.978 1.00 60.56 286 GLU A N 1
ATOM 2243 C CA . GLU A 1 286 ? 3.640 -20.541 -15.455 1.00 60.56 286 GLU A CA 1
ATOM 2244 C C . GLU A 1 286 ? 5.159 -20.628 -15.236 1.00 60.56 286 GLU A C 1
ATOM 2246 O O . GLU A 1 286 ? 5.959 -20.392 -16.147 1.00 60.56 286 GLU A O 1
ATOM 2251 N N . GLY A 1 287 ? 5.567 -21.003 -14.022 1.00 63.50 287 GLY A N 1
ATOM 2252 C CA . GLY A 1 287 ? 6.934 -21.412 -13.708 1.00 63.50 287 GLY A CA 1
ATOM 2253 C C . GLY A 1 287 ? 8.013 -20.388 -14.075 1.00 63.50 287 GLY A C 1
ATOM 2254 O O . GLY A 1 287 ? 8.192 -19.375 -13.400 1.00 63.50 287 GLY A O 1
ATOM 2255 N N . ASP A 1 288 ? 8.800 -20.710 -15.103 1.00 65.62 288 ASP A N 1
ATOM 2256 C CA . ASP A 1 288 ? 10.048 -20.020 -15.430 1.00 65.62 288 ASP A CA 1
ATOM 2257 C C . ASP A 1 288 ? 9.964 -19.058 -16.624 1.00 65.62 288 ASP A C 1
ATOM 2259 O O . ASP A 1 288 ? 10.984 -18.604 -17.136 1.00 65.62 288 ASP A O 1
ATOM 2263 N N . VAL A 1 289 ? 8.756 -18.746 -17.103 1.00 70.00 289 VAL A N 1
ATOM 2264 C CA . VAL A 1 289 ? 8.566 -17.947 -18.329 1.00 70.00 289 VAL A CA 1
ATOM 2265 C C . VAL A 1 289 ? 9.263 -16.587 -18.250 1.00 70.00 289 VAL A C 1
ATOM 2267 O O . VAL A 1 289 ? 9.946 -16.203 -19.195 1.00 70.00 289 VAL A O 1
ATOM 2270 N N . GLY A 1 290 ? 9.174 -15.887 -17.116 1.00 70.62 290 GLY A N 1
ATOM 2271 C CA . GLY A 1 290 ? 9.868 -14.606 -16.940 1.00 70.62 290 GLY A CA 1
ATOM 2272 C C . GLY A 1 290 ? 11.392 -14.729 -17.045 1.00 70.62 290 GLY A C 1
ATOM 2273 O O . GLY A 1 290 ? 12.047 -13.852 -17.602 1.00 70.62 290 GLY A O 1
ATOM 2274 N N . GLN A 1 291 ? 11.962 -15.838 -16.569 1.00 72.88 291 GLN A N 1
ATOM 2275 C CA . GLN A 1 291 ? 13.401 -16.079 -16.666 1.00 72.88 291 GLN A CA 1
ATOM 2276 C C . GLN A 1 291 ? 13.793 -16.537 -18.074 1.00 72.88 291 GLN A C 1
ATOM 2278 O O . GLN A 1 291 ? 14.817 -16.115 -18.588 1.00 72.88 291 GLN A O 1
ATOM 2283 N N . ARG A 1 292 ? 12.949 -17.331 -18.742 1.00 77.62 292 ARG A N 1
ATOM 2284 C CA . ARG A 1 292 ? 13.148 -17.696 -20.149 1.00 77.62 292 ARG A CA 1
ATOM 2285 C C . ARG A 1 292 ? 13.183 -16.468 -21.049 1.00 77.62 292 ARG A C 1
ATOM 2287 O O . ARG A 1 292 ? 14.093 -16.352 -21.855 1.00 77.62 292 ARG A O 1
ATOM 2294 N N . ILE A 1 293 ? 12.247 -15.533 -20.869 1.00 76.62 293 ILE A N 1
ATOM 2295 C CA . ILE A 1 293 ? 12.237 -14.259 -21.605 1.00 76.62 293 ILE A CA 1
ATOM 2296 C C . ILE A 1 293 ? 13.546 -13.503 -21.359 1.00 76.62 293 ILE A C 1
ATOM 2298 O O . ILE A 1 293 ? 14.181 -13.018 -22.291 1.00 76.62 293 ILE A O 1
ATOM 2302 N N . ARG A 1 294 ? 13.991 -13.442 -20.103 1.00 78.12 294 ARG A N 1
ATOM 2303 C CA . ARG A 1 294 ? 15.249 -12.793 -19.731 1.00 78.12 294 ARG A CA 1
ATOM 2304 C C . ARG A 1 294 ? 16.475 -13.466 -20.363 1.00 78.12 294 ARG A C 1
ATOM 2306 O O . ARG A 1 294 ? 17.376 -12.759 -20.819 1.00 78.12 294 ARG A O 1
ATOM 2313 N N . ASP A 1 295 ? 16.509 -14.795 -20.402 1.00 82.38 295 ASP A N 1
ATOM 2314 C CA . ASP A 1 295 ? 17.586 -15.581 -21.009 1.00 82.38 295 ASP A CA 1
ATOM 2315 C C . ASP A 1 295 ? 17.586 -15.445 -22.540 1.00 82.38 295 ASP A C 1
ATOM 2317 O O . ASP A 1 295 ? 18.645 -15.302 -23.151 1.00 82.38 295 ASP A O 1
ATOM 2321 N N . GLU A 1 296 ? 16.411 -15.411 -23.171 1.00 84.25 296 GLU A N 1
ATOM 2322 C CA . GLU A 1 296 ? 16.260 -15.161 -24.608 1.00 84.25 296 GLU A CA 1
ATOM 2323 C C . GLU A 1 296 ? 16.765 -13.757 -24.980 1.00 84.25 296 GLU A C 1
ATOM 2325 O O . GLU A 1 296 ? 17.518 -13.615 -25.946 1.00 84.25 296 GLU A O 1
ATOM 2330 N N . ILE A 1 297 ? 16.469 -12.734 -24.166 1.00 80.81 297 ILE A N 1
ATOM 2331 C CA . ILE A 1 297 ? 17.032 -11.385 -24.343 1.00 80.81 297 ILE A CA 1
ATOM 2332 C C . ILE A 1 297 ? 18.569 -11.412 -24.247 1.00 80.81 297 ILE A C 1
ATOM 2334 O O . ILE A 1 297 ? 19.234 -10.796 -25.081 1.00 80.81 297 ILE A O 1
ATOM 2338 N N . LEU A 1 298 ? 19.155 -12.162 -23.301 1.00 82.69 298 LEU A N 1
ATOM 2339 C CA . LEU A 1 298 ? 20.619 -12.319 -23.205 1.00 82.69 298 LEU A CA 1
ATOM 2340 C C . LEU A 1 298 ? 21.227 -12.969 -24.448 1.00 82.69 298 LEU A C 1
ATOM 2342 O O . LEU A 1 298 ? 22.321 -12.587 -24.876 1.00 82.69 298 LEU A O 1
ATOM 2346 N N . VAL A 1 299 ? 20.559 -13.982 -25.005 1.00 84.69 299 VAL A N 1
ATOM 2347 C CA . VAL A 1 299 ? 21.004 -14.652 -26.233 1.00 84.69 299 VAL A CA 1
ATOM 2348 C C . VAL A 1 299 ? 20.961 -13.676 -27.406 1.00 84.69 299 VAL A C 1
ATOM 2350 O O . VAL A 1 299 ? 21.940 -13.579 -28.144 1.00 84.69 299 VAL A O 1
ATOM 2353 N N . ILE A 1 300 ? 19.884 -12.897 -27.537 1.00 81.50 300 ILE A N 1
ATOM 2354 C CA . ILE A 1 300 ? 19.750 -11.873 -28.580 1.00 81.50 300 ILE A CA 1
ATOM 2355 C C . ILE A 1 300 ? 20.858 -10.821 -28.452 1.00 81.50 300 ILE A C 1
ATOM 2357 O O . ILE A 1 300 ? 21.542 -10.546 -29.437 1.00 81.50 300 ILE A O 1
ATOM 2361 N N . GLN A 1 3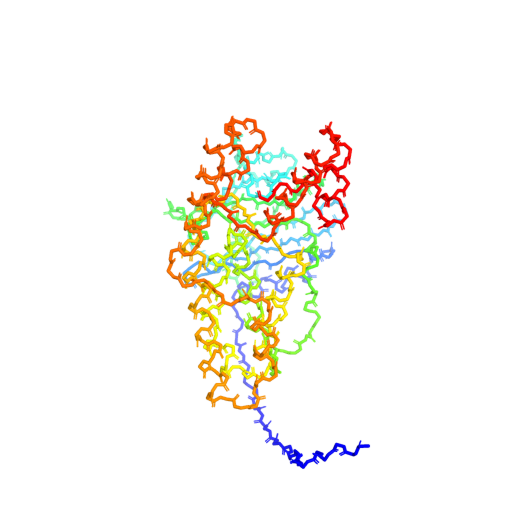01 ? 21.095 -10.275 -27.255 1.00 79.12 301 GLN A N 1
ATOM 2362 C CA . GLN A 1 301 ? 22.162 -9.291 -27.031 1.00 79.12 301 GLN A CA 1
ATOM 2363 C C . GLN A 1 301 ? 23.544 -9.845 -27.380 1.00 79.12 301 GLN A C 1
ATOM 2365 O O . GLN A 1 301 ? 24.350 -9.154 -27.999 1.00 79.12 301 GLN A O 1
ATOM 2370 N N . ARG A 1 302 ? 23.819 -11.102 -27.006 1.00 82.69 302 ARG A N 1
ATOM 2371 C CA . ARG A 1 302 ? 25.088 -11.772 -27.313 1.00 82.69 302 ARG A CA 1
ATOM 2372 C C . ARG A 1 302 ? 25.284 -11.953 -28.814 1.00 82.69 302 ARG A C 1
ATOM 2374 O O . ARG A 1 302 ? 26.368 -11.666 -29.302 1.00 82.69 302 ARG A O 1
ATOM 2381 N N . ASN A 1 303 ? 24.255 -12.416 -29.521 1.00 84.56 303 ASN A N 1
ATOM 2382 C CA . ASN A 1 303 ? 24.334 -12.692 -30.955 1.00 84.56 303 ASN A CA 1
ATOM 2383 C C . ASN A 1 303 ? 24.461 -11.420 -31.805 1.00 84.56 303 ASN A C 1
ATOM 2385 O O . ASN A 1 303 ? 24.920 -11.505 -32.936 1.00 84.56 303 ASN A O 1
ATOM 2389 N N . ASN A 1 304 ? 24.059 -10.264 -31.268 1.00 79.50 304 ASN A N 1
ATOM 2390 C CA . ASN A 1 304 ? 24.128 -8.972 -31.953 1.00 79.50 304 ASN A CA 1
ATOM 2391 C C . ASN A 1 304 ? 25.224 -8.048 -31.391 1.00 79.50 304 ASN A C 1
ATOM 2393 O O . ASN A 1 304 ? 25.228 -6.865 -31.705 1.00 79.50 304 ASN A O 1
ATOM 2397 N N . GLU A 1 305 ? 26.108 -8.550 -30.520 1.00 78.81 305 GLU A N 1
ATOM 2398 C CA . GLU A 1 305 ? 27.194 -7.769 -29.896 1.00 78.81 305 GLU A CA 1
ATOM 2399 C C . GLU A 1 305 ? 26.720 -6.495 -29.158 1.00 78.81 305 GLU A C 1
ATOM 2401 O O . GLU A 1 305 ? 27.485 -5.570 -28.907 1.00 78.81 305 GLU A O 1
ATOM 2406 N N . CYS A 1 306 ? 25.455 -6.462 -28.731 1.00 73.19 306 CYS A N 1
ATOM 2407 C CA . CYS A 1 306 ? 24.803 -5.303 -28.111 1.00 73.19 306 CYS A CA 1
ATOM 2408 C C . CYS A 1 306 ? 24.937 -5.291 -26.577 1.00 73.19 306 CYS A C 1
ATOM 2410 O O . CYS A 1 306 ? 24.014 -4.882 -25.870 1.00 73.19 306 CYS A O 1
ATOM 2412 N N . LYS A 1 307 ? 26.053 -5.796 -26.041 1.00 68.12 307 LYS A N 1
ATOM 2413 C CA . LYS A 1 307 ? 26.298 -5.812 -24.592 1.00 68.12 307 LYS A CA 1
ATOM 2414 C C . LYS A 1 307 ? 26.836 -4.462 -24.119 1.00 68.12 307 LYS A C 1
ATOM 2416 O O . LYS A 1 307 ? 27.751 -3.914 -24.725 1.00 68.12 307 LYS A O 1
ATOM 2421 N N . GLY A 1 308 ? 26.318 -3.976 -22.993 1.00 76.25 308 GLY A N 1
ATOM 2422 C CA . GLY A 1 308 ? 26.739 -2.725 -22.355 1.00 76.25 308 GLY A CA 1
ATOM 2423 C C . GLY A 1 308 ? 25.761 -1.556 -22.530 1.00 76.25 308 GLY A C 1
ATOM 2424 O O . GLY A 1 308 ? 24.705 -1.672 -23.154 1.00 76.25 308 GLY A O 1
ATOM 2425 N N . GLY A 1 309 ? 26.112 -0.416 -21.931 1.00 81.94 309 GLY A N 1
ATOM 2426 C CA . GLY A 1 309 ? 25.308 0.810 -21.966 1.00 81.94 309 GLY A CA 1
ATOM 2427 C C . GLY A 1 309 ? 23.878 0.630 -21.439 1.00 81.94 309 GLY A C 1
ATOM 2428 O O . GLY A 1 309 ? 23.614 -0.210 -20.579 1.00 81.94 309 GLY A O 1
ATOM 2429 N N . MET A 1 310 ? 22.938 1.396 -22.004 1.00 79.12 310 MET A N 1
ATOM 2430 C CA . MET A 1 310 ? 21.521 1.395 -21.600 1.00 79.12 310 MET A CA 1
ATOM 2431 C C . MET A 1 310 ? 20.848 0.018 -21.733 1.00 79.12 310 MET A C 1
ATOM 2433 O O . MET A 1 310 ? 19.906 -0.287 -21.004 1.00 79.12 310 MET A O 1
ATOM 2437 N N . MET A 1 311 ? 21.324 -0.817 -22.660 1.00 79.69 311 MET A N 1
ATOM 2438 C CA . MET A 1 311 ? 20.748 -2.131 -22.939 1.00 79.69 311 MET A CA 1
ATOM 2439 C C . MET A 1 311 ? 21.068 -3.144 -21.826 1.00 79.69 311 MET A C 1
ATOM 2441 O O . MET A 1 311 ? 20.198 -3.921 -21.428 1.00 79.69 311 MET A O 1
ATOM 2445 N N . GLU A 1 312 ? 22.292 -3.102 -21.292 1.00 82.31 312 GLU A N 1
ATOM 2446 C CA . GLU A 1 312 ? 22.706 -3.905 -20.132 1.00 82.31 312 GLU A CA 1
ATOM 2447 C C . GLU A 1 312 ? 22.045 -3.394 -18.846 1.00 82.31 312 GLU A C 1
ATOM 2449 O O . GLU A 1 312 ? 21.542 -4.191 -18.062 1.00 82.31 312 GLU A O 1
ATOM 2454 N N . GLU A 1 313 ? 21.973 -2.074 -18.645 1.00 81.94 313 GLU A N 1
ATOM 2455 C CA . GLU A 1 313 ? 21.313 -1.484 -17.470 1.00 81.94 313 GLU A CA 1
ATOM 2456 C C . GLU A 1 313 ? 19.829 -1.865 -17.389 1.00 81.94 313 GLU A C 1
ATOM 2458 O O . GLU A 1 313 ? 19.345 -2.292 -16.336 1.00 81.94 313 GLU A O 1
ATOM 2463 N N . TRP A 1 314 ? 19.107 -1.770 -18.511 1.00 82.94 314 TRP A N 1
ATOM 2464 C CA . TRP A 1 314 ? 17.717 -2.219 -18.586 1.00 82.94 314 TRP A CA 1
ATOM 2465 C C . TRP A 1 314 ? 17.597 -3.723 -18.341 1.00 82.94 314 TRP A C 1
ATOM 2467 O O . TRP A 1 314 ? 16.728 -4.163 -17.587 1.00 82.94 314 TRP A O 1
ATOM 2477 N N . HIS A 1 315 ? 18.493 -4.519 -18.928 1.00 81.25 315 HIS A N 1
ATOM 2478 C CA . HIS A 1 315 ? 18.475 -5.965 -18.740 1.00 81.25 315 HIS A CA 1
ATOM 2479 C C . HIS A 1 315 ? 18.689 -6.356 -17.273 1.00 81.25 315 HIS A C 1
ATOM 2481 O O . HIS A 1 315 ? 17.891 -7.117 -16.731 1.00 81.25 315 HIS A O 1
ATOM 2487 N N . GLN A 1 316 ? 19.658 -5.752 -16.581 1.00 79.12 316 GLN A N 1
ATOM 2488 C CA . GLN A 1 316 ? 19.870 -5.973 -15.147 1.00 79.12 316 GLN A CA 1
ATOM 2489 C C . GLN A 1 316 ? 18.652 -5.570 -14.306 1.00 79.12 316 GLN A C 1
ATOM 2491 O O . GLN A 1 316 ? 18.321 -6.248 -13.330 1.00 79.12 316 GLN A O 1
ATOM 2496 N N . LYS A 1 317 ? 17.932 -4.509 -14.691 1.00 78.19 317 LYS A N 1
ATOM 2497 C CA . LYS A 1 317 ? 16.703 -4.094 -13.999 1.00 78.19 317 LYS A CA 1
ATOM 2498 C C . LYS A 1 317 ? 15.616 -5.175 -14.040 1.00 78.19 317 LYS A C 1
ATOM 2500 O O . LYS A 1 317 ? 15.000 -5.456 -13.006 1.00 78.19 317 LYS A O 1
ATOM 2505 N N . LEU A 1 318 ? 15.449 -5.857 -15.178 1.00 78.38 318 LEU A N 1
ATOM 2506 C CA . LEU A 1 318 ? 14.487 -6.959 -15.324 1.00 78.38 318 LEU A CA 1
ATOM 2507 C C . LEU A 1 318 ? 14.725 -8.088 -14.307 1.00 78.38 318 LEU A C 1
ATOM 2509 O O . LEU A 1 318 ? 13.783 -8.762 -13.890 1.00 78.38 318 LEU A O 1
ATOM 2513 N N . HIS A 1 319 ? 15.965 -8.296 -13.857 1.00 69.56 319 HIS A N 1
ATOM 2514 C CA . HIS A 1 319 ? 16.288 -9.363 -12.907 1.00 69.56 319 HIS A CA 1
ATOM 2515 C C . HIS A 1 319 ? 15.679 -9.131 -11.525 1.00 69.56 319 HIS A C 1
ATOM 2517 O O . HIS A 1 319 ? 15.357 -10.096 -10.826 1.00 69.56 319 HIS A O 1
ATOM 2523 N N . ASN A 1 320 ? 15.579 -7.860 -11.140 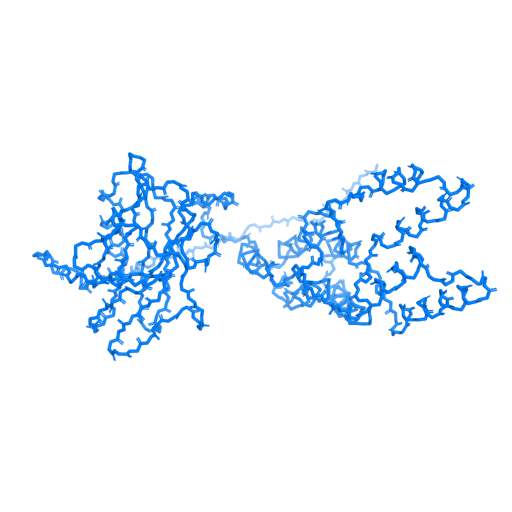1.00 68.12 320 ASN A N 1
ATOM 2524 C CA . ASN A 1 320 ? 15.320 -7.459 -9.769 1.00 68.12 320 ASN A CA 1
ATOM 2525 C C . ASN A 1 320 ? 13.898 -6.968 -9.568 1.00 68.12 320 ASN A C 1
ATOM 2527 O O . ASN A 1 320 ? 13.380 -7.206 -8.489 1.00 68.12 320 ASN A O 1
ATOM 2531 N N . ASN A 1 321 ? 13.303 -6.286 -10.557 1.00 68.62 321 ASN A N 1
ATOM 2532 C CA . ASN A 1 321 ? 11.987 -5.655 -10.442 1.00 68.62 321 ASN A CA 1
ATOM 2533 C C . ASN A 1 321 ? 11.317 -5.499 -11.819 1.00 68.62 321 ASN A C 1
ATOM 2535 O O . ASN A 1 321 ? 11.095 -4.381 -12.276 1.00 68.62 321 ASN A O 1
ATOM 2539 N N . THR A 1 322 ? 10.989 -6.612 -12.490 1.00 72.31 322 THR A N 1
ATOM 2540 C CA . THR A 1 322 ? 10.202 -6.533 -13.737 1.00 72.31 322 THR A CA 1
ATOM 2541 C C . THR A 1 322 ? 8.803 -5.983 -13.448 1.00 72.31 322 THR A C 1
ATOM 2543 O O . THR A 1 322 ? 8.092 -6.465 -12.562 1.00 72.31 322 THR A O 1
ATOM 2546 N N . SER A 1 323 ? 8.392 -5.009 -14.246 1.00 73.31 323 SER A N 1
ATOM 2547 C CA . SER A 1 323 ? 7.119 -4.307 -14.189 1.00 73.31 323 SER A CA 1
ATOM 2548 C C . SER A 1 323 ? 6.554 -4.103 -15.603 1.00 73.31 323 SER A C 1
ATOM 2550 O O . SER A 1 323 ? 7.282 -4.229 -16.591 1.00 73.31 323 SER A O 1
ATOM 2552 N N . PRO A 1 324 ? 5.266 -3.744 -15.742 1.00 74.44 324 PRO A N 1
ATOM 2553 C CA . PRO A 1 324 ? 4.706 -3.357 -17.038 1.00 74.44 324 PRO A CA 1
ATOM 2554 C C . PRO A 1 324 ? 5.460 -2.204 -17.723 1.00 74.44 324 PRO A C 1
ATOM 2556 O O . PRO A 1 324 ? 5.455 -2.115 -18.950 1.00 74.44 324 PRO A O 1
ATOM 2559 N N . ASP A 1 325 ? 6.137 -1.345 -16.952 1.00 78.75 325 ASP A N 1
ATOM 2560 C CA . ASP A 1 325 ? 6.908 -0.216 -17.483 1.00 78.75 325 ASP A CA 1
ATOM 2561 C C . ASP A 1 325 ? 8.117 -0.679 -18.299 1.00 78.75 325 ASP A C 1
ATOM 2563 O O . ASP A 1 325 ? 8.511 -0.007 -19.250 1.00 78.75 325 ASP A O 1
ATOM 2567 N N . ASP A 1 326 ? 8.672 -1.856 -18.003 1.00 81.50 326 ASP A N 1
ATOM 2568 C CA . ASP A 1 326 ? 9.839 -2.368 -18.719 1.00 81.50 326 ASP A CA 1
ATOM 2569 C C . ASP A 1 326 ? 9.528 -2.724 -20.179 1.00 81.50 326 ASP A C 1
ATOM 2571 O O . ASP A 1 326 ? 10.416 -2.642 -21.028 1.00 81.50 326 ASP A O 1
ATOM 2575 N N . VAL A 1 327 ? 8.265 -3.032 -20.501 1.00 82.12 327 VAL A N 1
ATOM 2576 C CA . VAL A 1 327 ? 7.802 -3.209 -21.890 1.00 82.12 327 VAL A CA 1
ATOM 2577 C C . VAL A 1 327 ? 7.855 -1.881 -22.645 1.00 82.12 327 VAL A C 1
ATOM 2579 O O . VAL A 1 327 ? 8.305 -1.830 -23.788 1.00 82.12 327 VAL A O 1
ATOM 2582 N N . VAL A 1 328 ? 7.439 -0.792 -21.997 1.00 85.56 328 VAL A N 1
ATOM 2583 C CA . VAL A 1 328 ? 7.487 0.555 -22.579 1.00 85.56 328 VAL A CA 1
ATOM 2584 C C . VAL A 1 328 ? 8.933 1.023 -22.734 1.00 85.56 328 VAL A C 1
ATOM 2586 O O . VAL A 1 328 ? 9.271 1.605 -23.760 1.00 85.56 328 VAL A O 1
ATOM 2589 N N . ILE A 1 329 ? 9.804 0.736 -21.759 1.00 85.75 329 ILE A N 1
ATOM 2590 C CA . ILE A 1 329 ? 11.239 1.040 -21.866 1.00 85.75 329 ILE A CA 1
ATOM 2591 C C . ILE A 1 329 ? 11.859 0.268 -23.036 1.00 85.75 329 ILE A C 1
ATOM 2593 O O . ILE A 1 329 ? 12.606 0.852 -23.818 1.00 85.75 329 ILE A O 1
ATOM 2597 N N . CYS A 1 330 ? 11.498 -1.006 -23.220 1.00 85.56 330 CYS A N 1
ATOM 2598 C CA . CYS A 1 330 ? 11.918 -1.785 -24.385 1.00 85.56 330 CYS A CA 1
ATOM 2599 C C . CYS A 1 330 ? 11.471 -1.129 -25.698 1.00 85.56 330 CYS A C 1
ATOM 2601 O O . CYS A 1 330 ? 12.281 -0.948 -26.605 1.00 85.56 330 CYS A O 1
ATOM 2603 N N . GLN A 1 331 ? 10.204 -0.710 -25.785 1.00 88.62 331 GLN A N 1
ATOM 2604 C CA . GLN A 1 331 ? 9.688 -0.017 -26.965 1.00 88.62 331 GLN A CA 1
ATOM 2605 C C . GLN A 1 331 ? 10.434 1.299 -27.223 1.00 88.62 331 GLN A C 1
ATOM 2607 O O . GLN A 1 331 ? 10.811 1.572 -28.359 1.00 88.62 331 GLN A O 1
ATOM 2612 N N . ALA A 1 332 ? 10.720 2.077 -26.177 1.00 89.00 332 ALA A N 1
ATOM 2613 C CA . ALA A 1 332 ? 11.494 3.309 -26.291 1.00 89.00 332 ALA A CA 1
ATOM 2614 C C . ALA A 1 332 ? 12.928 3.050 -26.785 1.00 89.00 332 ALA A C 1
ATOM 2616 O O . ALA A 1 332 ? 13.431 3.815 -27.604 1.00 89.00 332 ALA A O 1
ATOM 2617 N N . LEU A 1 333 ? 13.575 1.963 -26.344 1.00 84.38 333 LEU A N 1
ATOM 2618 C CA . LEU A 1 333 ? 14.885 1.542 -26.859 1.00 84.38 333 LEU A CA 1
ATOM 2619 C C . LEU A 1 333 ? 14.816 1.134 -28.339 1.00 84.38 333 LEU A C 1
ATOM 2621 O O . LEU A 1 333 ? 15.705 1.481 -29.113 1.00 84.38 333 LEU A O 1
ATOM 2625 N N . ILE A 1 334 ? 13.756 0.435 -28.755 1.00 86.00 334 ILE A N 1
ATOM 2626 C CA . ILE A 1 334 ? 13.542 0.077 -30.166 1.00 86.00 334 ILE A CA 1
ATOM 2627 C C . ILE A 1 334 ? 13.353 1.339 -31.018 1.00 86.00 334 ILE A C 1
ATOM 2629 O O . ILE A 1 334 ? 13.950 1.449 -32.089 1.00 86.00 334 ILE A O 1
ATOM 2633 N N . ASP A 1 335 ? 12.549 2.294 -30.551 1.00 88.12 335 ASP A N 1
ATOM 2634 C CA . ASP A 1 335 ? 12.296 3.550 -31.262 1.00 88.12 335 ASP A CA 1
ATOM 2635 C C . ASP A 1 335 ? 13.563 4.412 -31.349 1.00 88.12 335 ASP A C 1
ATOM 2637 O O . ASP A 1 335 ? 13.844 4.980 -32.403 1.00 88.12 335 ASP A O 1
ATOM 2641 N N . TYR A 1 336 ? 14.359 4.451 -30.277 1.00 86.88 336 TYR A N 1
ATOM 2642 C CA . TYR A 1 336 ? 15.674 5.093 -30.232 1.00 86.88 336 TYR A CA 1
ATOM 2643 C C . TYR A 1 336 ? 16.614 4.548 -31.314 1.00 86.88 336 TYR A C 1
ATOM 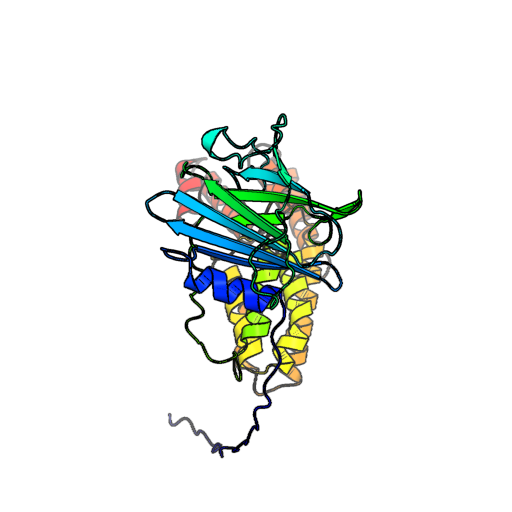2645 O O . TYR A 1 336 ? 17.192 5.317 -32.078 1.00 86.88 336 TYR A O 1
ATOM 2653 N N . ILE A 1 337 ? 16.716 3.220 -31.433 1.00 82.75 337 ILE A N 1
ATOM 2654 C CA . ILE A 1 337 ? 17.565 2.566 -32.442 1.00 82.75 337 ILE A CA 1
ATOM 2655 C C . ILE A 1 337 ? 17.048 2.836 -33.862 1.00 82.75 337 ILE A C 1
ATOM 2657 O O . ILE A 1 337 ? 17.838 3.086 -34.766 1.00 82.75 337 ILE A O 1
ATOM 2661 N N . LYS A 1 338 ? 15.726 2.810 -34.074 1.00 89.00 338 LYS A N 1
ATOM 2662 C CA . LYS A 1 338 ? 15.113 3.048 -35.394 1.00 89.00 338 LYS A CA 1
ATOM 2663 C C . LYS A 1 338 ? 15.241 4.486 -35.898 1.00 89.00 338 LYS A C 1
ATOM 2665 O O . LYS A 1 338 ? 15.035 4.709 -37.086 1.00 89.00 338 LYS A O 1
ATOM 2670 N N . ASN A 1 339 ? 15.528 5.438 -35.015 1.00 91.31 339 ASN A N 1
ATOM 2671 C CA . ASN A 1 339 ? 15.653 6.860 -35.337 1.00 91.31 339 ASN A CA 1
ATOM 2672 C C . ASN A 1 339 ? 17.093 7.342 -35.119 1.00 91.31 339 ASN A C 1
ATOM 2674 O O . ASN A 1 339 ? 17.307 8.371 -34.485 1.00 91.31 339 ASN A O 1
ATOM 2678 N N . ASP A 1 340 ? 18.071 6.564 -35.595 1.00 89.31 340 ASP A N 1
ATOM 2679 C CA . ASP A 1 340 ? 19.499 6.916 -35.596 1.00 89.31 340 ASP A CA 1
ATOM 2680 C C . ASP A 1 340 ? 20.032 7.390 -34.233 1.00 89.31 340 ASP A C 1
ATOM 2682 O O . ASP A 1 340 ? 20.855 8.302 -34.147 1.00 89.31 340 ASP A O 1
ATOM 2686 N N . PHE A 1 341 ? 19.569 6.751 -33.154 1.00 84.94 341 PHE A N 1
ATOM 2687 C CA . PHE A 1 341 ? 19.970 7.061 -31.782 1.00 84.94 341 PHE A CA 1
ATOM 2688 C C . PHE A 1 341 ? 19.564 8.474 -31.315 1.00 84.94 341 PHE A C 1
ATOM 2690 O O . PHE A 1 341 ? 20.260 9.110 -30.518 1.00 84.94 341 PHE A O 1
ATOM 2697 N N . ASP A 1 342 ? 18.404 8.971 -31.758 1.00 88.25 342 ASP A N 1
ATOM 2698 C CA . ASP A 1 342 ? 17.822 10.211 -31.239 1.00 88.25 342 ASP A CA 1
ATOM 2699 C C . ASP A 1 342 ? 17.246 10.019 -29.822 1.00 88.25 342 ASP A C 1
ATOM 2701 O O . ASP A 1 342 ? 16.157 9.474 -29.604 1.00 88.25 342 ASP A O 1
ATOM 2705 N N . VAL A 1 343 ? 17.974 10.530 -28.826 1.00 87.88 343 VAL A N 1
ATOM 2706 C CA . VAL A 1 343 ? 17.567 10.534 -27.411 1.00 87.88 343 VAL A CA 1
ATOM 2707 C C . VAL A 1 343 ? 16.236 11.274 -27.191 1.00 87.88 343 VAL A C 1
ATOM 2709 O O . VAL A 1 343 ? 15.493 10.948 -26.262 1.00 87.88 343 VAL A O 1
ATOM 2712 N N . GLY A 1 344 ? 15.892 12.245 -28.039 1.00 90.88 344 GLY A N 1
ATOM 2713 C CA . GLY A 1 344 ? 14.602 12.931 -28.015 1.00 90.88 344 GLY A CA 1
ATOM 2714 C C . GLY A 1 344 ? 13.429 11.981 -28.267 1.00 90.88 344 GLY A C 1
ATOM 2715 O O . GLY A 1 344 ? 12.422 12.066 -27.561 1.00 90.88 344 GLY A O 1
ATOM 2716 N N . VAL A 1 345 ? 13.577 11.032 -29.200 1.00 90.88 345 VAL A N 1
ATOM 2717 C CA . VAL A 1 345 ? 12.567 9.997 -29.487 1.00 90.88 345 VAL A CA 1
ATOM 2718 C C . VAL A 1 345 ? 12.408 9.051 -28.301 1.00 90.88 345 VAL A C 1
ATOM 2720 O O . VAL A 1 345 ? 11.281 8.788 -27.890 1.00 90.88 345 VAL A O 1
ATOM 2723 N N . TYR A 1 346 ? 13.514 8.626 -27.680 1.00 89.12 346 TYR A N 1
ATOM 2724 C CA . TYR A 1 346 ? 13.481 7.790 -26.475 1.00 89.12 346 TYR A CA 1
ATOM 2725 C C . TYR A 1 346 ? 12.628 8.422 -25.362 1.00 89.12 346 TYR A C 1
ATOM 2727 O O . TYR A 1 346 ? 11.679 7.814 -24.858 1.00 89.12 346 TYR A O 1
ATOM 2735 N N . TRP A 1 347 ? 12.922 9.678 -25.001 1.00 90.19 347 TRP A N 1
ATOM 2736 C CA . TRP A 1 347 ? 12.179 10.374 -23.946 1.00 90.19 347 TRP A CA 1
ATOM 2737 C C . TRP A 1 347 ? 10.738 10.684 -24.340 1.00 90.19 347 TRP A C 1
ATOM 2739 O O . TRP A 1 347 ? 9.862 10.680 -23.473 1.00 90.19 347 TRP A O 1
ATOM 2749 N N . LYS A 1 348 ? 10.479 10.930 -25.628 1.00 92.62 348 LYS A N 1
ATOM 2750 C CA . LYS A 1 348 ? 9.124 11.116 -26.146 1.00 92.62 348 LYS A CA 1
ATOM 2751 C C . LYS A 1 348 ? 8.292 9.844 -25.971 1.00 92.62 348 LYS A C 1
ATOM 2753 O O . LYS A 1 348 ? 7.234 9.924 -25.354 1.00 92.62 348 LYS A O 1
ATOM 2758 N N . THR A 1 349 ? 8.794 8.681 -26.398 1.00 91.44 349 THR A N 1
ATOM 2759 C CA . THR A 1 349 ? 8.093 7.395 -26.237 1.00 91.44 349 THR A CA 1
ATOM 2760 C C . THR A 1 349 ? 7.795 7.097 -24.766 1.00 91.44 349 THR A C 1
ATOM 2762 O O . THR A 1 349 ? 6.683 6.682 -24.435 1.00 91.44 349 THR A O 1
ATOM 2765 N N . LEU A 1 350 ? 8.740 7.365 -23.855 1.00 89.19 350 LEU A N 1
ATOM 2766 C CA . LEU A 1 350 ? 8.501 7.206 -22.416 1.00 89.19 350 LEU A CA 1
ATOM 2767 C C . LEU A 1 350 ? 7.407 8.152 -21.894 1.00 89.19 350 LEU A C 1
ATOM 2769 O O . LEU A 1 350 ? 6.490 7.711 -21.196 1.00 89.19 350 LEU A O 1
ATOM 2773 N N . LYS A 1 351 ? 7.476 9.440 -22.253 1.00 88.56 351 LYS A N 1
ATOM 2774 C CA . LYS A 1 351 ? 6.531 10.465 -21.788 1.00 88.56 351 LYS A CA 1
ATOM 2775 C C . LYS A 1 351 ? 5.113 10.214 -22.298 1.00 88.56 351 LYS A C 1
ATOM 2777 O O . LYS A 1 351 ? 4.170 10.327 -21.516 1.00 88.56 351 LYS A O 1
ATOM 2782 N N . ASP A 1 352 ? 4.973 9.821 -23.561 1.00 89.50 352 ASP A N 1
ATOM 2783 C CA . ASP A 1 352 ? 3.684 9.504 -24.187 1.00 89.50 352 ASP A CA 1
ATOM 2784 C C . ASP A 1 352 ? 3.008 8.288 -23.516 1.00 89.50 352 ASP A C 1
ATOM 2786 O O . ASP A 1 352 ? 1.783 8.185 -23.498 1.00 89.50 352 ASP A O 1
ATOM 2790 N N . ASN A 1 353 ? 3.793 7.417 -22.869 1.00 84.31 353 ASN A N 1
ATOM 2791 C CA . ASN A 1 353 ? 3.325 6.269 -22.081 1.00 84.31 353 ASN A CA 1
ATOM 2792 C C . ASN A 1 353 ? 3.324 6.521 -20.553 1.00 84.31 353 ASN A C 1
ATOM 2794 O O . ASN A 1 353 ? 3.194 5.594 -19.740 1.00 84.31 353 ASN A O 1
ATOM 2798 N N . GLY A 1 354 ? 3.458 7.785 -20.138 1.00 79.56 354 GLY A N 1
ATOM 2799 C CA . GLY A 1 354 ? 3.336 8.212 -18.744 1.00 79.56 354 GLY A CA 1
ATOM 2800 C C . GLY A 1 354 ? 4.499 7.806 -17.834 1.00 79.56 354 GLY A C 1
ATOM 2801 O O . GLY A 1 354 ? 4.302 7.725 -16.621 1.00 79.56 354 GLY A O 1
ATOM 2802 N N . ILE A 1 355 ? 5.683 7.538 -18.393 1.00 80.81 355 ILE A N 1
ATOM 2803 C CA . ILE A 1 355 ? 6.918 7.273 -17.644 1.00 80.81 355 ILE A CA 1
ATOM 2804 C C . ILE A 1 355 ? 7.756 8.556 -17.628 1.00 80.81 355 ILE A C 1
ATOM 2806 O O . ILE A 1 355 ? 8.099 9.103 -18.676 1.00 80.81 355 ILE A O 1
ATOM 2810 N N . THR A 1 356 ? 8.083 9.059 -16.434 1.00 73.69 356 THR A N 1
ATOM 2811 C CA . THR A 1 356 ? 8.873 10.287 -16.252 1.00 73.69 356 THR A CA 1
ATOM 2812 C C . THR A 1 356 ? 10.187 10.011 -15.527 1.00 73.69 356 THR A C 1
ATOM 2814 O O . THR A 1 356 ? 10.309 9.067 -14.752 1.00 73.69 356 THR A O 1
ATOM 2817 N N . LYS A 1 357 ? 11.181 10.878 -15.752 1.00 57.72 357 LYS A N 1
ATOM 2818 C CA . LYS A 1 357 ? 12.537 10.766 -15.186 1.00 57.72 357 LYS A CA 1
ATOM 2819 C C . LYS A 1 357 ? 12.572 10.812 -13.646 1.00 57.72 357 LYS A C 1
ATOM 2821 O O . LYS A 1 357 ? 13.499 10.293 -13.041 1.00 57.72 357 LYS A O 1
ATOM 2826 N N . GLU A 1 358 ? 11.553 11.409 -13.028 1.00 50.00 358 GLU A N 1
ATOM 2827 C CA . GLU A 1 358 ? 11.380 11.560 -11.572 1.00 50.00 358 GLU A CA 1
ATOM 2828 C C . GLU A 1 358 ? 10.742 10.334 -10.899 1.00 50.00 358 GLU A C 1
ATOM 2830 O O . GLU A 1 358 ? 10.649 10.272 -9.675 1.00 50.00 358 GLU A O 1
ATOM 2835 N N . ARG A 1 359 ? 10.290 9.356 -11.690 1.00 49.12 359 ARG A N 1
ATOM 2836 C CA . ARG A 1 359 ? 9.710 8.099 -11.211 1.00 49.12 359 ARG A CA 1
ATOM 2837 C C . ARG A 1 359 ? 10.460 6.918 -11.826 1.00 49.12 359 ARG A C 1
ATOM 2839 O O . ARG A 1 359 ? 9.891 6.215 -12.661 1.00 49.12 359 ARG A O 1
ATOM 2846 N N . PRO A 1 360 ? 11.738 6.696 -11.474 1.00 38.34 360 PRO A N 1
ATOM 2847 C CA . PRO A 1 360 ? 12.359 5.430 -11.808 1.00 38.34 360 PRO A CA 1
ATOM 2848 C C . PRO A 1 360 ? 11.631 4.345 -11.006 1.00 38.34 360 PRO A C 1
ATOM 2850 O O . PRO A 1 360 ? 11.565 4.420 -9.779 1.00 38.34 360 PRO A O 1
ATOM 2853 N N . SER A 1 361 ? 11.019 3.399 -11.720 1.00 41.81 361 SER A N 1
ATOM 2854 C CA . SER A 1 361 ? 10.458 2.175 -11.142 1.00 41.81 361 SER A CA 1
ATOM 2855 C C . SER A 1 361 ? 11.479 1.375 -10.347 1.00 41.81 361 SER A C 1
ATOM 2857 O O . SER A 1 361 ? 12.668 1.386 -10.758 1.00 41.81 361 SER A O 1
#

=== Feature glossary ===
Each block in this record encodes a different view of the same protein. In brief:

Predicted aligned error. PAE(i, j) answers: if I align the predicted and true structures on residue i, how far off (in Å) do I expect residue j to be? A block-diagonal PAE matrix with low values on the blocks and high values off-diagonal is the signature of a multi-domain protein with confidently predicted domains but uncertain inter-domain orientation.

Contact-map, Ramachandran, and PAE plots. Plot images: a contact map (which residues are close in 3D, as an N×N binary image), a Ramachandran scatter (backbone torsion angles, revealing secondary-structure composition at a glance), and — for AlphaFold structures — a PAE heatmap (pairwise prediction confidence).

Backbone torsions (φ/ψ). φ (phi) and ψ (psi) are the two rotatable backbone dihedrals per residue: φ is the C(i-1)–N–Cα–C torsion, ψ is the N–Cα–C–N(i+1) torsion, both in degrees on (−180°, 180°]. α-helical residues cluster near (−60°, −45°); β-strand residues near (−120°, +130°). A Ramachandran plot is simply a scatter of (φ, ψ) for every residue.

Foldseek 3Di. A 3Di character summarizes, for each residue, the relative orientation of the Cα frame of its nearest spatial neighbor. Because it encodes fold topology rather than chemistry, 3Di alignments detect remote structural similarity that sequence alignment misses.

Radius of gyration, Cα contacts, bounding box. Three whole-structure scalars: the radius of gyration (RMS distance of Cα from centroid, in Å), the count of Cα–Cα contacts (pairs closer than 8 Å and separated by more than four residues in sequence — i.e. tertiary, not local, contacts), and the bounding-box dimensions. Together they distinguish compact globular folds from extended fibres or disordered chains.

Sequence. Sequence gives the chain of amino acids in standard one-letter code (A=alanine, C=cysteine, …, Y=tyrosine), read N→C. It is the only feature that is directly encoded by the gene; all structural features are derived from the folded form of this sequence.

mmCIF coordinates. Atomic coordinates in PDBx/mmCIF format — the same representation the Protein Data Bank distributes. Each line of the _atom_site loop places one backbone atom in Cartesian space (units: ångströms, origin: arbitrary).

Secondary structure (3-state, P-SEA). Three-state secondary structure (P-SEA) collapses the eight DSSP classes into helix (a), strand (b), and coil (c). P-SEA assigns these from Cα geometry alone — distances and angles — without requiring backbone oxygens, so it works on any Cα trace.

InterPro / GO / CATH / organism. Functional annotations link the protein to curated databases. InterPro entries identify conserved domains and families by matching the sequence against member-database signatures (Pfam, PROSITE, CDD, …). Gene Ontology (GO) terms describe molecular function, biological process, and cellular component in a controlled vocabulary. CATH places the structure in a hierarchical fold classification (Class/Architecture/Topology/Homologous-superfamily). The organism is the source species.

B-factor. B-factor (Debye–Waller factor) reflects atomic displacement in the crystal lattice. It is an experimental observable (units Å²), not a prediction; low values mean the atom is pinned down, high values mean it moves or is heterogeneous across the crystal.

Rendered structure images. Structure images are PyMOL renders from six orthogonal camera directions. Cartoon representation draws helices as coils and strands as arrows; sticks shows the backbone as bonds; surface shows the solvent-excluded envelope. Rainbow coloring maps sequence position to hue (blue→red, N→C); chain coloring assigns a distinct color per polypeptide.

Solvent-accessible surface area. Solvent-accessible surface area (SASA) is the area in Å² traced out by the centre of a 1.4 Å probe sphere (a water molecule) rolled over the protein's van der Waals surface (Shrake–Rupley / Lee–Richards construction). Buried residues have near-zero SASA; fully exposed residues can exceed 200 Å². The total SASA scales roughly with the number of surface residues.

Secondary structure (8-state, DSSP). The SS8 string is DSSP's per-residue secondary-structure call. α-helix (H) means an i→i+4 H-bond ladder; β-strand (E) means the residue participates in a β-sheet; 3₁₀ (G) and π (I) are tighter and wider helices; T/S are turns/bends; '-' is loop.

pLDDT. For AlphaFold models, the B-factor field carries pLDDT — the model's own estimate of local accuracy on a 0–100 scale. Regions with pLDDT<50 should be treated as essentially unmodeled; they often correspond to intrinsically disordered segments.

Nearest PDB structures. Nearest PDB neighbors are the top structural matches found by Foldseek when searching this structure against the entire Protein Data Bank. Each hit reports a TM-score (0 to 1; >0.5 almost always implies the same fold) and an E-value. These are *structural* homologs — they may share no detectable sequence similarity.